Protein AF-A0AAW9HXF4-F1 (afdb_monomer)

Secondary structure (DSSP, 8-state):
-------------------------------------------------HHHHHHHHHHHHHHHHHHHHHHHHHHHHHHHHHHHHHHHHHHHHHHHHHHHHHHHHHHHHHHHHHHHHHHHHHHHHHHHHHHHTT--HHHHHHHHHHHHHHHHHHHHHHHHHHHHHHHHHHHHHHHHHHHHHHHHHHHHHHHHHHHHHHHHHHHHHHHHHHHHHHHHHHHHHHH-TTHHHHHHHHHHHHHHHHHHHHHHHHHHHHHHHHHHHHHHHHHHHHHHHHHHHHHHHHHHHHHHHHHHHHHHHHHHHHHHHHHHHHHHHHHHHHHHHHHHHHHHHHHHHHHHHHHHHHHHHS--HHHHHHHHHHHHHHHHHHHHHHHHHHHHHHHHHHHHHHHHHHHHHHHHHHHHHHHHHHHHHHHHHHHHHHHHHHHHHHHHHHHHHHHHHHHHHHHHHHHHHHHHHHHHHHHHHHHHHHHHHHHHHHHHHHHHHHHHHHHHHHHHHHHHHHHHHHHHHHHHHHHHHHHHS--

Structure (mmCIF, N/CA/C/O backbone):
data_AF-A0AAW9HXF4-F1
#
_entry.id   AF-A0AAW9HXF4-F1
#
loop_
_atom_site.group_PDB
_atom_site.id
_atom_site.type_symbol
_atom_site.label_atom_id
_atom_site.label_alt_id
_atom_site.label_comp_id
_atom_site.label_asym_id
_atom_site.label_entity_id
_atom_site.label_seq_id
_atom_site.pdbx_PDB_ins_code
_atom_site.Cartn_x
_atom_site.Cartn_y
_atom_site.Cartn_z
_atom_site.occupancy
_atom_site.B_iso_or_equiv
_atom_site.auth_seq_id
_atom_site.auth_comp_id
_atom_site.auth_asym_id
_atom_site.auth_atom_id
_atom_site.pdbx_PDB_model_num
ATOM 1 N N . MET A 1 1 ? 66.256 -28.510 -60.321 1.00 30.73 1 MET A N 1
ATOM 2 C CA . MET A 1 1 ? 66.086 -29.033 -61.693 1.00 30.73 1 MET A CA 1
ATOM 3 C C . MET A 1 1 ? 64.754 -29.774 -61.790 1.00 30.73 1 MET A C 1
ATOM 5 O O . MET A 1 1 ? 64.559 -30.729 -61.064 1.00 30.73 1 MET A O 1
ATOM 9 N N . ASN A 1 2 ? 63.878 -29.258 -62.656 1.00 25.69 2 ASN A N 1
ATOM 10 C CA . ASN A 1 2 ? 62.789 -29.884 -63.423 1.00 25.69 2 ASN A CA 1
ATOM 11 C C . ASN A 1 2 ? 61.621 -30.715 -62.814 1.00 25.69 2 ASN A C 1
ATOM 13 O O . ASN A 1 2 ? 61.789 -31.805 -62.287 1.00 25.69 2 ASN A O 1
ATOM 17 N N . THR A 1 3 ? 60.422 -30.192 -63.147 1.00 31.70 3 THR A N 1
ATOM 18 C CA . THR A 1 3 ? 59.176 -30.811 -63.678 1.00 31.70 3 THR A CA 1
ATOM 19 C C . THR A 1 3 ? 57.987 -31.250 -62.795 1.00 31.70 3 THR A C 1
ATOM 21 O O . THR A 1 3 ? 57.876 -32.398 -62.401 1.00 31.70 3 THR A O 1
ATOM 24 N N . LYS A 1 4 ? 57.004 -30.326 -62.715 1.00 31.47 4 LYS A N 1
ATOM 25 C CA . LYS A 1 4 ? 55.629 -30.344 -63.306 1.00 31.47 4 LYS A CA 1
ATOM 26 C C . LYS A 1 4 ? 54.513 -31.294 -62.785 1.00 31.47 4 LYS A C 1
ATOM 28 O O . LYS A 1 4 ? 54.515 -32.469 -63.109 1.00 31.47 4 LYS A O 1
ATOM 33 N N . LYS A 1 5 ? 53.436 -30.616 -62.314 1.00 31.02 5 LYS A N 1
ATOM 34 C CA . LYS A 1 5 ? 51.965 -30.777 -62.567 1.00 31.02 5 LYS A CA 1
ATOM 35 C C . LYS A 1 5 ? 51.280 -32.055 -62.006 1.00 31.02 5 LYS A C 1
ATOM 37 O O . LYS A 1 5 ? 51.850 -33.126 -62.057 1.00 31.02 5 LYS A O 1
ATOM 42 N N . THR A 1 6 ? 50.021 -32.083 -61.531 1.00 28.11 6 THR A N 1
ATOM 43 C CA . THR A 1 6 ? 48.767 -31.486 -62.055 1.00 28.11 6 THR A CA 1
ATOM 44 C C . THR A 1 6 ? 47.563 -31.810 -61.124 1.00 28.11 6 THR A C 1
ATOM 46 O O . THR A 1 6 ? 47.633 -32.816 -60.429 1.00 28.11 6 THR A O 1
ATOM 49 N N . LYS A 1 7 ? 46.433 -31.087 -61.317 1.00 29.42 7 LYS A N 1
ATOM 50 C CA . LYS A 1 7 ? 44.995 -31.434 -61.071 1.00 29.42 7 LYS A CA 1
ATOM 51 C C . LYS A 1 7 ? 44.429 -31.090 -59.678 1.00 29.42 7 LYS A C 1
ATOM 53 O O . LYS A 1 7 ? 45.065 -31.382 -58.685 1.00 29.42 7 LYS A O 1
ATOM 58 N N . CYS A 1 8 ? 43.243 -30.493 -59.509 1.00 24.83 8 CYS A N 1
ATOM 59 C CA . CYS A 1 8 ? 42.100 -30.190 -60.388 1.00 24.83 8 CYS A CA 1
ATOM 60 C C . CYS A 1 8 ? 41.216 -29.124 -59.701 1.00 24.83 8 CYS A C 1
ATOM 62 O O . CYS A 1 8 ? 41.106 -29.157 -58.481 1.00 24.83 8 CYS A O 1
ATOM 64 N N . LEU A 1 9 ? 40.486 -28.295 -60.458 1.00 25.81 9 LEU A N 1
ATOM 65 C CA . LEU A 1 9 ? 39.116 -27.935 -60.071 1.00 25.81 9 LEU A CA 1
ATOM 66 C C . LEU A 1 9 ? 38.292 -27.572 -61.312 1.00 25.81 9 LEU A C 1
ATOM 68 O O . LEU A 1 9 ? 38.654 -26.682 -62.079 1.00 25.81 9 LEU A O 1
ATOM 72 N N . ALA A 1 10 ? 37.194 -28.297 -61.491 1.00 26.23 10 ALA A N 1
ATOM 73 C CA . ALA A 1 10 ? 36.132 -28.023 -62.439 1.00 26.23 10 ALA A CA 1
ATOM 74 C C . ALA A 1 10 ? 34.797 -28.102 -61.689 1.00 26.23 10 ALA A C 1
ATOM 76 O O . ALA A 1 10 ? 34.621 -28.992 -60.864 1.00 26.23 10 ALA A O 1
ATOM 77 N N . ALA A 1 11 ? 33.901 -27.189 -62.073 1.00 25.17 11 ALA A N 1
ATOM 78 C CA . ALA A 1 11 ? 32.442 -27.221 -61.960 1.00 25.17 11 ALA A CA 1
ATOM 79 C C . ALA A 1 11 ? 31.806 -27.268 -60.555 1.00 25.17 11 ALA A C 1
ATOM 81 O O . ALA A 1 11 ? 31.896 -28.257 -59.843 1.00 25.17 11 ALA A O 1
ATOM 82 N N . ALA A 1 12 ? 30.983 -26.266 -60.233 1.00 28.12 12 ALA A N 1
ATOM 83 C CA . ALA A 1 12 ? 29.560 -26.307 -60.583 1.00 28.12 12 ALA A CA 1
ATOM 84 C C . ALA A 1 12 ? 28.864 -24.963 -60.292 1.00 28.12 12 ALA A C 1
ATOM 86 O O . ALA A 1 12 ? 29.281 -24.180 -59.445 1.00 28.12 12 ALA A O 1
ATOM 87 N N . LEU A 1 13 ? 27.817 -24.718 -61.072 1.00 23.73 13 LEU A N 1
ATOM 88 C CA . LEU A 1 13 ? 26.988 -23.525 -61.167 1.00 23.73 13 LEU A CA 1
ATOM 89 C C . LEU A 1 13 ? 25.805 -23.534 -60.178 1.00 23.73 13 LEU A C 1
ATOM 91 O O . LEU A 1 13 ? 25.150 -24.554 -60.001 1.00 23.73 13 LEU A O 1
ATOM 95 N N . SER A 1 14 ? 25.422 -22.318 -59.782 1.00 25.12 14 SER A N 1
ATOM 96 C CA . SER A 1 14 ? 24.043 -21.801 -59.695 1.00 25.12 14 SER A CA 1
ATOM 97 C C . SER A 1 14 ? 23.172 -21.995 -58.445 1.00 25.12 14 SER A C 1
ATOM 99 O O . SER A 1 14 ? 23.159 -23.032 -57.795 1.00 25.12 14 SER A O 1
ATOM 101 N N . LEU A 1 15 ? 22.338 -20.954 -58.304 1.00 26.64 15 LEU A N 1
ATOM 102 C CA . LEU A 1 15 ? 21.067 -20.794 -57.590 1.00 26.64 15 LEU A CA 1
ATOM 103 C C . LEU A 1 15 ? 21.152 -20.246 -56.162 1.00 26.64 15 LEU A C 1
ATOM 105 O O . LEU A 1 15 ? 21.585 -20.898 -55.220 1.00 26.64 15 LEU A O 1
ATOM 109 N N . GLY A 1 16 ? 20.714 -18.990 -56.048 1.00 25.58 16 GLY A N 1
ATOM 110 C CA . GLY A 1 16 ? 20.554 -18.272 -54.794 1.00 25.58 16 GLY A CA 1
ATOM 111 C C . GLY A 1 16 ? 19.212 -18.521 -54.123 1.00 25.58 16 GLY A C 1
ATOM 112 O O . GLY A 1 16 ? 18.344 -19.175 -54.687 1.00 25.58 16 GLY A O 1
ATOM 113 N N . VAL A 1 17 ? 19.039 -17.926 -52.945 1.00 30.14 17 VAL A N 1
ATOM 114 C CA . VAL A 1 17 ? 17.747 -17.674 -52.295 1.00 30.14 17 VAL A CA 1
ATOM 115 C C . VAL A 1 17 ? 17.917 -16.433 -51.413 1.00 30.14 17 VAL A C 1
ATOM 117 O O . VAL A 1 17 ? 18.954 -16.263 -50.774 1.00 30.14 17 VAL A O 1
ATOM 120 N N . GLY A 1 18 ? 16.923 -15.544 -51.422 1.00 23.75 18 GLY A N 1
ATOM 121 C CA . GLY A 1 18 ? 16.871 -14.357 -50.573 1.00 23.75 18 GLY A CA 1
ATOM 122 C C . GLY A 1 18 ? 16.165 -14.559 -49.223 1.00 23.75 18 GLY A C 1
ATOM 123 O O . GLY A 1 18 ? 15.530 -15.576 -48.980 1.00 23.75 18 GLY A O 1
ATOM 124 N N . PHE A 1 19 ? 16.227 -13.479 -48.437 1.00 22.08 19 PHE A N 1
ATOM 125 C CA . PHE A 1 19 ? 15.309 -13.015 -47.382 1.00 22.08 19 PHE A CA 1
ATOM 126 C C . PHE A 1 19 ? 15.205 -13.695 -45.990 1.00 22.08 19 PHE A C 1
ATOM 128 O O . PHE A 1 19 ? 15.092 -14.903 -45.832 1.00 22.08 19 PHE A O 1
ATOM 135 N N . THR A 1 20 ? 15.068 -12.782 -45.008 1.00 25.09 20 THR A N 1
ATOM 136 C CA . THR A 1 20 ? 14.406 -12.814 -43.674 1.00 25.09 20 THR A CA 1
ATOM 137 C C . THR A 1 20 ? 15.132 -13.263 -42.384 1.00 25.09 20 THR A C 1
ATOM 139 O O . THR A 1 20 ? 15.339 -14.438 -42.126 1.00 25.09 20 THR A O 1
ATOM 142 N N . ILE A 1 21 ? 15.454 -12.248 -41.556 1.00 26.30 21 ILE A N 1
ATOM 143 C CA . ILE A 1 21 ? 15.085 -11.965 -40.138 1.00 26.30 21 ILE A CA 1
ATOM 144 C C . ILE A 1 21 ? 14.672 -13.146 -39.224 1.00 26.30 21 ILE A C 1
ATOM 146 O O . ILE A 1 21 ? 13.633 -13.745 -39.467 1.00 26.30 21 ILE A O 1
ATOM 150 N N . ALA A 1 22 ? 15.367 -13.330 -38.082 1.00 23.80 22 ALA A N 1
ATOM 151 C CA . ALA A 1 22 ? 14.817 -13.288 -36.704 1.00 23.80 22 ALA A CA 1
ATOM 152 C C . ALA A 1 22 ? 15.838 -13.720 -35.619 1.00 23.80 22 ALA A C 1
ATOM 154 O O . ALA A 1 22 ? 16.694 -14.573 -35.819 1.00 23.80 22 ALA A O 1
ATOM 155 N N . THR A 1 23 ? 15.702 -13.081 -34.458 1.00 26.44 23 THR A N 1
ATOM 156 C CA . THR A 1 23 ? 16.407 -13.181 -33.163 1.00 26.44 23 THR A CA 1
ATOM 157 C C . THR A 1 23 ? 16.198 -14.496 -32.390 1.00 26.44 23 THR A C 1
ATOM 159 O O . THR A 1 23 ? 15.111 -15.046 -32.483 1.00 26.44 23 THR A O 1
ATOM 162 N N . THR A 1 24 ? 17.136 -14.904 -31.509 1.00 25.92 24 THR A N 1
ATOM 163 C CA . THR A 1 24 ? 16.996 -14.867 -30.020 1.00 25.92 24 THR A CA 1
ATOM 164 C C . THR A 1 24 ? 18.244 -15.374 -29.264 1.00 25.92 24 THR A C 1
ATOM 166 O O . THR A 1 24 ? 18.985 -16.224 -29.742 1.00 25.92 24 THR A O 1
ATOM 169 N N . ASN A 1 25 ? 18.421 -14.797 -28.071 1.00 27.22 25 ASN A N 1
ATOM 170 C CA . ASN A 1 25 ? 19.467 -14.896 -27.040 1.00 27.22 25 ASN A CA 1
ATOM 171 C C . ASN A 1 25 ? 19.910 -16.293 -26.552 1.00 27.22 25 ASN A C 1
ATOM 173 O O . ASN A 1 25 ? 19.085 -17.191 -26.421 1.00 27.22 25 ASN A O 1
ATOM 177 N N . ALA A 1 26 ? 21.153 -16.372 -26.045 1.00 26.31 26 ALA A N 1
ATOM 178 C CA . ALA A 1 26 ? 21.490 -17.074 -24.794 1.00 26.31 26 ALA A CA 1
ATOM 179 C C . ALA A 1 26 ? 22.797 -16.531 -24.165 1.00 26.31 26 ALA A C 1
ATOM 181 O O . ALA A 1 26 ? 23.787 -16.289 -24.849 1.00 26.31 26 ALA A O 1
ATOM 182 N N . PHE A 1 27 ? 22.753 -16.331 -22.847 1.00 24.70 27 PHE A N 1
ATOM 183 C CA . PHE A 1 27 ? 23.738 -15.710 -21.950 1.00 24.70 27 PHE A CA 1
ATOM 184 C C . PHE A 1 27 ? 24.362 -16.791 -21.036 1.00 24.70 27 PHE A C 1
ATOM 186 O O . PHE A 1 27 ? 23.671 -17.748 -20.696 1.00 24.70 27 PHE A O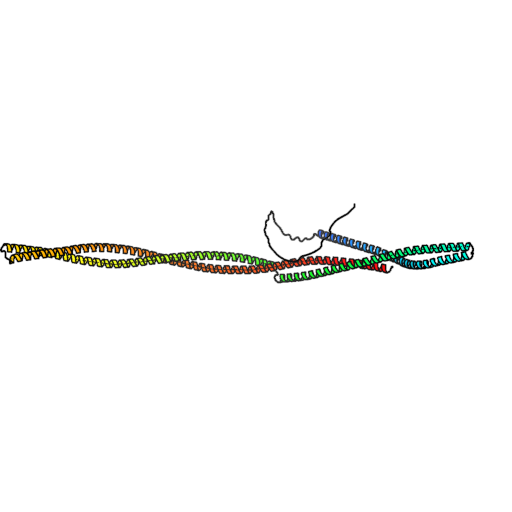 1
ATOM 193 N N . GLY A 1 28 ? 25.600 -16.589 -20.554 1.00 25.11 28 GLY A N 1
ATOM 194 C CA . GLY A 1 28 ? 26.193 -17.288 -19.388 1.00 25.11 28 GLY A CA 1
ATOM 195 C C . GLY A 1 28 ? 27.559 -17.945 -19.673 1.00 25.11 28 GLY A C 1
ATOM 196 O O . GLY A 1 28 ? 27.606 -18.970 -20.336 1.00 25.11 28 GLY A O 1
ATOM 197 N N . ALA A 1 29 ? 28.718 -17.332 -19.390 1.00 26.38 29 ALA A N 1
ATOM 198 C CA . ALA A 1 29 ? 29.368 -17.038 -18.093 1.00 26.38 29 ALA A CA 1
ATOM 199 C C . ALA A 1 29 ? 30.203 -18.207 -17.510 1.00 26.38 29 ALA A C 1
ATOM 201 O O . ALA A 1 29 ? 29.633 -19.164 -17.004 1.00 26.38 29 ALA A O 1
ATOM 202 N N . ASN A 1 30 ? 31.546 -18.097 -17.513 1.00 25.23 30 ASN A N 1
ATOM 203 C CA . ASN A 1 30 ? 32.377 -18.032 -16.290 1.00 25.23 30 ASN A CA 1
ATOM 204 C C . ASN A 1 30 ? 33.904 -17.948 -16.560 1.00 25.23 30 ASN A C 1
ATOM 206 O O . ASN A 1 30 ? 34.478 -18.732 -17.309 1.00 25.23 30 ASN A O 1
ATOM 210 N N . LYS A 1 31 ? 34.529 -16.967 -15.890 1.00 27.75 31 LYS A N 1
ATOM 211 C CA . LYS A 1 31 ? 35.974 -16.714 -15.610 1.00 27.75 31 LYS A CA 1
ATOM 212 C C . LYS A 1 31 ? 36.372 -17.483 -14.304 1.00 27.75 31 LYS A C 1
ATOM 214 O O . LYS A 1 31 ? 35.488 -18.207 -13.846 1.00 27.75 31 LYS A O 1
ATOM 219 N N . PRO A 1 32 ? 37.524 -17.295 -13.579 1.00 44.16 32 PRO A N 1
ATOM 220 C CA . PRO A 1 32 ? 38.740 -16.437 -13.745 1.00 44.16 32 PRO A CA 1
ATOM 221 C C . PRO A 1 32 ? 40.127 -17.123 -13.408 1.00 44.16 32 PRO A C 1
ATOM 223 O O . PRO A 1 32 ? 40.137 -18.206 -12.842 1.00 44.16 32 PRO A O 1
ATOM 226 N N . ALA A 1 33 ? 41.295 -16.630 -13.895 1.00 30.94 33 ALA A N 1
ATOM 227 C CA . ALA A 1 33 ? 42.364 -15.754 -13.282 1.00 30.94 33 ALA A CA 1
ATOM 228 C C . ALA A 1 33 ? 43.392 -16.488 -12.350 1.00 30.94 33 ALA A C 1
ATOM 230 O O . ALA A 1 33 ? 43.063 -17.608 -11.974 1.00 30.94 33 ALA A O 1
ATOM 231 N N . PRO A 1 34 ? 44.599 -15.965 -11.955 1.00 42.25 34 PRO A N 1
ATOM 232 C CA . PRO A 1 34 ? 45.065 -14.557 -11.808 1.00 42.25 34 PRO A CA 1
ATOM 233 C C . PRO A 1 34 ? 46.514 -14.284 -12.358 1.00 42.25 34 PRO A C 1
ATOM 235 O O . PRO A 1 34 ? 47.110 -15.185 -12.928 1.00 42.25 34 PRO A O 1
ATOM 238 N N . ASN A 1 35 ? 47.181 -13.114 -12.324 1.00 25.59 35 ASN A N 1
ATOM 239 C CA . ASN A 1 35 ? 47.174 -11.975 -11.399 1.00 25.59 35 ASN A CA 1
ATOM 240 C C . ASN A 1 35 ? 47.896 -10.719 -11.982 1.00 25.59 35 ASN A C 1
ATOM 242 O O . ASN A 1 35 ? 48.842 -10.857 -12.754 1.00 25.59 35 ASN A O 1
ATOM 246 N N . SER A 1 36 ? 47.496 -9.543 -11.467 1.00 24.89 36 SER A N 1
ATOM 247 C CA . SER A 1 36 ? 48.279 -8.300 -11.221 1.00 24.89 36 SER A CA 1
ATOM 248 C C . SER A 1 36 ? 48.453 -7.183 -12.290 1.00 24.89 36 SER A C 1
ATOM 250 O O . SER A 1 36 ? 49.365 -7.190 -13.106 1.00 24.89 36 SER A O 1
ATOM 252 N N . THR A 1 37 ? 47.570 -6.175 -12.152 1.00 27.67 37 THR A N 1
ATOM 253 C CA . THR A 1 37 ? 47.684 -4.677 -12.194 1.00 27.67 37 THR A CA 1
ATOM 254 C C . THR A 1 37 ? 49.071 -3.984 -12.185 1.00 27.67 37 THR A C 1
ATOM 256 O O . THR A 1 37 ? 50.012 -4.618 -11.717 1.00 27.67 37 THR A O 1
ATOM 259 N N . PRO A 1 38 ? 49.199 -2.635 -12.393 1.00 35.19 38 PRO A N 1
ATOM 260 C CA . PRO A 1 38 ? 48.348 -1.617 -13.057 1.00 35.19 38 PRO A CA 1
ATOM 261 C C . PRO A 1 38 ? 49.118 -0.693 -14.063 1.00 35.19 38 PRO A C 1
ATOM 263 O O . PRO A 1 38 ? 50.332 -0.767 -14.216 1.00 35.19 38 PRO A O 1
ATOM 266 N N . VAL A 1 39 ? 48.391 0.211 -14.734 1.00 43.38 39 VAL A N 1
ATOM 267 C CA . VAL A 1 39 ? 48.864 1.257 -15.682 1.00 43.38 39 VAL A CA 1
ATOM 268 C C . VAL A 1 39 ? 49.683 2.359 -14.965 1.00 43.38 39 VAL A C 1
ATOM 270 O O . VAL A 1 39 ? 49.390 2.649 -13.805 1.00 43.38 39 VAL A O 1
ATOM 273 N N . PRO A 1 40 ? 50.610 3.069 -15.650 1.00 31.30 40 PRO A N 1
ATOM 274 C CA . PRO A 1 40 ? 50.363 4.510 -15.768 1.00 31.30 40 PRO A CA 1
ATOM 275 C C . PRO A 1 40 ? 50.690 5.111 -17.145 1.00 31.30 40 PRO A C 1
ATOM 277 O O . PRO A 1 40 ? 51.636 4.747 -17.838 1.00 31.30 40 PRO A O 1
ATOM 280 N N . SER A 1 41 ? 49.861 6.093 -17.489 1.00 39.69 41 SER A N 1
ATOM 281 C CA . SER A 1 41 ? 50.067 7.146 -18.478 1.00 39.69 41 SER A CA 1
ATOM 282 C C . SER A 1 41 ? 51.532 7.553 -18.658 1.00 39.69 41 SER A C 1
ATOM 284 O O . SER A 1 41 ? 52.155 8.032 -17.713 1.00 39.69 41 SER A O 1
ATOM 286 N N . THR A 1 42 ? 52.001 7.566 -19.906 1.00 30.47 42 THR A N 1
ATOM 287 C CA . THR A 1 42 ? 52.819 8.685 -20.378 1.00 30.47 42 THR A CA 1
ATOM 288 C C . THR A 1 42 ? 52.389 9.084 -21.783 1.00 30.47 42 THR A C 1
ATOM 290 O O . THR A 1 42 ? 52.443 8.305 -22.730 1.00 30.47 42 THR A O 1
ATOM 293 N N . ASN A 1 43 ? 51.989 10.347 -21.911 1.00 43.03 43 ASN A N 1
ATOM 294 C CA . ASN A 1 43 ? 52.247 11.141 -23.101 1.00 43.03 43 ASN A CA 1
ATOM 295 C C . ASN A 1 43 ? 53.677 10.863 -23.580 1.00 43.03 43 ASN A C 1
ATOM 297 O O . ASN A 1 43 ? 54.628 11.424 -23.038 1.00 43.03 43 ASN A O 1
ATOM 301 N N . THR A 1 44 ? 53.848 10.031 -24.601 1.00 31.66 44 THR A N 1
ATOM 302 C CA . THR A 1 44 ? 55.077 10.047 -25.385 1.00 31.66 44 THR A CA 1
ATOM 303 C C . THR A 1 44 ? 54.777 10.857 -26.631 1.00 31.66 44 THR A C 1
ATOM 305 O O . THR A 1 44 ? 54.321 10.344 -27.649 1.00 31.66 44 THR A O 1
ATOM 308 N N . LYS A 1 45 ? 55.056 12.166 -26.559 1.00 42.81 45 LYS A N 1
ATOM 309 C CA . LYS A 1 45 ? 55.555 12.857 -27.747 1.00 42.81 45 LYS A CA 1
ATOM 310 C C . LYS A 1 45 ? 56.735 12.015 -28.219 1.00 42.81 45 LYS A C 1
ATOM 312 O O . LYS A 1 45 ? 57.798 12.070 -27.599 1.00 42.81 45 LYS A O 1
ATOM 317 N N . ILE A 1 46 ? 56.545 11.213 -29.263 1.00 42.69 46 ILE A N 1
ATOM 318 C CA . ILE A 1 46 ? 57.663 10.596 -29.972 1.00 42.69 46 ILE A CA 1
ATOM 319 C C . ILE A 1 46 ? 58.323 11.742 -30.733 1.00 42.69 46 ILE A C 1
ATOM 321 O O . ILE A 1 46 ? 58.090 11.982 -31.913 1.00 42.69 46 ILE A O 1
ATOM 325 N N . SER A 1 47 ? 59.083 12.534 -29.985 1.00 50.00 47 SER A N 1
ATOM 326 C CA . SER A 1 47 ? 60.061 13.451 -30.531 1.00 50.00 47 SER A CA 1
ATOM 327 C C . SER A 1 47 ? 61.138 12.525 -31.065 1.00 50.00 47 SER A C 1
ATOM 329 O O . SER A 1 47 ? 61.965 12.039 -30.295 1.00 50.00 47 SER A O 1
ATOM 331 N N . LEU A 1 48 ? 61.051 12.183 -32.352 1.00 48.62 48 LEU A N 1
ATOM 332 C CA . LEU A 1 48 ? 62.135 11.486 -33.030 1.00 48.62 48 LEU A CA 1
ATOM 333 C C . LEU A 1 48 ? 63.410 12.271 -32.713 1.00 48.62 48 LEU A C 1
ATOM 335 O O . LEU A 1 48 ? 63.453 13.491 -32.909 1.00 48.62 48 LEU A O 1
ATOM 339 N N . THR A 1 49 ? 64.416 11.609 -32.143 1.00 60.38 49 THR A N 1
ATOM 340 C CA . THR A 1 49 ? 65.693 12.280 -31.886 1.00 60.38 49 THR A CA 1
ATOM 341 C C . THR A 1 49 ? 66.238 12.800 -33.213 1.00 60.38 49 THR A C 1
ATOM 343 O O . THR A 1 49 ? 65.900 12.285 -34.283 1.00 60.38 49 THR A O 1
ATOM 346 N N . ARG A 1 50 ? 67.084 13.836 -33.177 1.00 60.81 50 ARG A N 1
ATOM 347 C CA . ARG A 1 50 ? 67.685 14.398 -34.398 1.00 60.81 50 ARG A CA 1
ATOM 348 C C . ARG A 1 50 ? 68.288 13.300 -35.284 1.00 60.81 50 ARG A C 1
ATOM 350 O O . ARG A 1 50 ? 68.133 13.360 -36.494 1.00 60.81 50 ARG A O 1
ATOM 357 N N . GLU A 1 51 ? 68.872 12.271 -34.675 1.00 66.19 51 GLU A N 1
ATOM 358 C CA . GLU A 1 51 ? 69.418 11.090 -35.353 1.00 66.19 51 GLU A CA 1
ATOM 359 C C . GLU A 1 51 ? 68.348 10.181 -35.981 1.00 66.19 51 GLU A C 1
ATOM 361 O O . GLU A 1 51 ? 68.555 9.707 -37.092 1.00 66.19 51 GLU A O 1
ATOM 366 N N . GLN A 1 52 ? 67.186 9.981 -35.350 1.00 66.94 52 GLN A N 1
ATOM 367 C CA . GLN A 1 52 ? 66.074 9.203 -35.921 1.00 66.94 52 GLN A CA 1
ATOM 368 C C . GLN A 1 52 ? 65.376 9.932 -37.075 1.00 66.94 52 GLN A C 1
ATOM 370 O O . GLN A 1 52 ? 65.035 9.313 -38.078 1.00 66.94 52 GLN A O 1
ATOM 375 N N . LEU A 1 53 ? 65.209 11.253 -36.969 1.00 64.19 53 LEU A N 1
ATOM 376 C CA . LEU A 1 53 ? 64.736 12.089 -38.077 1.00 64.19 53 LEU A CA 1
ATOM 377 C C . LEU A 1 53 ? 65.738 12.083 -39.234 1.00 64.19 53 LEU A C 1
ATOM 379 O O . LEU A 1 53 ? 65.345 11.976 -40.389 1.00 64.19 53 LEU A O 1
ATOM 383 N N . GLN A 1 54 ? 67.035 12.145 -38.936 1.00 64.38 54 GLN A N 1
ATOM 384 C CA . GLN A 1 54 ? 68.085 12.112 -39.950 1.00 64.38 54 GLN A CA 1
ATOM 385 C C . GLN A 1 54 ? 68.212 10.728 -40.607 1.00 64.38 54 GLN A C 1
ATOM 387 O O . GLN A 1 54 ? 68.456 10.661 -41.809 1.00 64.38 54 GLN A O 1
ATOM 392 N N . ALA A 1 55 ? 67.972 9.641 -39.867 1.00 68.75 55 ALA A N 1
ATOM 393 C CA . ALA A 1 55 ? 67.871 8.286 -40.406 1.00 68.75 55 ALA A CA 1
ATOM 394 C C . ALA A 1 55 ? 66.625 8.111 -41.287 1.00 68.75 55 ALA A C 1
ATOM 396 O O . ALA A 1 55 ? 66.759 7.668 -42.419 1.00 68.75 55 ALA A O 1
ATOM 397 N N . ALA A 1 56 ? 65.446 8.557 -40.839 1.00 65.06 56 ALA A N 1
ATOM 398 C CA . ALA A 1 56 ? 64.216 8.501 -41.634 1.00 65.06 56 ALA A CA 1
ATOM 399 C C . ALA A 1 56 ? 64.300 9.364 -42.906 1.00 65.06 56 ALA A C 1
ATOM 401 O O . ALA A 1 56 ? 63.839 8.953 -43.966 1.00 65.06 56 ALA A O 1
ATOM 402 N N . ILE A 1 57 ? 64.943 10.536 -42.834 1.00 64.25 57 ILE A N 1
ATOM 403 C CA . ILE A 1 57 ? 65.231 11.365 -44.012 1.00 64.25 57 ILE A CA 1
ATOM 404 C C . ILE A 1 57 ? 66.224 10.654 -44.932 1.00 64.25 57 ILE A C 1
ATOM 406 O O . ILE A 1 57 ? 66.046 10.697 -46.146 1.00 64.25 57 ILE A O 1
ATOM 410 N N . LYS A 1 58 ? 67.254 9.989 -44.396 1.00 76.00 58 LYS A N 1
ATOM 411 C CA . LYS A 1 58 ? 68.225 9.230 -45.195 1.00 76.00 58 LYS A CA 1
ATOM 412 C C . LYS A 1 58 ? 67.583 8.014 -45.868 1.00 76.00 58 LYS A C 1
ATOM 414 O O . LYS A 1 58 ? 67.875 7.778 -47.035 1.00 76.00 58 LYS A O 1
ATOM 419 N N . ASP A 1 59 ? 66.677 7.316 -45.191 1.00 74.12 59 ASP A N 1
ATOM 420 C CA . ASP A 1 59 ? 65.922 6.190 -45.747 1.00 74.12 59 ASP A CA 1
ATOM 421 C C . ASP A 1 59 ? 64.925 6.659 -46.804 1.00 74.12 59 ASP A C 1
ATOM 423 O O . ASP A 1 59 ? 64.964 6.154 -47.919 1.00 74.12 59 ASP A O 1
ATOM 427 N N . ALA A 1 60 ? 64.143 7.709 -46.540 1.00 63.62 60 ALA A N 1
ATOM 428 C CA . ALA A 1 60 ? 63.272 8.313 -47.549 1.00 63.62 60 ALA A CA 1
ATOM 429 C C . ALA A 1 60 ? 64.072 8.861 -48.747 1.00 63.62 60 ALA A C 1
ATOM 431 O O . ALA A 1 60 ? 63.646 8.744 -49.891 1.00 63.62 60 ALA A O 1
ATOM 432 N N . THR A 1 61 ? 65.266 9.420 -48.518 1.00 66.81 61 THR A N 1
ATOM 433 C CA . 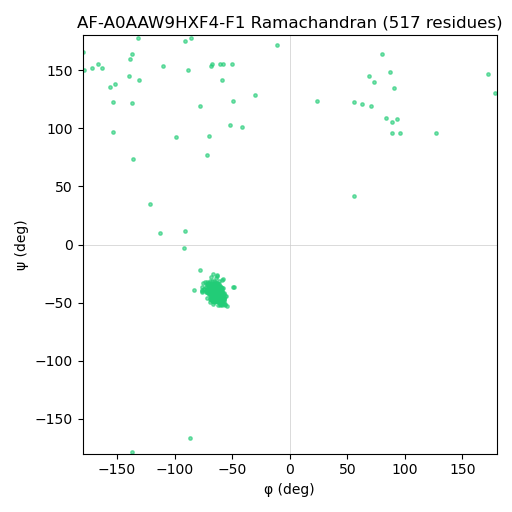THR A 1 61 ? 66.157 9.889 -49.594 1.00 66.81 61 THR A CA 1
ATOM 434 C C . THR A 1 61 ? 66.731 8.720 -50.390 1.00 66.81 61 THR A C 1
ATOM 436 O O . THR A 1 61 ? 66.825 8.815 -51.610 1.00 66.81 61 THR A O 1
ATOM 439 N N . ASN A 1 62 ? 67.076 7.606 -49.739 1.00 71.44 62 ASN A N 1
ATOM 440 C CA . ASN A 1 62 ? 67.517 6.383 -50.406 1.00 71.44 62 ASN A CA 1
ATOM 441 C C . ASN A 1 62 ? 66.369 5.716 -51.175 1.00 71.44 62 ASN A C 1
ATOM 443 O O . ASN A 1 62 ? 66.594 5.262 -52.290 1.00 71.44 62 ASN A O 1
ATOM 447 N N . GLU A 1 63 ? 65.145 5.706 -50.646 1.00 65.69 63 GLU A N 1
ATOM 448 C CA . GLU A 1 63 ? 63.948 5.223 -51.343 1.00 65.69 63 GLU A CA 1
ATOM 449 C C . GLU A 1 63 ? 63.604 6.106 -52.543 1.00 65.69 63 GLU A C 1
ATOM 451 O O . GLU A 1 63 ? 63.323 5.586 -53.619 1.00 65.69 63 GLU A O 1
ATOM 456 N N . VAL A 1 64 ? 63.712 7.433 -52.416 1.00 65.12 64 VAL A N 1
ATOM 457 C CA . VAL A 1 64 ? 63.567 8.371 -53.540 1.00 65.12 64 VAL A CA 1
ATOM 458 C C . VAL A 1 64 ? 64.695 8.186 -54.554 1.00 65.12 64 VAL A C 1
ATOM 460 O O . VAL A 1 64 ? 64.434 8.202 -55.755 1.00 65.12 64 VAL A O 1
ATOM 463 N N . ALA A 1 65 ? 65.935 7.957 -54.117 1.00 66.25 65 ALA A N 1
ATOM 464 C CA . ALA A 1 65 ? 67.059 7.666 -55.004 1.00 66.25 65 ALA A CA 1
ATOM 465 C C . ALA A 1 65 ? 66.885 6.316 -55.717 1.00 66.25 65 ALA A C 1
ATOM 467 O O . ALA A 1 65 ? 67.185 6.219 -56.903 1.00 66.25 65 ALA A O 1
ATOM 468 N N . GLN A 1 66 ? 66.338 5.304 -55.042 1.00 65.69 66 GLN A N 1
ATOM 469 C CA . GLN A 1 66 ? 66.030 3.994 -55.613 1.00 65.69 66 GLN A CA 1
ATOM 470 C C . GLN A 1 66 ? 64.840 4.076 -56.577 1.00 65.69 66 GLN A C 1
ATOM 472 O O . GLN A 1 66 ? 64.889 3.505 -57.661 1.00 65.69 66 GLN A O 1
ATOM 477 N N . ALA A 1 67 ? 63.791 4.826 -56.234 1.00 60.62 67 ALA A N 1
ATOM 478 C CA . ALA A 1 67 ? 62.650 5.087 -57.105 1.00 60.62 67 ALA A CA 1
ATOM 479 C C . ALA A 1 67 ? 63.067 5.896 -58.338 1.00 60.62 67 ALA A C 1
ATOM 481 O O . ALA A 1 67 ? 62.617 5.594 -59.440 1.00 60.62 67 ALA A O 1
ATOM 482 N N . LYS A 1 68 ? 63.976 6.866 -58.178 1.00 64.62 68 LYS A N 1
ATOM 483 C CA . LYS A 1 68 ? 64.552 7.635 -59.282 1.00 64.62 68 LYS A CA 1
ATOM 484 C C . LYS A 1 68 ? 65.489 6.790 -60.137 1.00 64.62 68 LYS A C 1
ATOM 486 O O . LYS A 1 68 ? 65.358 6.830 -61.348 1.00 64.62 68 LYS A O 1
ATOM 491 N N . LYS A 1 69 ? 66.325 5.935 -59.543 1.00 73.31 69 LYS A N 1
ATOM 492 C CA . LYS A 1 69 ? 67.135 4.953 -60.277 1.00 73.31 69 LYS A CA 1
ATOM 493 C C . LYS A 1 69 ? 66.258 3.961 -61.046 1.00 73.31 69 LYS A C 1
ATOM 495 O O . LYS A 1 69 ? 66.532 3.700 -62.206 1.00 73.31 69 LYS A O 1
ATOM 500 N N . ASN A 1 70 ? 65.160 3.487 -60.457 1.00 69.12 70 ASN A N 1
ATOM 501 C CA . ASN A 1 70 ? 64.178 2.634 -61.133 1.00 69.12 70 ASN A CA 1
ATOM 502 C C . ASN A 1 70 ? 63.430 3.383 -62.248 1.00 69.12 70 ASN A C 1
ATOM 504 O O . ASN A 1 70 ? 63.103 2.788 -63.273 1.00 69.12 70 ASN A O 1
ATOM 508 N N . LEU A 1 71 ? 63.136 4.674 -62.062 1.00 65.56 71 LEU A N 1
ATOM 509 C CA . LEU A 1 71 ? 62.551 5.536 -63.090 1.00 65.56 71 LEU A CA 1
ATOM 510 C C . LEU A 1 71 ? 63.548 5.768 -64.233 1.00 65.56 71 LEU A C 1
ATOM 512 O O . LEU A 1 71 ? 63.156 5.665 -65.391 1.00 65.56 71 LEU A O 1
ATOM 516 N N . ASP A 1 72 ? 64.818 6.020 -63.926 1.00 69.44 72 ASP A N 1
ATOM 517 C CA . ASP A 1 72 ? 65.898 6.236 -64.890 1.00 69.44 72 ASP A CA 1
ATOM 518 C C . ASP A 1 72 ? 66.231 4.937 -65.639 1.00 69.44 72 ASP A C 1
ATOM 520 O O . ASP A 1 72 ? 66.372 4.968 -66.856 1.00 69.44 72 ASP A O 1
ATOM 524 N N . GLU A 1 73 ? 66.244 3.778 -64.969 1.00 69.38 73 GLU A N 1
ATOM 525 C CA . GLU A 1 73 ? 66.370 2.451 -65.590 1.00 69.38 73 GLU A CA 1
ATOM 526 C C . GLU A 1 73 ? 65.159 2.129 -66.472 1.00 69.38 73 GLU A C 1
ATOM 528 O O . GLU A 1 73 ? 65.330 1.668 -67.597 1.00 69.38 73 GLU A O 1
ATOM 533 N N . LYS A 1 74 ? 63.928 2.429 -66.033 1.00 65.88 74 LYS A N 1
ATOM 534 C CA . LYS A 1 74 ? 62.729 2.283 -66.878 1.00 65.88 74 LYS A CA 1
ATOM 535 C C . LYS A 1 74 ? 62.724 3.260 -68.050 1.00 65.88 74 LYS A C 1
ATOM 537 O O . LYS A 1 74 ? 62.264 2.896 -69.127 1.00 65.88 74 LYS A O 1
ATOM 542 N N . THR A 1 75 ? 63.255 4.467 -67.875 1.00 65.94 75 THR A N 1
ATOM 543 C CA . THR A 1 75 ? 63.397 5.470 -68.942 1.00 65.94 75 THR A CA 1
ATOM 544 C C . THR A 1 75 ? 64.503 5.071 -69.917 1.00 65.94 75 THR A C 1
ATOM 546 O O . THR A 1 75 ? 64.341 5.241 -71.122 1.00 65.94 75 THR A O 1
ATOM 549 N N . ALA A 1 76 ? 65.591 4.468 -69.435 1.00 65.25 76 ALA A N 1
ATOM 550 C CA . ALA A 1 76 ? 66.643 3.880 -70.256 1.00 65.25 76 ALA A CA 1
ATOM 551 C C . ALA A 1 76 ? 66.120 2.667 -71.031 1.00 65.25 76 ALA A C 1
ATOM 553 O O . ALA A 1 76 ? 66.297 2.622 -72.241 1.00 65.25 76 ALA A O 1
ATOM 554 N N . LEU A 1 77 ? 65.374 1.761 -70.388 1.00 64.88 77 LEU A N 1
ATOM 555 C CA . LEU A 1 77 ? 64.696 0.638 -71.043 1.00 64.88 77 LEU A CA 1
ATOM 556 C C . LEU A 1 77 ? 63.650 1.116 -72.055 1.00 64.88 77 LEU A C 1
ATOM 558 O O . LEU A 1 77 ? 63.525 0.518 -73.115 1.00 64.88 77 LEU A O 1
ATOM 562 N N . LEU A 1 78 ? 62.934 2.210 -71.779 1.00 55.66 78 LEU A N 1
ATOM 563 C CA . LEU A 1 78 ? 62.010 2.829 -72.729 1.00 55.66 78 LEU A CA 1
ATOM 564 C C . LEU A 1 78 ? 62.759 3.461 -73.909 1.00 55.66 78 LEU A C 1
ATOM 566 O O . LEU A 1 78 ? 62.321 3.308 -75.042 1.00 55.66 78 LEU A O 1
ATOM 570 N N . ASN A 1 79 ? 63.891 4.131 -73.678 1.00 64.12 79 ASN A N 1
ATOM 571 C CA . ASN A 1 79 ? 64.725 4.721 -74.729 1.00 64.12 79 ASN A CA 1
ATOM 572 C C . ASN A 1 79 ? 65.459 3.660 -75.556 1.00 64.12 79 ASN A C 1
ATOM 574 O O . ASN A 1 79 ? 65.654 3.842 -76.755 1.00 64.12 79 ASN A O 1
ATOM 578 N N . GLU A 1 80 ? 65.837 2.542 -74.946 1.00 60.25 80 GLU A N 1
ATOM 579 C CA . GLU A 1 80 ? 66.454 1.396 -75.604 1.00 60.25 80 GLU A CA 1
ATOM 580 C C . GLU A 1 80 ? 65.408 0.586 -76.368 1.00 60.25 80 GLU A C 1
ATOM 582 O O . GLU A 1 80 ? 65.630 0.248 -77.528 1.00 60.25 80 GLU A O 1
ATOM 587 N N . ALA A 1 81 ? 64.210 0.400 -75.808 1.00 53.06 81 ALA A N 1
ATOM 588 C CA . ALA A 1 81 ? 63.053 -0.113 -76.534 1.00 53.06 81 ALA A CA 1
ATOM 589 C C . ALA A 1 81 ? 62.656 0.823 -77.680 1.00 53.06 81 ALA A C 1
ATOM 591 O O . ALA A 1 81 ? 62.332 0.334 -78.753 1.00 53.06 81 ALA A O 1
ATOM 592 N N . LYS A 1 82 ? 62.752 2.148 -77.504 1.00 55.44 82 LYS A N 1
ATOM 593 C CA . LYS A 1 82 ? 62.510 3.146 -78.554 1.00 55.44 82 LYS A CA 1
ATOM 594 C C . LYS A 1 82 ? 63.591 3.110 -79.632 1.00 55.44 82 LYS A C 1
ATOM 596 O O . LYS A 1 82 ? 63.242 3.110 -80.796 1.00 55.44 82 LYS A O 1
ATOM 601 N N . LYS A 1 83 ? 64.874 2.958 -79.287 1.00 60.28 83 LYS A N 1
ATOM 602 C CA . LYS A 1 83 ? 65.958 2.721 -80.261 1.00 60.28 83 LYS A CA 1
ATOM 603 C C . LYS A 1 83 ? 65.784 1.402 -81.005 1.00 60.28 83 LYS A C 1
ATOM 605 O O . LYS A 1 83 ? 66.009 1.346 -82.208 1.00 60.28 83 LYS A O 1
ATOM 610 N N . THR A 1 84 ? 65.390 0.342 -80.305 1.00 53.19 84 THR A N 1
ATOM 611 C CA . THR A 1 84 ? 65.125 -0.975 -80.901 1.00 53.19 84 THR A CA 1
ATOM 612 C C . THR A 1 84 ? 63.887 -0.912 -81.795 1.00 53.19 84 THR A C 1
ATOM 614 O O . THR A 1 84 ? 63.878 -1.504 -82.869 1.00 53.19 84 THR A O 1
ATOM 617 N N . TYR A 1 85 ? 62.882 -0.131 -81.397 1.00 47.22 85 TYR A N 1
ATOM 618 C CA . TYR A 1 85 ? 61.683 0.179 -82.166 1.00 47.22 85 TYR A CA 1
ATOM 619 C C . TYR A 1 85 ? 62.009 1.026 -83.398 1.00 47.22 85 TYR A C 1
ATOM 621 O O . TYR A 1 85 ? 61.607 0.642 -84.482 1.00 47.22 85 TYR A O 1
ATOM 629 N N . ASP A 1 86 ? 62.785 2.102 -83.284 1.00 51.59 86 ASP A N 1
ATOM 630 C CA . ASP A 1 86 ? 63.194 2.950 -84.410 1.00 51.59 86 ASP A CA 1
ATOM 631 C C . ASP A 1 86 ? 64.076 2.153 -85.384 1.00 51.59 86 ASP A C 1
ATOM 633 O O . ASP A 1 86 ? 63.907 2.241 -86.595 1.00 51.59 86 ASP A O 1
ATOM 637 N N . LYS A 1 87 ? 64.936 1.261 -84.873 1.00 55.31 87 LYS A N 1
ATOM 638 C CA . LYS A 1 87 ? 65.710 0.322 -85.694 1.00 55.31 87 LYS A CA 1
ATOM 639 C C . LYS A 1 87 ? 64.818 -0.722 -86.370 1.00 55.31 87 LYS A C 1
ATOM 641 O O . LYS A 1 87 ? 65.055 -1.056 -87.528 1.00 55.31 87 LYS A O 1
ATOM 646 N N . ALA A 1 88 ? 63.782 -1.220 -85.695 1.00 49.72 88 ALA A N 1
ATOM 647 C CA . ALA A 1 88 ? 62.791 -2.117 -86.286 1.00 49.72 88 ALA A CA 1
ATOM 648 C C . ALA A 1 88 ? 61.918 -1.396 -87.324 1.00 49.72 88 ALA A C 1
ATOM 650 O O . ALA A 1 88 ? 61.650 -1.977 -88.366 1.00 49.72 88 ALA A O 1
ATOM 651 N N . VAL A 1 89 ? 61.549 -0.133 -87.094 1.00 48.03 89 VAL A N 1
ATOM 652 C CA . VAL A 1 89 ? 60.860 0.736 -88.058 1.00 48.03 89 VAL A CA 1
ATOM 653 C C . VAL A 1 89 ? 61.736 0.933 -89.286 1.00 48.03 89 VAL A C 1
ATOM 655 O O . VAL A 1 89 ? 61.273 0.628 -90.373 1.00 48.03 89 VAL A O 1
ATOM 658 N N . SER A 1 90 ? 63.017 1.283 -89.138 1.00 54.31 90 SER A N 1
ATOM 659 C CA . SER A 1 90 ? 63.931 1.395 -90.283 1.00 54.31 90 SER A CA 1
ATOM 660 C C . SER A 1 90 ? 64.186 0.055 -90.987 1.00 54.31 90 SER A C 1
ATOM 662 O O . SER A 1 90 ? 64.349 0.019 -92.201 1.00 54.31 90 SER A O 1
ATOM 664 N N . THR A 1 91 ? 64.181 -1.071 -90.262 1.00 48.66 91 THR A N 1
ATOM 665 C CA . THR A 1 91 ? 64.299 -2.411 -90.873 1.00 48.66 91 THR A CA 1
ATOM 666 C C . THR A 1 91 ? 63.022 -2.790 -91.627 1.00 48.66 91 THR A C 1
ATOM 668 O O . THR A 1 91 ? 63.087 -3.441 -92.666 1.00 48.66 91 THR A O 1
ATOM 671 N N . VAL A 1 92 ? 61.858 -2.363 -91.137 1.00 51.34 92 VAL A N 1
ATOM 672 C CA . VAL A 1 92 ? 60.560 -2.558 -91.790 1.00 51.34 92 VAL A CA 1
ATOM 673 C C . VAL A 1 92 ? 60.398 -1.616 -92.982 1.00 51.34 92 VAL A C 1
ATOM 675 O O . VAL A 1 92 ? 59.912 -2.064 -94.007 1.00 51.34 92 VAL A O 1
ATOM 678 N N . GLU A 1 93 ? 60.870 -0.371 -92.909 1.00 52.84 93 GLU A N 1
ATOM 679 C CA . GLU A 1 93 ? 60.952 0.569 -94.037 1.00 52.84 93 GLU A CA 1
ATOM 680 C C . GLU A 1 93 ? 61.914 0.055 -95.122 1.00 52.84 93 GLU A C 1
ATOM 682 O O . GLU A 1 93 ? 61.605 0.126 -96.310 1.00 52.84 93 GLU A O 1
ATOM 687 N N . ALA A 1 94 ? 63.042 -0.558 -94.737 1.00 54.34 94 ALA A N 1
ATOM 688 C CA . ALA A 1 94 ? 63.943 -1.236 -95.672 1.00 54.34 94 ALA A CA 1
ATOM 689 C C . ALA A 1 94 ? 63.287 -2.477 -96.301 1.00 54.34 94 ALA A C 1
ATOM 691 O O . ALA A 1 94 ? 63.368 -2.673 -97.511 1.00 54.34 94 ALA A O 1
ATOM 692 N N . LYS A 1 95 ? 62.564 -3.279 -95.507 1.00 50.41 95 LYS A N 1
ATOM 693 C CA . LYS A 1 95 ? 61.749 -4.399 -96.006 1.00 50.41 95 LYS A CA 1
ATOM 694 C C . LYS A 1 95 ? 60.559 -3.925 -96.846 1.00 50.41 95 LYS A C 1
ATOM 696 O O . LYS A 1 95 ? 60.099 -4.671 -97.693 1.00 50.41 95 LYS A O 1
ATOM 701 N N . GLN A 1 96 ? 60.070 -2.704 -96.648 1.00 51.75 96 GLN A N 1
ATOM 702 C CA . GLN A 1 96 ? 59.008 -2.077 -97.433 1.00 51.75 96 GLN A CA 1
ATOM 703 C C . GLN A 1 96 ? 59.525 -1.603 -98.790 1.00 51.75 96 GLN A C 1
ATOM 705 O O . GLN A 1 96 ? 58.841 -1.803 -99.791 1.00 51.75 96 GLN A O 1
ATOM 710 N N . ALA A 1 97 ? 60.732 -1.031 -98.836 1.00 55.78 97 ALA A N 1
ATOM 711 C CA . ALA A 1 97 ? 61.435 -0.813 -100.093 1.00 55.78 97 ALA A CA 1
ATOM 712 C C . ALA A 1 97 ? 61.637 -2.155 -100.804 1.00 55.78 97 ALA A C 1
ATOM 714 O O . ALA A 1 97 ? 61.226 -2.280 -101.945 1.00 55.78 97 ALA A O 1
ATOM 715 N N . GLU A 1 98 ? 62.117 -3.184 -100.099 1.00 50.28 98 GLU A N 1
ATOM 716 C CA . GLU A 1 98 ? 62.311 -4.531 -100.648 1.00 50.28 98 GLU A CA 1
ATOM 717 C C . GLU A 1 98 ? 60.997 -5.183 -101.110 1.00 50.28 98 GLU A C 1
ATOM 719 O O . GLU A 1 98 ? 61.000 -5.836 -102.134 1.00 50.28 98 GLU A O 1
ATOM 724 N N . VAL A 1 99 ? 59.857 -5.006 -100.429 1.00 54.84 99 VAL A N 1
ATOM 725 C CA . VAL A 1 99 ? 58.562 -5.581 -100.850 1.00 54.84 99 VAL A CA 1
ATOM 726 C C . VAL A 1 99 ? 57.949 -4.818 -102.015 1.00 54.84 99 VAL A C 1
ATOM 728 O O . VAL A 1 99 ? 57.394 -5.447 -102.906 1.00 54.84 99 VAL A O 1
ATOM 731 N N . LYS A 1 100 ? 58.050 -3.487 -102.048 1.00 57.44 100 LYS A N 1
ATOM 732 C CA . LYS A 1 100 ? 57.592 -2.694 -103.196 1.00 57.44 100 LYS A CA 1
ATOM 733 C C . LYS A 1 100 ? 58.467 -2.962 -104.420 1.00 57.44 100 LYS A C 1
ATOM 735 O O . LYS A 1 100 ? 57.945 -3.091 -105.525 1.00 57.44 100 LYS A O 1
ATOM 740 N N . ASP A 1 101 ? 59.772 -3.102 -104.205 1.00 57.25 101 ASP A N 1
ATOM 741 C CA . ASP A 1 101 ? 60.731 -3.521 -105.221 1.00 57.25 101 ASP A CA 1
ATOM 742 C C . ASP A 1 101 ? 60.426 -4.956 -105.655 1.00 57.25 101 ASP A C 1
ATOM 744 O O . ASP A 1 101 ? 60.265 -5.185 -106.837 1.00 57.25 101 ASP A O 1
ATOM 748 N N . LEU A 1 102 ? 60.151 -5.886 -104.732 1.00 54.41 102 LEU A N 1
ATOM 749 C CA . LEU A 1 102 ? 59.723 -7.254 -105.044 1.00 54.41 102 LEU A CA 1
ATOM 750 C C . LEU A 1 102 ? 58.354 -7.316 -105.728 1.00 54.41 102 LEU A C 1
ATOM 752 O O . LEU A 1 102 ? 58.182 -8.169 -106.578 1.00 54.41 102 LEU A O 1
ATOM 756 N N . GLN A 1 103 ? 57.376 -6.462 -105.420 1.00 54.88 103 GLN A N 1
ATOM 757 C CA . GLN A 1 103 ? 56.089 -6.401 -106.132 1.00 54.88 103 GLN A CA 1
ATOM 758 C C . GLN A 1 103 ? 56.286 -5.893 -107.558 1.00 54.88 103 GLN A C 1
ATOM 760 O O . GLN A 1 103 ? 55.741 -6.466 -108.499 1.00 54.88 103 GLN A O 1
ATOM 765 N N . THR A 1 104 ? 57.111 -4.858 -107.717 1.00 61.97 104 THR A N 1
ATOM 766 C CA . THR A 1 104 ? 57.498 -4.322 -109.028 1.00 61.97 104 THR A CA 1
ATOM 767 C C . THR A 1 104 ? 58.303 -5.358 -109.812 1.00 61.97 104 THR A C 1
ATOM 769 O O . THR A 1 104 ? 58.051 -5.566 -110.990 1.00 61.97 104 THR A O 1
ATOM 772 N N . GLN A 1 105 ? 59.206 -6.071 -109.144 1.00 54.38 105 GLN A N 1
ATOM 773 C CA . GLN A 1 105 ? 60.061 -7.114 -109.694 1.00 54.38 105 GLN A CA 1
ATOM 774 C C . GLN A 1 105 ? 59.270 -8.389 -109.975 1.00 54.38 105 GLN A C 1
ATOM 776 O O . GLN A 1 105 ? 59.555 -9.037 -110.958 1.00 54.38 105 GLN A O 1
ATOM 781 N N . THR A 1 106 ? 58.234 -8.727 -109.204 1.00 55.97 106 THR A N 1
ATOM 782 C CA . THR A 1 106 ? 57.336 -9.860 -109.492 1.00 55.97 106 THR A CA 1
ATOM 783 C C . THR A 1 106 ? 56.439 -9.533 -110.676 1.00 55.97 106 THR A C 1
ATOM 785 O O . THR A 1 106 ? 56.254 -10.384 -111.532 1.00 55.97 106 THR A O 1
ATOM 788 N N . ALA A 1 107 ? 55.921 -8.302 -110.773 1.00 60.69 107 ALA A N 1
ATOM 789 C CA . ALA A 1 107 ? 55.189 -7.846 -111.954 1.00 60.69 107 ALA A CA 1
ATOM 790 C C . ALA A 1 107 ? 56.093 -7.823 -113.200 1.00 60.69 107 ALA A C 1
ATOM 792 O O . ALA A 1 107 ? 55.686 -8.303 -114.253 1.00 60.69 107 ALA A O 1
ATOM 793 N N . ALA A 1 108 ? 57.333 -7.345 -113.057 1.00 59.78 108 ALA A N 1
ATOM 794 C CA . ALA A 1 108 ? 58.337 -7.347 -114.116 1.00 59.78 108 ALA A CA 1
ATOM 795 C C . ALA A 1 108 ? 58.811 -8.761 -114.477 1.00 59.78 108 ALA A C 1
ATOM 797 O O . ALA A 1 108 ? 59.015 -9.022 -115.649 1.00 59.78 108 ALA A O 1
ATOM 798 N N . LEU A 1 109 ? 58.940 -9.676 -113.511 1.00 58.97 109 LEU A N 1
ATOM 799 C CA . LEU A 1 109 ? 59.281 -11.088 -113.721 1.00 58.97 109 LEU A CA 1
ATOM 800 C C . LEU A 1 109 ? 58.124 -11.858 -114.352 1.00 58.97 109 LEU A C 1
ATOM 802 O O . LEU A 1 109 ? 58.374 -12.739 -115.155 1.00 58.97 109 LEU A O 1
ATOM 806 N N . LEU A 1 110 ? 56.869 -11.519 -114.044 1.00 62.09 110 LEU A N 1
ATOM 807 C CA . LEU A 1 110 ? 55.697 -12.034 -114.759 1.00 62.09 110 LEU A CA 1
ATOM 808 C C . LEU A 1 110 ? 55.729 -11.594 -116.223 1.00 62.09 110 LEU A C 1
ATOM 810 O O . LEU A 1 110 ? 55.503 -12.409 -117.109 1.00 62.09 110 LEU A O 1
ATOM 814 N N . GLN A 1 111 ? 56.074 -10.330 -116.470 1.00 62.00 111 GLN A N 1
ATOM 815 C CA . GLN A 1 111 ? 56.225 -9.781 -117.816 1.00 62.00 111 GLN A CA 1
ATOM 816 C C . GLN A 1 111 ? 57.433 -10.388 -118.550 1.00 62.00 111 GLN A C 1
ATOM 818 O O . GLN A 1 111 ? 57.307 -10.782 -119.702 1.00 62.00 111 GLN A O 1
ATOM 823 N N . GLN A 1 112 ? 58.570 -10.550 -117.866 1.00 59.28 112 GLN A N 1
ATOM 824 C CA . GLN A 1 112 ? 59.775 -11.211 -118.374 1.00 59.28 112 GLN A CA 1
ATOM 825 C C . GLN A 1 112 ? 59.563 -12.697 -118.605 1.00 59.28 112 GLN A C 1
ATOM 827 O O . GLN A 1 112 ? 60.114 -13.218 -119.554 1.00 59.28 112 GLN A O 1
ATOM 832 N N . LYS A 1 113 ? 58.782 -13.390 -117.775 1.00 59.75 113 LYS A N 1
ATOM 833 C CA . LYS A 1 113 ? 58.387 -14.779 -118.013 1.00 59.75 113 LYS A CA 1
ATOM 834 C C . LYS A 1 113 ? 57.522 -14.857 -119.259 1.00 59.75 113 LYS A C 1
ATOM 836 O O . LYS A 1 113 ? 57.772 -15.699 -120.104 1.00 59.75 113 LYS A O 1
ATOM 841 N N . GLU A 1 114 ? 56.557 -13.954 -119.407 1.00 62.38 114 GLU A N 1
ATOM 842 C CA . GLU A 1 114 ? 55.715 -13.895 -120.601 1.00 62.38 114 GLU A CA 1
ATOM 843 C C . GLU A 1 114 ? 56.538 -13.567 -121.865 1.00 62.38 114 GLU A C 1
ATOM 845 O O . GLU A 1 114 ? 56.268 -14.092 -122.943 1.00 62.38 114 GLU A O 1
ATOM 850 N N . GLU A 1 115 ? 57.568 -12.725 -121.747 1.00 60.88 115 GLU A N 1
ATOM 851 C CA . GLU A 1 115 ? 58.521 -12.404 -122.817 1.00 60.88 115 GLU A CA 1
ATOM 852 C C . GLU A 1 115 ? 59.544 -13.520 -123.069 1.00 60.88 115 GLU A C 1
ATOM 854 O O . GLU A 1 115 ? 59.870 -13.772 -124.223 1.00 60.88 115 GLU A O 1
ATOM 859 N N . ALA A 1 116 ? 60.011 -14.220 -122.035 1.00 59.56 116 ALA A N 1
ATOM 860 C CA . ALA A 1 116 ? 60.944 -15.340 -122.116 1.00 59.56 116 ALA A CA 1
ATOM 861 C C . ALA A 1 116 ? 60.252 -16.585 -122.670 1.00 59.56 116 ALA A C 1
ATOM 863 O O . ALA A 1 116 ? 60.819 -17.250 -123.521 1.00 59.56 116 ALA A O 1
ATOM 864 N N . GLU A 1 117 ? 59.004 -16.865 -122.290 1.00 63.94 117 GLU A N 1
ATOM 865 C CA . GLU A 1 117 ? 58.174 -17.890 -122.930 1.00 63.94 117 GLU A CA 1
ATOM 866 C C . GLU A 1 117 ? 57.943 -17.545 -124.408 1.00 63.94 117 GLU A C 1
ATOM 868 O O . GLU A 1 117 ? 58.096 -18.411 -125.266 1.00 63.94 117 GLU A O 1
ATOM 873 N N . LYS A 1 118 ? 57.677 -16.270 -124.741 1.00 67.06 118 LYS A N 1
ATOM 874 C CA . LYS A 1 118 ? 57.617 -15.815 -126.143 1.00 67.06 118 LYS A CA 1
ATOM 875 C C . LYS A 1 118 ? 58.965 -15.956 -126.855 1.00 67.06 118 LYS A C 1
ATOM 877 O O . LYS A 1 118 ? 58.977 -16.347 -128.014 1.00 67.06 118 LYS A O 1
ATOM 882 N N . ALA A 1 119 ? 60.085 -15.666 -126.198 1.00 59.84 119 ALA A N 1
ATOM 883 C CA . ALA A 1 119 ? 61.426 -15.778 -126.768 1.00 59.84 119 ALA A CA 1
ATOM 884 C C . ALA A 1 119 ? 61.857 -17.239 -126.956 1.00 59.84 119 ALA A C 1
ATOM 886 O O . ALA A 1 119 ? 62.438 -17.557 -127.986 1.00 59.84 119 ALA A O 1
ATOM 887 N N . VAL A 1 120 ? 61.510 -18.136 -126.025 1.00 64.88 120 VAL A N 1
ATOM 888 C CA . VAL A 1 120 ? 61.626 -19.594 -126.185 1.00 64.88 120 VAL A CA 1
ATOM 889 C C . VAL A 1 120 ? 60.803 -20.037 -127.385 1.00 64.88 120 VAL A C 1
ATOM 891 O O . VAL A 1 120 ? 61.322 -20.753 -128.233 1.00 64.88 120 VAL A O 1
ATOM 894 N N . GLN A 1 121 ? 59.559 -19.565 -127.506 1.00 64.69 121 GLN A N 1
ATOM 895 C CA . GLN A 1 121 ? 58.684 -19.908 -128.626 1.00 64.69 121 GLN A CA 1
ATOM 896 C C . GLN A 1 121 ? 59.243 -19.413 -129.971 1.00 64.69 121 GLN A C 1
ATOM 898 O O . GLN A 1 121 ? 59.219 -20.144 -130.956 1.00 64.69 121 GLN A O 1
ATOM 903 N N . VAL A 1 122 ? 59.790 -18.193 -130.011 1.00 66.75 122 VAL A N 1
ATOM 904 C CA . VAL A 1 122 ? 60.438 -17.614 -131.199 1.00 66.75 122 VAL A CA 1
ATOM 905 C C . VAL A 1 122 ? 61.730 -18.355 -131.543 1.00 66.75 122 VAL A C 1
ATOM 907 O O . VAL A 1 122 ? 61.938 -18.686 -132.705 1.00 66.75 122 VAL A O 1
ATOM 910 N N . ALA A 1 123 ? 62.573 -18.670 -130.557 1.00 60.69 123 ALA A N 1
ATOM 911 C CA . ALA A 1 123 ? 63.801 -19.437 -130.759 1.00 60.69 123 ALA A CA 1
ATOM 912 C C . ALA A 1 123 ? 63.504 -20.871 -131.224 1.00 60.69 123 ALA A C 1
ATOM 914 O O . ALA A 1 123 ? 64.206 -21.393 -132.087 1.00 60.69 123 ALA A O 1
ATOM 915 N N . GLU A 1 124 ? 62.441 -21.493 -130.709 1.00 65.81 124 GLU A N 1
ATOM 916 C CA . GLU A 1 124 ? 61.930 -22.773 -131.203 1.00 65.81 124 GLU A CA 1
ATOM 917 C C . GLU A 1 124 ? 61.470 -22.682 -132.657 1.00 65.81 124 GLU A C 1
ATOM 919 O O . GLU A 1 124 ? 61.841 -23.532 -133.469 1.00 65.81 124 GLU A O 1
ATOM 924 N N . ASP A 1 125 ? 60.699 -21.652 -133.004 1.00 67.38 125 ASP A N 1
ATOM 925 C CA . ASP A 1 125 ? 60.194 -21.448 -134.361 1.00 67.38 125 ASP A CA 1
ATOM 926 C C . ASP A 1 125 ? 61.317 -21.122 -135.362 1.00 67.38 125 ASP A C 1
ATOM 928 O O . ASP A 1 125 ? 61.294 -21.612 -136.496 1.00 67.38 125 ASP A O 1
ATOM 932 N N . ASP A 1 126 ? 62.326 -20.349 -134.957 1.00 68.06 126 ASP A N 1
ATOM 933 C CA . ASP A 1 126 ? 63.490 -20.011 -135.780 1.00 68.06 126 ASP A CA 1
ATOM 934 C C . ASP A 1 126 ? 64.439 -21.204 -135.945 1.00 68.06 126 ASP A C 1
ATOM 936 O O . ASP A 1 126 ? 64.888 -21.478 -137.063 1.00 68.06 126 ASP A O 1
ATOM 940 N N . LEU A 1 127 ? 64.678 -21.983 -134.881 1.00 66.44 127 LEU A N 1
ATOM 941 C CA . LEU A 1 127 ? 65.399 -23.256 -134.969 1.00 66.44 127 LEU A CA 1
ATOM 942 C C . LEU A 1 127 ? 64.671 -24.209 -135.924 1.00 66.44 127 LEU A C 1
ATOM 944 O O . LEU A 1 127 ? 65.290 -24.793 -136.814 1.00 66.44 127 LEU A O 1
ATOM 948 N N . LYS A 1 128 ? 63.347 -24.331 -135.795 1.00 70.31 128 LYS A N 1
ATOM 949 C CA . LYS A 1 128 ? 62.524 -25.195 -136.647 1.00 70.31 128 LYS A CA 1
ATOM 950 C C . LYS A 1 128 ? 62.580 -24.769 -138.117 1.00 70.31 128 LYS A C 1
ATOM 952 O O . LYS A 1 128 ? 62.806 -25.616 -138.981 1.00 70.31 128 LYS A O 1
ATOM 957 N N . LYS A 1 129 ? 62.484 -23.467 -138.409 1.00 68.19 129 LYS A N 1
ATOM 958 C CA . LYS A 1 129 ? 62.650 -22.924 -139.772 1.00 68.19 129 LYS A CA 1
ATOM 959 C C . LYS A 1 129 ? 64.058 -23.125 -140.334 1.00 68.19 129 LYS A C 1
ATOM 961 O O . LYS A 1 129 ? 64.203 -23.375 -141.530 1.00 68.19 129 LYS A O 1
ATOM 966 N N . ALA A 1 130 ? 65.101 -23.009 -139.513 1.00 60.94 130 ALA A N 1
ATOM 967 C CA . ALA A 1 130 ? 66.482 -23.232 -139.944 1.00 60.94 130 ALA A CA 1
ATOM 968 C C . ALA A 1 130 ? 66.761 -24.714 -140.258 1.00 60.94 130 ALA A C 1
ATOM 970 O O . ALA A 1 130 ? 67.456 -25.009 -141.236 1.00 60.94 130 ALA A O 1
ATOM 971 N N . ILE A 1 131 ? 66.172 -25.639 -139.484 1.00 64.31 131 ILE A N 1
ATOM 972 C CA . ILE A 1 131 ? 66.197 -27.084 -139.767 1.00 64.31 131 ILE A CA 1
ATOM 973 C C . ILE A 1 131 ? 65.509 -27.374 -141.112 1.00 64.31 131 ILE A C 1
ATOM 975 O O . ILE A 1 131 ? 66.049 -28.123 -141.924 1.00 64.31 131 ILE A O 1
ATOM 979 N N . GLU A 1 132 ? 64.350 -26.763 -141.381 1.00 69.19 132 GLU A N 1
ATOM 980 C CA . GLU A 1 132 ? 63.583 -26.983 -142.619 1.00 69.19 132 GLU A CA 1
ATOM 981 C C . GLU A 1 132 ? 64.268 -26.413 -143.879 1.00 69.19 132 GLU A C 1
ATOM 983 O O . GLU A 1 132 ? 64.169 -27.003 -144.954 1.00 69.19 132 GLU A O 1
ATOM 988 N N . ASN A 1 133 ? 65.022 -25.315 -143.759 1.00 62.22 133 ASN A N 1
ATOM 989 C CA . ASN A 1 133 ? 65.668 -24.636 -144.892 1.00 62.22 133 ASN A CA 1
ATOM 990 C C . ASN A 1 133 ? 67.097 -25.114 -145.211 1.00 62.22 133 ASN A C 1
ATOM 992 O O . ASN A 1 133 ? 67.785 -24.480 -146.009 1.00 62.22 133 ASN A O 1
ATOM 996 N N . SER A 1 134 ? 67.555 -26.230 -144.631 1.00 54.16 134 SER A N 1
ATOM 997 C CA . SER A 1 134 ? 68.929 -26.742 -144.819 1.00 54.16 134 SER A CA 1
ATOM 998 C C . SER A 1 134 ? 70.014 -25.708 -144.461 1.00 54.16 134 SER A C 1
ATOM 1000 O O . SER A 1 134 ? 71.000 -25.554 -145.186 1.00 54.16 134 SER A O 1
ATOM 1002 N N . GLY A 1 135 ? 69.817 -24.971 -143.361 1.00 55.50 135 GLY A N 1
ATOM 1003 C CA . GLY A 1 135 ? 70.765 -23.963 -142.875 1.00 55.50 135 GLY A CA 1
ATOM 1004 C C . GLY A 1 135 ? 72.147 -24.541 -142.534 1.00 55.50 135 GLY A C 1
ATOM 1005 O O . GLY A 1 135 ? 72.290 -25.729 -142.239 1.00 55.50 135 GLY A O 1
ATOM 1006 N N . ALA A 1 136 ? 73.182 -23.697 -142.572 1.00 56.69 136 ALA A N 1
ATOM 1007 C CA . ALA A 1 136 ? 74.549 -24.093 -142.236 1.00 56.69 136 ALA A CA 1
ATOM 1008 C C . ALA A 1 136 ? 74.639 -24.638 -140.795 1.00 56.69 136 ALA A C 1
ATOM 1010 O O . ALA A 1 136 ? 73.999 -24.126 -139.878 1.00 56.69 136 ALA A O 1
ATOM 1011 N N . ALA A 1 137 ? 75.458 -25.675 -140.581 1.00 59.50 137 ALA A N 1
ATOM 1012 C CA . ALA A 1 137 ? 75.565 -26.375 -139.294 1.00 59.50 137 ALA A CA 1
ATOM 1013 C C . ALA A 1 137 ? 75.962 -25.460 -138.116 1.00 59.50 137 ALA A C 1
ATOM 1015 O O . ALA A 1 137 ? 75.547 -25.705 -136.982 1.00 59.50 137 ALA A O 1
ATOM 1016 N N . ASP A 1 138 ? 76.724 -24.398 -138.385 1.00 61.38 138 ASP A N 1
ATOM 1017 C CA . ASP A 1 138 ? 77.118 -23.420 -137.369 1.00 61.38 138 ASP A CA 1
ATOM 1018 C C . ASP A 1 138 ? 75.945 -22.527 -136.920 1.00 61.38 138 ASP A C 1
ATOM 1020 O O . ASP A 1 138 ? 75.861 -22.190 -135.738 1.00 61.38 138 ASP A O 1
ATOM 1024 N N . ASP A 1 139 ? 74.989 -22.222 -137.806 1.00 61.28 139 ASP A N 1
ATOM 1025 C CA . ASP A 1 139 ? 73.802 -21.419 -137.471 1.00 61.28 139 ASP A CA 1
ATOM 1026 C C . ASP A 1 139 ? 72.794 -22.222 -136.636 1.00 61.28 139 ASP A C 1
ATOM 1028 O O . ASP A 1 139 ? 72.235 -21.715 -135.663 1.00 61.28 139 ASP A O 1
ATOM 1032 N N . LEU A 1 140 ? 72.622 -23.511 -136.951 1.00 64.06 140 LEU A N 1
ATOM 1033 C CA . LEU A 1 140 ? 71.779 -24.425 -136.171 1.00 64.06 140 LEU A CA 1
ATOM 1034 C C . LEU A 1 140 ? 72.291 -24.608 -134.742 1.00 64.06 140 LEU A C 1
ATOM 1036 O O . LEU A 1 140 ? 71.505 -24.611 -133.798 1.00 64.06 140 LEU A O 1
ATOM 1040 N N . LYS A 1 141 ? 73.611 -24.721 -134.570 1.00 68.94 141 LYS A N 1
ATOM 1041 C CA . LYS A 1 141 ? 74.225 -24.868 -133.247 1.00 68.94 141 LYS A CA 1
ATOM 1042 C C . LYS A 1 141 ? 74.066 -23.605 -132.400 1.00 68.94 141 LYS A C 1
ATOM 1044 O O . LYS A 1 141 ? 73.887 -23.706 -131.190 1.00 68.94 141 LYS A O 1
ATOM 1049 N N . LYS A 1 142 ? 74.103 -22.431 -133.035 1.00 70.44 142 LYS A N 1
ATOM 1050 C CA . LYS A 1 142 ? 73.888 -21.146 -132.368 1.00 70.44 142 LYS A CA 1
ATOM 1051 C C . LYS A 1 142 ? 72.441 -20.993 -131.892 1.00 70.44 142 LYS A C 1
ATOM 1053 O O . LYS A 1 142 ? 72.228 -20.736 -130.716 1.00 70.44 142 LYS A O 1
ATOM 1058 N N . LEU A 1 143 ? 71.468 -21.280 -132.756 1.00 67.62 143 LEU A N 1
ATOM 1059 C CA . LEU A 1 143 ? 70.044 -21.231 -132.403 1.00 67.62 143 LEU A CA 1
ATOM 1060 C C . LEU A 1 143 ? 69.661 -22.254 -131.318 1.00 67.62 143 LEU A C 1
ATOM 1062 O O . LEU A 1 143 ? 68.794 -21.988 -130.489 1.00 67.62 143 LEU A O 1
ATOM 1066 N N . GLN A 1 144 ? 70.313 -23.420 -131.287 1.00 64.38 144 GLN A N 1
ATOM 1067 C CA . GLN A 1 144 ? 70.057 -24.441 -130.266 1.00 64.38 144 GLN A CA 1
ATOM 1068 C C . GLN A 1 144 ? 70.603 -24.027 -128.891 1.00 64.38 144 GLN A C 1
ATOM 1070 O O . GLN A 1 144 ? 69.997 -24.329 -127.861 1.00 64.38 144 GLN A O 1
ATOM 1075 N N . GLU A 1 145 ? 71.731 -23.313 -128.872 1.00 67.69 145 GLU A N 1
ATOM 1076 C CA . GLU A 1 145 ? 72.254 -22.703 -127.651 1.00 67.69 145 GLU A CA 1
ATOM 1077 C C . GLU A 1 145 ? 71.358 -21.534 -127.202 1.00 67.69 145 GLU A C 1
ATOM 1079 O O . GLU A 1 145 ? 71.046 -21.447 -126.017 1.00 67.69 145 GLU A O 1
ATOM 1084 N N . ASP A 1 146 ? 70.839 -20.723 -128.132 1.00 67.50 146 ASP A N 1
ATOM 1085 C CA . ASP A 1 146 ? 69.892 -19.637 -127.837 1.00 67.50 146 ASP A CA 1
ATOM 1086 C C . ASP A 1 146 ? 68.567 -20.168 -127.237 1.00 67.50 146 ASP A C 1
ATOM 1088 O O . ASP A 1 146 ? 68.097 -19.644 -126.227 1.00 67.50 146 ASP A O 1
ATOM 1092 N N . GLN A 1 147 ? 68.002 -21.268 -127.762 1.00 67.19 147 GLN A N 1
ATOM 1093 C CA . GLN A 1 147 ? 66.818 -21.930 -127.178 1.00 67.19 147 GLN A CA 1
ATOM 1094 C C . GLN A 1 147 ? 67.097 -22.443 -125.756 1.00 67.19 147 GLN A C 1
ATOM 1096 O O . GLN A 1 147 ? 66.261 -22.323 -124.859 1.00 67.19 147 GLN A O 1
ATOM 1101 N N . LYS A 1 148 ? 68.280 -23.022 -125.532 1.00 70.00 148 LYS A N 1
ATOM 1102 C CA . LYS A 1 148 ? 68.672 -23.561 -124.225 1.00 70.00 148 LYS A CA 1
ATOM 1103 C C . LYS A 1 148 ? 68.877 -22.457 -123.188 1.00 70.00 148 LYS A C 1
ATOM 1105 O O . LYS A 1 148 ? 68.541 -22.658 -122.021 1.00 70.00 148 LYS A O 1
ATOM 1110 N N . VAL A 1 149 ? 69.407 -21.306 -123.603 1.00 70.19 149 VAL A N 1
ATOM 1111 C CA . VAL A 1 149 ? 69.515 -20.109 -122.760 1.00 70.19 149 VAL A CA 1
ATOM 1112 C C . VAL A 1 149 ? 68.120 -19.584 -122.416 1.00 70.19 149 VAL A C 1
ATOM 1114 O O . VAL A 1 149 ? 67.820 -19.430 -121.235 1.00 70.19 149 VAL A O 1
ATOM 1117 N N . ALA A 1 150 ? 67.236 -19.439 -123.405 1.00 59.84 150 ALA A N 1
ATOM 1118 C CA . ALA A 1 150 ? 65.874 -18.951 -123.186 1.00 59.84 150 ALA A CA 1
ATOM 1119 C C . ALA A 1 150 ? 65.049 -19.878 -122.262 1.00 59.84 150 ALA A C 1
ATOM 1121 O O . ALA A 1 150 ? 64.343 -19.412 -121.368 1.00 59.84 150 ALA A O 1
ATOM 1122 N N . ALA A 1 151 ? 65.176 -21.204 -122.409 1.00 62.28 151 ALA A N 1
ATOM 1123 C CA . ALA A 1 151 ? 64.480 -22.169 -121.552 1.00 62.28 151 ALA A CA 1
ATOM 1124 C C . ALA A 1 151 ? 64.966 -22.113 -120.095 1.00 62.28 151 ALA A C 1
ATOM 1126 O O . ALA A 1 151 ? 64.172 -22.242 -119.161 1.00 62.28 151 ALA A O 1
ATOM 1127 N N . LYS A 1 152 ? 66.267 -21.881 -119.892 1.00 65.62 152 LYS A N 1
ATOM 1128 C CA . LYS A 1 152 ? 66.850 -21.730 -118.558 1.00 65.62 152 LYS A CA 1
ATOM 1129 C C . LYS A 1 152 ? 66.424 -20.416 -117.893 1.00 65.62 152 LYS A C 1
ATOM 1131 O O . LYS A 1 152 ? 66.134 -20.412 -116.701 1.00 65.62 152 LYS A O 1
ATOM 1136 N N . GLU A 1 153 ? 66.313 -19.332 -118.659 1.00 61.72 153 GLU A N 1
ATOM 1137 C CA . GLU A 1 153 ? 65.773 -18.054 -118.177 1.00 61.72 153 GLU A CA 1
ATOM 1138 C C . GLU A 1 153 ? 64.291 -18.169 -117.769 1.00 61.72 153 GLU A C 1
ATOM 1140 O O . GLU A 1 153 ? 63.894 -17.630 -116.734 1.00 61.72 153 GLU A O 1
ATOM 1145 N N . ALA A 1 154 ? 63.481 -18.939 -118.504 1.00 62.03 154 ALA A N 1
ATOM 1146 C CA . ALA A 1 154 ? 62.085 -19.205 -118.142 1.00 62.03 154 ALA A CA 1
ATOM 1147 C C . ALA A 1 154 ? 61.943 -20.067 -116.866 1.00 62.03 154 ALA A C 1
ATOM 1149 O O . ALA A 1 154 ? 61.061 -19.822 -116.033 1.00 62.03 154 ALA A O 1
ATOM 1150 N N . GLU A 1 155 ? 62.823 -21.056 -116.672 1.00 65.75 155 GLU A N 1
ATOM 1151 C CA . GLU A 1 155 ? 62.862 -21.875 -115.452 1.00 65.75 155 GLU A CA 1
ATOM 1152 C C . GLU A 1 155 ? 63.261 -21.035 -114.223 1.00 65.75 155 GLU A C 1
ATOM 1154 O O . GLU A 1 155 ? 62.603 -21.104 -113.178 1.00 65.75 155 GLU A O 1
ATOM 1159 N N . GLU A 1 156 ? 64.272 -20.171 -114.359 1.00 65.50 156 GLU A N 1
ATOM 1160 C CA . GLU A 1 156 ? 64.697 -19.240 -113.306 1.00 65.50 156 GLU A CA 1
ATOM 1161 C C . GLU A 1 156 ? 63.605 -18.199 -112.977 1.00 65.50 156 GLU A C 1
ATOM 1163 O O . GLU A 1 156 ? 63.355 -17.924 -111.797 1.00 65.50 156 GLU A O 1
ATOM 1168 N N . ALA A 1 157 ? 62.871 -17.695 -113.977 1.00 61.03 157 ALA A N 1
ATOM 1169 C CA . ALA A 1 157 ? 61.736 -16.789 -113.772 1.00 61.03 157 ALA A CA 1
ATOM 1170 C C . ALA A 1 157 ? 60.561 -17.464 -113.036 1.00 61.03 157 ALA A C 1
ATOM 1172 O O . ALA A 1 157 ? 59.953 -16.870 -112.141 1.00 61.03 157 ALA A O 1
ATOM 1173 N N . THR A 1 158 ? 60.276 -18.731 -113.346 1.00 64.06 158 THR A N 1
ATOM 1174 C CA . THR A 1 158 ? 59.203 -19.501 -112.691 1.00 64.06 158 THR A CA 1
ATOM 1175 C C . THR A 1 158 ? 59.548 -19.825 -111.232 1.00 64.06 158 THR A C 1
ATOM 1177 O O . THR A 1 158 ? 58.701 -19.708 -110.344 1.00 64.06 158 THR A O 1
ATOM 1180 N N . ALA A 1 159 ? 60.807 -20.168 -110.940 1.00 68.75 159 ALA A N 1
ATOM 1181 C CA . ALA A 1 159 ? 61.269 -20.365 -109.565 1.00 68.75 159 ALA A CA 1
ATOM 1182 C C . ALA A 1 159 ? 61.198 -19.066 -108.734 1.00 68.75 159 ALA A C 1
ATOM 1184 O O . ALA A 1 159 ? 60.830 -19.095 -107.553 1.00 68.75 159 ALA A O 1
ATOM 1185 N N . ALA A 1 160 ? 61.500 -17.919 -109.352 1.00 62.38 160 ALA A N 1
ATOM 1186 C CA . ALA A 1 160 ? 61.376 -16.610 -108.719 1.00 62.38 160 ALA A CA 1
ATOM 1187 C C . ALA A 1 160 ? 59.908 -16.225 -108.427 1.00 62.38 160 ALA A C 1
ATOM 1189 O O . ALA A 1 160 ? 59.625 -15.687 -107.353 1.00 62.38 160 ALA A O 1
ATOM 1190 N N . GLU A 1 161 ? 58.966 -16.565 -109.316 1.00 65.44 161 GLU A N 1
ATOM 1191 C CA . GLU A 1 161 ? 57.520 -16.358 -109.124 1.00 65.44 161 GLU A CA 1
ATOM 1192 C C . GLU A 1 161 ? 56.980 -17.131 -107.908 1.00 65.44 161 GLU A C 1
ATOM 1194 O O . GLU A 1 161 ? 56.311 -16.556 -107.045 1.00 65.44 161 GLU A O 1
ATOM 1199 N N . VAL A 1 162 ? 57.312 -18.422 -107.789 1.00 70.38 162 VAL A N 1
ATOM 1200 C CA . VAL A 1 162 ? 56.843 -19.270 -106.677 1.00 70.38 162 VAL A CA 1
ATOM 1201 C C . VAL A 1 162 ? 57.347 -18.742 -105.330 1.00 70.38 162 VAL A C 1
ATOM 1203 O O . VAL A 1 162 ? 56.592 -18.674 -104.354 1.00 70.38 162 VAL A O 1
ATOM 1206 N N . LEU A 1 163 ? 58.607 -18.301 -105.269 1.00 72.69 163 LEU A N 1
ATOM 1207 C CA . LEU A 1 163 ? 59.166 -17.658 -104.077 1.00 72.69 163 LEU A CA 1
ATOM 1208 C C . LEU A 1 163 ? 58.469 -16.328 -103.752 1.00 72.69 163 LEU A C 1
ATOM 1210 O O . LEU A 1 163 ? 58.289 -16.005 -102.574 1.00 72.69 163 LEU A O 1
ATOM 1214 N N . ALA A 1 164 ? 58.058 -15.558 -104.761 1.00 64.25 164 ALA A N 1
ATOM 1215 C CA . ALA A 1 164 ? 57.309 -14.320 -104.568 1.00 64.25 164 ALA A CA 1
ATOM 1216 C C . ALA A 1 164 ? 55.879 -14.571 -104.052 1.00 64.25 164 ALA A C 1
ATOM 1218 O O . ALA A 1 164 ? 55.445 -13.906 -103.107 1.00 64.25 164 ALA A O 1
ATOM 1219 N N . GLN A 1 165 ? 55.171 -15.575 -104.580 1.00 66.62 165 GLN A N 1
ATOM 1220 C CA . GLN A 1 165 ? 53.840 -15.972 -104.099 1.00 66.62 165 GLN A CA 1
ATOM 1221 C C . GLN A 1 165 ? 53.866 -16.484 -102.654 1.00 66.62 165 GLN A C 1
ATOM 1223 O O . GLN A 1 165 ? 53.040 -16.059 -101.843 1.00 66.62 165 GLN A O 1
ATOM 1228 N N . GLN A 1 166 ? 54.854 -17.305 -102.281 1.00 73.31 166 GLN A N 1
ATOM 1229 C CA . GLN A 1 166 ? 55.026 -17.738 -100.887 1.00 73.31 166 GLN A CA 1
ATOM 1230 C C . GLN A 1 166 ? 55.273 -16.558 -99.933 1.00 73.31 166 GLN A C 1
ATOM 1232 O O . GLN A 1 166 ? 54.759 -16.534 -98.810 1.00 73.31 166 GLN A O 1
ATOM 1237 N N . LYS A 1 167 ? 56.038 -15.547 -100.366 1.00 70.81 167 LYS A N 1
ATOM 1238 C CA . LYS A 1 167 ? 56.246 -14.316 -99.585 1.00 70.81 167 LYS A CA 1
ATOM 1239 C C . LYS A 1 167 ? 54.952 -13.504 -99.437 1.00 70.81 167 LYS A C 1
ATOM 1241 O O . LYS A 1 167 ? 54.713 -12.961 -98.357 1.00 70.81 167 LYS A O 1
ATOM 1246 N N . LEU A 1 168 ? 54.109 -13.455 -100.470 1.00 69.19 168 LEU A N 1
ATOM 1247 C CA . LEU A 1 168 ? 52.822 -12.753 -100.447 1.00 69.19 168 LEU A CA 1
ATOM 1248 C C . LEU A 1 168 ? 51.810 -13.416 -99.496 1.00 69.19 168 LEU A C 1
ATOM 1250 O O . LEU A 1 168 ? 51.184 -12.726 -98.691 1.00 69.19 168 LEU A O 1
ATOM 1254 N N . GLU A 1 169 ? 51.673 -14.743 -99.539 1.00 74.19 169 GLU A N 1
ATOM 1255 C CA . GLU A 1 169 ? 50.754 -15.483 -98.660 1.00 74.19 169 GLU A CA 1
ATOM 1256 C C . GLU A 1 169 ? 51.140 -15.319 -97.182 1.00 74.19 169 GLU A C 1
ATOM 1258 O O . GLU A 1 169 ? 50.296 -15.025 -96.327 1.00 74.19 169 GLU A O 1
ATOM 1263 N N . LYS A 1 170 ? 52.446 -15.375 -96.885 1.00 74.62 170 LYS A N 1
ATOM 1264 C CA . LYS A 1 170 ? 52.976 -15.082 -95.549 1.00 74.62 170 LYS A CA 1
ATOM 1265 C C . LYS A 1 170 ? 52.630 -13.659 -95.093 1.00 74.62 170 LYS A C 1
ATOM 1267 O O . LYS A 1 170 ? 52.193 -13.472 -93.957 1.00 74.62 170 LYS A O 1
ATOM 1272 N N . ALA A 1 171 ? 52.753 -12.661 -95.970 1.00 65.50 171 ALA A N 1
ATOM 1273 C CA . ALA A 1 171 ? 52.389 -11.278 -95.657 1.00 65.50 171 ALA A CA 1
ATOM 1274 C C . ALA A 1 171 ? 50.879 -11.110 -95.378 1.00 65.50 171 ALA A C 1
ATOM 1276 O O . ALA A 1 171 ? 50.490 -10.400 -94.445 1.00 65.50 171 ALA A O 1
ATOM 1277 N N . GLN A 1 172 ? 50.011 -11.802 -96.125 1.00 68.50 172 GLN A N 1
ATOM 1278 C CA . GLN A 1 172 ? 48.561 -11.789 -95.897 1.00 68.50 172 GLN A CA 1
ATOM 1279 C C . GLN A 1 172 ? 48.165 -12.468 -94.575 1.00 68.50 172 GLN A C 1
ATOM 1281 O O . GLN A 1 172 ? 47.317 -11.950 -93.840 1.00 68.50 172 GLN A O 1
ATOM 1286 N N . GLN A 1 173 ? 48.802 -13.587 -94.222 1.00 73.25 173 GLN A N 1
ATOM 1287 C CA . GLN A 1 173 ? 48.578 -14.258 -92.940 1.00 73.25 173 GLN A CA 1
ATOM 1288 C C . GLN A 1 173 ? 49.010 -13.373 -91.761 1.00 73.25 173 GLN A C 1
ATOM 1290 O O . GLN A 1 173 ? 48.284 -13.227 -90.775 1.00 73.25 173 GLN A O 1
ATOM 1295 N N . GLU A 1 174 ? 50.162 -12.718 -91.888 1.00 69.81 174 GLU A N 1
ATOM 1296 C CA . GLU A 1 174 ? 50.665 -11.766 -90.901 1.00 69.81 174 GLU A CA 1
ATOM 1297 C C . GLU A 1 174 ? 49.776 -10.520 -90.741 1.00 69.81 174 GLU A C 1
ATOM 1299 O O . GLU A 1 174 ? 49.736 -9.934 -89.652 1.00 69.81 174 GLU A O 1
ATOM 1304 N N . LYS A 1 175 ? 49.063 -10.110 -91.799 1.00 70.69 175 LYS A N 1
ATOM 1305 C CA . LYS A 1 175 ? 48.044 -9.050 -91.754 1.00 70.69 175 LYS A CA 1
ATOM 1306 C C . LYS A 1 175 ? 46.817 -9.497 -90.964 1.00 70.69 175 LYS A C 1
ATOM 1308 O O . LYS A 1 175 ? 46.404 -8.788 -90.050 1.00 70.69 175 LYS A O 1
ATOM 1313 N N . LYS A 1 176 ? 46.273 -10.684 -91.254 1.00 74.81 176 LYS A N 1
ATOM 1314 C CA . LYS A 1 176 ? 45.111 -11.229 -90.533 1.00 74.81 176 LYS A CA 1
ATOM 1315 C C . LYS A 1 176 ? 45.385 -11.355 -89.031 1.00 74.81 176 LYS A C 1
ATOM 1317 O O . LYS A 1 176 ? 44.578 -10.910 -88.223 1.00 74.81 176 LYS A O 1
ATOM 1322 N N . GLN A 1 177 ? 46.560 -11.864 -88.660 1.00 74.25 177 GLN A N 1
ATOM 1323 C CA . GLN A 1 177 ? 46.981 -11.947 -87.256 1.00 74.25 177 GLN A CA 1
ATOM 1324 C C . GLN A 1 177 ? 47.122 -10.567 -86.592 1.00 74.25 177 GLN A C 1
ATOM 1326 O O . GLN A 1 177 ? 46.860 -10.425 -85.398 1.00 74.25 177 GLN A O 1
ATOM 1331 N N . ALA A 1 178 ? 47.548 -9.541 -87.335 1.00 69.88 178 ALA A N 1
ATOM 1332 C CA . ALA A 1 178 ? 47.621 -8.177 -86.815 1.00 69.88 178 ALA A CA 1
ATOM 1333 C C . ALA A 1 178 ? 46.222 -7.577 -86.593 1.00 69.88 178 ALA A C 1
ATOM 1335 O O . ALA A 1 178 ? 45.984 -6.975 -85.548 1.00 69.88 178 ALA A O 1
ATOM 1336 N N . ASP A 1 179 ? 45.293 -7.788 -87.528 1.00 70.25 179 ASP A N 1
ATOM 1337 C CA . ASP A 1 179 ? 43.902 -7.337 -87.410 1.00 70.25 179 ASP A CA 1
ATOM 1338 C C . ASP A 1 179 ? 43.165 -8.045 -86.250 1.00 70.25 179 ASP A C 1
ATOM 1340 O O . ASP A 1 179 ? 42.440 -7.399 -85.491 1.00 70.25 179 ASP A O 1
ATOM 1344 N N . GLU A 1 180 ? 43.402 -9.346 -86.042 1.00 75.38 180 GLU A N 1
ATOM 1345 C CA . GLU A 1 180 ? 42.866 -10.107 -84.901 1.00 75.38 180 GLU A CA 1
ATOM 1346 C C . GLU A 1 180 ? 43.382 -9.571 -83.555 1.00 75.38 180 GLU A C 1
ATOM 1348 O O . GLU A 1 180 ? 42.590 -9.366 -82.632 1.00 75.38 180 GLU A O 1
ATOM 1353 N N . LYS A 1 181 ? 44.680 -9.246 -83.457 1.00 73.06 181 LYS A N 1
ATOM 1354 C CA . LYS A 1 181 ? 45.261 -8.622 -82.253 1.00 73.06 181 LYS A CA 1
ATOM 1355 C C . LYS A 1 181 ? 44.681 -7.236 -81.967 1.00 73.06 181 LYS A C 1
ATOM 1357 O O . LYS A 1 181 ? 44.439 -6.901 -80.811 1.00 73.06 181 LYS A O 1
ATOM 1362 N N . VAL A 1 182 ? 44.424 -6.428 -82.998 1.00 74.81 182 VAL A N 1
ATOM 1363 C CA . VAL A 1 182 ? 43.748 -5.126 -82.837 1.00 74.81 182 VAL A CA 1
ATOM 1364 C C . VAL A 1 182 ? 42.332 -5.311 -82.285 1.00 74.81 182 VAL A C 1
ATOM 1366 O O . VAL A 1 182 ? 41.918 -4.568 -81.393 1.00 74.81 182 VAL A O 1
ATOM 1369 N N . ALA A 1 183 ? 41.593 -6.307 -82.778 1.00 73.44 183 ALA A N 1
ATOM 1370 C CA . ALA A 1 183 ? 40.248 -6.605 -82.296 1.00 73.44 183 ALA A CA 1
ATOM 1371 C C . ALA A 1 183 ? 40.241 -7.112 -80.841 1.00 73.44 183 ALA A C 1
ATOM 1373 O O . ALA A 1 183 ? 39.364 -6.727 -80.066 1.00 73.44 183 ALA A O 1
ATOM 1374 N N . GLU A 1 184 ? 41.218 -7.938 -80.455 1.00 77.38 184 GLU A N 1
ATOM 1375 C CA . GLU A 1 184 ? 41.404 -8.415 -79.079 1.00 77.38 184 GLU A CA 1
ATOM 1376 C C . GLU A 1 184 ? 41.698 -7.258 -78.113 1.00 77.38 184 GLU A C 1
ATOM 1378 O O . GLU A 1 184 ? 40.945 -7.058 -77.158 1.00 77.38 184 GLU A O 1
ATOM 1383 N N . PHE A 1 185 ? 42.681 -6.404 -78.425 1.00 75.75 185 PHE A N 1
ATOM 1384 C CA . PHE A 1 185 ? 42.946 -5.195 -77.635 1.00 75.75 185 PHE A CA 1
ATOM 1385 C C . PHE A 1 185 ? 41.753 -4.228 -77.621 1.00 75.75 185 PHE A C 1
ATOM 1387 O O . PHE A 1 185 ? 41.506 -3.552 -76.624 1.00 75.75 185 PHE A O 1
ATOM 1394 N N . GLY A 1 186 ? 40.953 -4.187 -78.691 1.00 71.56 186 GLY A N 1
ATOM 1395 C CA . GLY A 1 186 ? 39.684 -3.460 -78.720 1.00 71.56 186 GLY A CA 1
ATOM 1396 C C . GLY A 1 186 ? 38.695 -3.930 -77.648 1.00 71.56 186 GLY A C 1
ATOM 1397 O O . GLY A 1 186 ? 38.084 -3.098 -76.976 1.00 71.56 186 GLY A O 1
ATOM 1398 N N . LYS A 1 187 ? 38.567 -5.247 -77.441 1.00 79.00 187 LYS A N 1
ATOM 1399 C CA . LYS A 1 187 ? 37.727 -5.821 -76.375 1.00 79.00 187 LYS A CA 1
ATOM 1400 C C . LYS A 1 187 ? 38.296 -5.532 -74.985 1.00 79.00 187 LYS A C 1
ATOM 1402 O O . LYS A 1 187 ? 37.524 -5.233 -74.074 1.00 79.00 187 LYS A O 1
ATOM 1407 N N . GLU A 1 188 ? 39.620 -5.571 -74.826 1.00 76.62 188 GLU A N 1
ATOM 1408 C CA . GLU A 1 188 ? 40.282 -5.212 -73.565 1.00 76.62 188 GLU A CA 1
ATOM 1409 C C . GLU A 1 188 ? 40.027 -3.752 -73.175 1.00 76.62 188 GLU A C 1
ATOM 1411 O O . GLU A 1 188 ? 39.686 -3.489 -72.023 1.00 76.62 188 GLU A O 1
ATOM 1416 N N . VAL A 1 189 ? 40.100 -2.813 -74.129 1.00 75.81 189 VAL A N 1
ATOM 1417 C CA . VAL A 1 189 ? 39.763 -1.400 -73.884 1.00 75.81 189 VAL A CA 1
ATOM 1418 C C . VAL A 1 189 ? 38.316 -1.264 -73.417 1.00 75.81 189 VAL A C 1
ATOM 1420 O O . VAL A 1 189 ? 38.081 -0.647 -72.385 1.00 75.81 189 VAL A O 1
ATOM 1423 N N . VAL A 1 190 ? 37.350 -1.886 -74.106 1.00 77.75 190 VAL A N 1
ATOM 1424 C CA . VAL A 1 190 ? 35.928 -1.828 -73.710 1.00 77.75 190 VAL A CA 1
ATOM 1425 C C . VAL A 1 190 ? 35.718 -2.382 -72.296 1.00 77.75 190 VAL A C 1
ATOM 1427 O O . VAL A 1 190 ? 35.017 -1.771 -71.486 1.00 77.75 190 VAL A O 1
ATOM 1430 N N . SER A 1 191 ? 36.350 -3.513 -71.965 1.00 80.50 191 SER A N 1
ATOM 1431 C CA . SER A 1 191 ? 36.270 -4.082 -70.617 1.00 80.50 191 SER A CA 1
ATOM 1432 C C . SER A 1 191 ? 36.925 -3.187 -69.562 1.00 80.50 191 SER A C 1
ATOM 1434 O O . SER A 1 191 ? 36.413 -3.115 -68.444 1.00 80.50 191 SER A O 1
ATOM 1436 N N . ALA A 1 192 ? 38.046 -2.535 -69.878 1.00 76.75 192 ALA A N 1
ATOM 1437 C CA . ALA A 1 192 ? 38.732 -1.625 -68.965 1.00 76.75 192 ALA A CA 1
ATOM 1438 C C . ALA A 1 192 ? 37.937 -0.326 -68.752 1.00 76.75 192 ALA A C 1
ATOM 1440 O O . ALA A 1 192 ? 37.819 0.128 -67.617 1.00 76.75 192 ALA A O 1
ATOM 1441 N N . THR A 1 193 ? 37.316 0.222 -69.802 1.00 78.38 193 THR A N 1
ATOM 1442 C CA . THR A 1 193 ? 36.411 1.379 -69.708 1.00 78.38 193 THR A CA 1
ATOM 1443 C C . THR A 1 193 ? 35.240 1.080 -68.778 1.00 78.38 193 THR A C 1
ATOM 1445 O O . THR A 1 193 ? 34.981 1.854 -67.862 1.00 78.38 193 THR A O 1
ATOM 1448 N N . LYS A 1 194 ? 34.599 -0.088 -68.929 1.00 84.19 194 LYS A N 1
ATOM 1449 C CA . LYS A 1 194 ? 33.490 -0.495 -68.056 1.00 84.19 194 LYS A CA 1
ATOM 1450 C C . LYS A 1 194 ? 33.896 -0.549 -66.576 1.00 84.19 194 LYS A C 1
ATOM 1452 O O . LYS A 1 194 ? 33.160 -0.053 -65.730 1.00 84.19 194 LYS A O 1
ATOM 1457 N N . LYS A 1 195 ? 35.083 -1.086 -66.265 1.00 81.38 195 LYS A N 1
ATOM 1458 C CA . LYS A 1 195 ? 35.616 -1.124 -64.889 1.00 81.38 195 LYS A CA 1
ATOM 1459 C C . LYS A 1 195 ? 35.847 0.275 -64.308 1.00 81.38 195 LYS A C 1
ATOM 1461 O O . LYS A 1 195 ? 35.574 0.493 -63.132 1.00 81.38 195 LYS A O 1
ATOM 1466 N N . VAL A 1 196 ? 36.331 1.218 -65.119 1.00 82.25 196 VAL A N 1
ATOM 1467 C CA . VAL A 1 196 ? 36.498 2.623 -64.709 1.00 82.25 196 VAL A CA 1
ATOM 1468 C C . VAL A 1 196 ? 35.144 3.267 -64.401 1.00 82.25 196 VAL A C 1
ATOM 1470 O O . VAL A 1 196 ? 35.006 3.931 -63.375 1.00 82.25 196 VAL A O 1
ATOM 1473 N N . ASP A 1 197 ? 34.135 3.060 -65.248 1.00 82.56 197 ASP A N 1
ATOM 1474 C CA . ASP A 1 197 ? 32.805 3.652 -65.056 1.00 82.56 197 ASP A CA 1
ATOM 1475 C C . ASP A 1 197 ? 32.070 3.066 -63.838 1.00 82.56 197 ASP A C 1
ATOM 1477 O O . ASP A 1 197 ? 31.450 3.804 -63.064 1.00 82.56 197 ASP A O 1
ATOM 1481 N N . GLU A 1 198 ? 32.189 1.755 -63.609 1.00 84.06 198 GLU A N 1
ATOM 1482 C CA . GLU A 1 198 ? 31.686 1.090 -62.400 1.00 84.06 198 GLU A CA 1
ATOM 1483 C C . GLU A 1 198 ? 32.361 1.646 -61.136 1.00 84.06 198 GLU A C 1
ATOM 1485 O O . GLU A 1 198 ? 31.668 2.001 -60.179 1.00 84.06 198 GLU A O 1
ATOM 1490 N N . ALA A 1 199 ? 33.691 1.800 -61.145 1.00 82.12 199 ALA A N 1
ATOM 1491 C CA . ALA A 1 199 ? 34.439 2.367 -60.022 1.00 82.12 199 ALA A CA 1
ATOM 1492 C C . ALA A 1 199 ? 34.040 3.825 -59.730 1.00 82.12 199 ALA A C 1
ATOM 1494 O O . ALA A 1 199 ? 33.820 4.176 -58.572 1.00 82.12 199 ALA A O 1
ATOM 1495 N N . LYS A 1 200 ? 33.858 4.662 -60.763 1.00 84.12 200 LYS A N 1
ATOM 1496 C CA . LYS A 1 200 ? 33.351 6.041 -60.608 1.00 84.12 200 LYS A CA 1
ATOM 1497 C C . LYS A 1 200 ? 31.950 6.080 -60.005 1.00 84.12 200 LYS A C 1
ATOM 1499 O O . LYS A 1 200 ? 31.671 6.914 -59.149 1.00 84.12 200 LYS A O 1
ATOM 1504 N N . THR A 1 201 ? 31.069 5.183 -60.446 1.00 85.50 201 THR A N 1
ATOM 1505 C CA . THR A 1 201 ? 29.692 5.113 -59.940 1.00 85.50 201 THR A CA 1
ATOM 1506 C C . THR A 1 201 ? 29.671 4.753 -58.455 1.00 85.50 201 THR A C 1
ATOM 1508 O O . THR A 1 201 ? 28.980 5.410 -57.678 1.00 85.50 201 THR A O 1
ATOM 1511 N N . GLN A 1 202 ? 30.460 3.755 -58.046 1.00 85.25 202 GLN A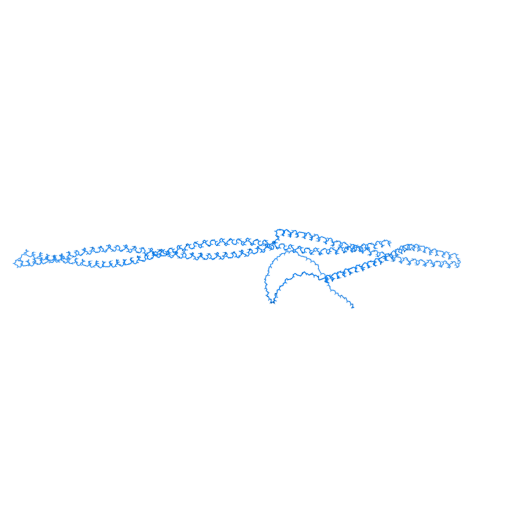 N 1
ATOM 1512 C CA . GLN A 1 202 ? 30.582 3.369 -56.637 1.00 85.25 202 GLN A CA 1
ATOM 1513 C C . GLN A 1 202 ? 31.184 4.489 -55.785 1.00 85.25 202 GLN A C 1
ATOM 1515 O O . GLN A 1 202 ? 30.675 4.782 -54.706 1.00 85.25 202 GLN A O 1
ATOM 1520 N N . LEU A 1 203 ? 32.210 5.176 -56.293 1.00 88.50 203 LEU A N 1
ATOM 1521 C CA . LEU A 1 203 ? 32.833 6.298 -55.596 1.00 88.50 203 LEU A CA 1
ATOM 1522 C C . LEU A 1 203 ? 31.837 7.447 -55.373 1.00 88.50 203 LEU A C 1
ATOM 1524 O O . LEU A 1 203 ? 31.720 7.933 -54.252 1.00 88.50 203 LEU A O 1
ATOM 1528 N N . ASN A 1 204 ? 31.040 7.806 -56.386 1.00 87.19 204 ASN A N 1
ATOM 1529 C CA . ASN A 1 204 ? 29.984 8.817 -56.248 1.00 87.19 204 ASN A CA 1
ATOM 1530 C C . ASN A 1 204 ? 28.929 8.429 -55.194 1.00 87.19 204 ASN A C 1
ATOM 1532 O O . ASN A 1 204 ? 28.473 9.281 -54.432 1.00 87.19 204 ASN A O 1
ATOM 1536 N N . LEU A 1 205 ? 28.530 7.153 -55.131 1.00 87.88 205 LEU A N 1
ATOM 1537 C CA . LEU A 1 205 ? 27.589 6.662 -54.115 1.00 87.88 205 LEU A CA 1
ATOM 1538 C C . LEU A 1 205 ? 28.179 6.758 -52.703 1.00 87.88 205 LEU A C 1
ATOM 1540 O O . LEU A 1 205 ? 27.494 7.208 -51.782 1.00 87.88 205 LEU A O 1
ATOM 1544 N N . LEU A 1 206 ? 29.447 6.372 -52.536 1.00 89.38 206 LEU A N 1
ATOM 1545 C CA . LEU A 1 206 ? 30.161 6.482 -51.263 1.00 89.38 206 LEU A CA 1
ATOM 1546 C C . LEU A 1 206 ? 30.329 7.944 -50.834 1.00 89.38 206 LEU A C 1
ATOM 1548 O O . LEU A 1 206 ? 30.149 8.248 -49.658 1.00 89.38 206 LEU A O 1
ATOM 1552 N N . GLU A 1 207 ? 30.585 8.864 -51.766 1.00 89.25 207 GLU A N 1
ATOM 1553 C CA . GLU A 1 207 ? 30.652 10.303 -51.482 1.00 89.25 207 GLU A CA 1
ATOM 1554 C C . GLU A 1 207 ? 29.326 10.872 -50.985 1.00 89.25 207 GLU A C 1
ATOM 1556 O O . GLU A 1 207 ? 29.302 11.588 -49.982 1.00 89.25 207 GLU A O 1
ATOM 1561 N N . GLN A 1 208 ? 28.215 10.528 -51.643 1.00 90.00 208 GLN A N 1
ATOM 1562 C CA . GLN A 1 208 ? 26.886 10.945 -51.192 1.00 90.00 208 GLN A CA 1
ATOM 1563 C C . GLN A 1 208 ? 26.564 10.363 -49.814 1.00 90.00 208 GLN A C 1
ATOM 1565 O O . GLN A 1 208 ? 26.135 11.093 -48.922 1.00 90.00 208 GLN A O 1
ATOM 1570 N N . LYS A 1 209 ? 26.843 9.070 -49.599 1.00 90.94 209 LYS A N 1
ATOM 1571 C CA . LYS A 1 209 ? 26.642 8.415 -48.301 1.00 90.94 209 LYS A CA 1
ATOM 1572 C C . LYS A 1 209 ? 27.483 9.070 -47.201 1.00 90.94 209 LYS A C 1
ATOM 1574 O O . LYS A 1 209 ? 26.963 9.329 -46.119 1.00 90.94 209 LYS A O 1
ATOM 1579 N N . GLN A 1 210 ? 28.751 9.381 -47.477 1.00 90.44 210 GLN A N 1
ATOM 1580 C CA . GLN A 1 210 ? 29.628 10.080 -46.536 1.00 90.44 210 GLN A CA 1
ATOM 1581 C C . GLN A 1 210 ? 29.089 11.474 -46.203 1.00 90.44 210 GLN A C 1
ATOM 1583 O O . GLN A 1 210 ? 29.084 11.865 -45.038 1.00 90.44 210 GLN A O 1
ATOM 1588 N N . LYS A 1 211 ? 28.607 12.216 -47.207 1.00 92.56 211 LYS A N 1
ATOM 1589 C CA . LYS A 1 211 ? 28.014 13.542 -47.015 1.00 92.56 211 LYS A CA 1
ATOM 1590 C C . LYS A 1 211 ? 26.793 13.485 -46.093 1.00 92.56 211 LYS A C 1
ATOM 1592 O O . LYS A 1 211 ? 26.766 14.198 -45.097 1.00 92.56 211 LYS A O 1
ATOM 1597 N N . THR A 1 212 ? 25.836 12.597 -46.368 1.00 92.25 212 THR A N 1
ATOM 1598 C CA . THR A 1 212 ? 24.638 12.430 -45.526 1.00 92.25 212 THR A CA 1
ATOM 1599 C C . THR A 1 212 ? 24.987 12.007 -44.097 1.00 92.25 212 THR A C 1
ATOM 1601 O O . THR A 1 212 ? 24.370 12.482 -43.143 1.00 92.25 212 THR A O 1
ATOM 1604 N N . LEU A 1 213 ? 25.987 11.135 -43.919 1.00 92.62 213 LEU A N 1
ATOM 1605 C CA . LEU A 1 213 ? 26.456 10.740 -42.587 1.00 92.62 213 LEU A CA 1
ATOM 1606 C C . LEU A 1 213 ? 27.079 11.918 -41.829 1.00 92.62 213 LEU A C 1
ATOM 1608 O O . LEU A 1 213 ? 26.760 12.101 -40.659 1.00 92.62 213 LEU A O 1
ATOM 1612 N N . LYS A 1 214 ? 27.897 12.750 -42.488 1.00 93.25 214 LYS A N 1
ATOM 1613 C CA . LYS A 1 214 ? 28.462 13.969 -41.884 1.00 93.25 214 LYS A CA 1
ATOM 1614 C C . LYS A 1 214 ? 27.381 14.961 -41.468 1.00 93.25 214 LYS A C 1
ATOM 1616 O O . LYS A 1 214 ? 27.392 15.396 -40.326 1.00 93.25 214 LYS A O 1
ATOM 1621 N N . GLU A 1 215 ? 26.411 15.235 -42.340 1.00 92.88 215 GLU A N 1
ATOM 1622 C CA . GLU A 1 215 ? 25.261 16.097 -42.020 1.00 92.88 215 GLU A CA 1
ATOM 1623 C C . GLU A 1 215 ? 24.457 15.548 -40.827 1.00 92.88 215 GLU A C 1
ATOM 1625 O O . GLU A 1 215 ? 24.030 16.301 -39.955 1.00 92.88 215 GLU A O 1
ATOM 1630 N N . THR A 1 216 ? 24.284 14.223 -40.745 1.00 91.88 216 THR A N 1
ATOM 1631 C CA . 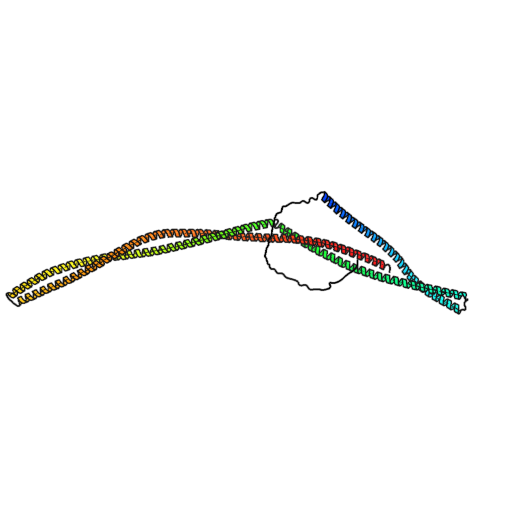THR A 1 216 ? 23.600 13.573 -39.615 1.00 91.88 216 THR A CA 1
ATOM 1632 C C . THR A 1 216 ? 24.396 13.710 -38.316 1.00 91.88 216 THR A C 1
ATOM 1634 O O . THR A 1 216 ? 23.810 13.994 -37.273 1.00 91.88 216 THR A O 1
ATOM 1637 N N . ILE A 1 217 ? 25.719 13.516 -38.361 1.00 93.31 217 ILE A N 1
ATOM 1638 C CA . ILE A 1 217 ? 26.608 13.700 -37.205 1.00 93.31 217 ILE A CA 1
ATOM 1639 C C . ILE A 1 217 ? 26.553 15.155 -36.734 1.00 93.31 217 ILE A C 1
ATOM 1641 O O . ILE A 1 217 ? 26.312 15.380 -35.554 1.00 93.31 217 ILE A O 1
ATOM 1645 N N . GLU A 1 218 ? 26.692 16.124 -37.642 1.00 92.88 218 GLU A N 1
ATOM 1646 C CA . GLU A 1 218 ? 26.623 17.556 -37.326 1.00 92.88 218 GLU A CA 1
ATOM 1647 C C . GLU A 1 218 ? 25.275 17.944 -36.709 1.00 92.88 218 GLU A C 1
ATOM 1649 O O . GLU A 1 218 ? 25.242 18.685 -35.731 1.00 92.88 218 GLU A O 1
ATOM 1654 N N . LEU A 1 219 ? 24.160 17.416 -37.225 1.00 92.12 219 LEU A N 1
ATOM 1655 C CA . LEU A 1 219 ? 22.836 17.659 -36.652 1.00 92.12 219 LEU A CA 1
ATOM 1656 C C . LEU A 1 219 ? 22.712 17.081 -35.233 1.00 92.12 219 LEU A C 1
ATOM 1658 O O . LEU A 1 219 ? 22.175 17.736 -34.340 1.00 92.12 219 LEU A O 1
ATOM 1662 N N . LEU A 1 220 ? 23.194 15.853 -35.017 1.00 91.44 220 LEU A N 1
ATOM 1663 C CA . LEU A 1 220 ? 23.146 15.192 -33.710 1.00 91.44 220 LEU A CA 1
ATOM 1664 C C . LEU A 1 220 ? 24.059 15.882 -32.686 1.00 91.44 220 LEU A C 1
ATOM 1666 O O . LEU A 1 220 ? 23.633 16.097 -31.554 1.00 91.44 220 LEU A O 1
ATOM 1670 N N . GLU A 1 221 ? 25.274 16.267 -33.078 1.00 91.69 221 GLU A N 1
ATOM 1671 C CA . GLU A 1 221 ? 26.204 17.033 -32.236 1.00 91.69 221 GLU A CA 1
ATOM 1672 C C . GLU A 1 221 ? 25.722 18.469 -32.008 1.00 91.69 221 GLU A C 1
ATOM 1674 O O . GLU A 1 221 ? 25.918 19.013 -30.929 1.00 91.69 221 GLU A O 1
ATOM 1679 N N . GLY A 1 222 ? 25.049 19.086 -32.980 1.00 89.38 222 GLY A N 1
ATOM 1680 C CA . GLY A 1 222 ? 24.457 20.413 -32.825 1.00 89.38 222 GLY A CA 1
ATOM 1681 C C . GLY A 1 222 ? 23.300 20.426 -31.826 1.00 89.38 222 GLY A C 1
ATOM 1682 O O . GLY A 1 222 ? 23.204 21.339 -31.008 1.00 89.38 222 GLY A O 1
ATOM 1683 N N . ASN A 1 223 ? 22.446 19.399 -31.859 1.00 89.19 223 ASN A N 1
ATOM 1684 C CA . ASN A 1 223 ? 21.330 19.263 -30.921 1.00 89.19 223 ASN A CA 1
ATOM 1685 C C . ASN A 1 223 ? 21.786 18.821 -29.521 1.00 89.19 223 ASN A C 1
ATOM 1687 O O . ASN A 1 223 ? 21.178 19.229 -28.536 1.00 89.19 223 ASN A O 1
ATOM 1691 N N . HIS A 1 224 ? 22.845 18.008 -29.432 1.00 89.19 224 HIS A N 1
ATOM 1692 C CA . HIS A 1 224 ? 23.387 17.483 -28.175 1.00 89.19 224 HIS A CA 1
ATOM 1693 C C . HIS A 1 224 ? 24.922 17.569 -28.142 1.00 89.19 224 HIS A C 1
ATOM 1695 O O . HIS A 1 224 ? 25.614 16.548 -28.252 1.00 89.19 224 HIS A O 1
ATOM 1701 N N . PRO A 1 225 ? 25.487 18.777 -27.970 1.00 86.25 225 PRO A N 1
ATOM 1702 C CA . PRO A 1 225 ? 26.932 18.996 -28.064 1.00 86.25 225 PRO A CA 1
ATOM 1703 C C . PRO A 1 225 ? 27.722 18.248 -26.990 1.00 86.25 225 PRO A C 1
ATOM 1705 O O . PRO A 1 225 ? 28.878 17.893 -27.210 1.00 86.25 225 PRO A O 1
ATOM 1708 N N . ASN A 1 226 ? 27.095 17.961 -25.846 1.00 92.00 226 ASN A N 1
ATOM 1709 C CA . ASN A 1 226 ? 27.713 17.271 -24.720 1.00 92.00 226 ASN A CA 1
ATOM 1710 C C . ASN A 1 226 ? 26.973 15.977 -24.356 1.00 92.00 226 ASN A C 1
ATOM 1712 O O . ASN A 1 226 ? 26.936 15.610 -23.181 1.00 92.00 226 ASN A O 1
ATOM 1716 N N . ILE A 1 227 ? 26.430 15.254 -25.347 1.00 92.56 227 ILE A N 1
ATOM 1717 C CA . ILE A 1 227 ? 25.581 14.065 -25.134 1.00 92.56 227 ILE A CA 1
ATOM 1718 C C . ILE A 1 227 ? 26.166 13.040 -24.148 1.00 92.56 227 ILE A C 1
ATOM 1720 O O . ILE A 1 227 ? 25.432 12.444 -23.368 1.00 92.56 227 ILE A O 1
ATOM 1724 N N . ALA A 1 228 ? 27.489 12.844 -24.137 1.00 89.62 228 ALA A N 1
ATOM 1725 C CA . ALA A 1 228 ? 28.145 11.921 -23.211 1.00 89.62 228 ALA A CA 1
ATOM 1726 C C . ALA A 1 228 ? 28.044 12.389 -21.748 1.00 89.62 228 ALA A C 1
ATOM 1728 O O . ALA A 1 228 ? 27.722 11.593 -20.866 1.00 89.62 228 ALA A O 1
ATOM 1729 N N . SER A 1 229 ? 28.288 13.679 -21.499 1.00 93.50 229 SER A N 1
ATOM 1730 C CA . SER A 1 229 ? 28.168 14.285 -20.171 1.00 93.50 229 SER A CA 1
ATOM 1731 C C . SER A 1 229 ? 26.707 14.363 -19.728 1.00 93.50 229 SER A C 1
ATOM 1733 O O . SER A 1 229 ? 26.405 13.998 -18.597 1.00 93.50 229 SER A O 1
ATOM 1735 N N . GLU A 1 230 ? 25.801 14.760 -20.628 1.00 93.94 230 GLU A N 1
ATOM 1736 C CA . GLU A 1 230 ? 24.350 14.803 -20.381 1.00 93.94 230 GLU A CA 1
ATOM 1737 C C . GLU A 1 230 ? 23.807 13.415 -20.016 1.00 93.94 230 GLU A C 1
ATOM 1739 O O . GLU A 1 230 ? 23.077 13.265 -19.037 1.00 93.94 230 GLU A O 1
ATOM 1744 N N . LEU A 1 231 ? 24.212 12.374 -20.751 1.00 95.06 231 LEU A N 1
ATOM 1745 C CA . LEU A 1 231 ? 23.830 10.995 -20.455 1.00 95.06 231 LEU A CA 1
ATOM 1746 C C . LEU A 1 231 ? 24.390 10.525 -19.108 1.00 95.06 231 LEU A C 1
ATOM 1748 O O . LEU A 1 231 ? 23.689 9.855 -18.349 1.00 95.06 231 LEU A O 1
ATOM 1752 N N . GLN A 1 232 ? 25.644 10.857 -18.792 1.00 95.12 232 GLN A N 1
ATOM 1753 C CA . GLN A 1 232 ? 26.247 10.506 -17.507 1.00 95.12 232 GLN A CA 1
ATOM 1754 C C . GLN A 1 232 ? 25.525 11.189 -16.338 1.00 95.12 232 GLN A C 1
ATOM 1756 O O . GLN A 1 232 ? 25.258 10.547 -15.316 1.00 95.12 232 GLN A O 1
ATOM 1761 N N . GLU A 1 233 ? 25.199 12.471 -16.481 1.00 95.81 233 GLU A N 1
ATOM 1762 C CA . GLU A 1 233 ? 24.433 13.222 -15.493 1.00 95.81 233 GLU A CA 1
ATOM 1763 C C . GLU A 1 233 ? 23.029 12.631 -15.332 1.00 95.81 233 GLU A C 1
ATOM 1765 O O . GLU A 1 233 ? 22.629 12.307 -14.215 1.00 95.81 233 GLU A O 1
ATOM 1770 N N . SER A 1 234 ? 22.326 12.375 -16.437 1.00 96.69 234 SER A N 1
ATOM 1771 C CA . SER A 1 234 ? 20.988 11.778 -16.431 1.00 96.69 234 SER A CA 1
ATOM 1772 C C . SER A 1 234 ? 20.970 10.389 -15.778 1.00 96.69 234 SER A C 1
ATOM 1774 O O . SER A 1 234 ? 20.134 10.120 -14.914 1.00 96.69 234 SER A O 1
ATOM 1776 N N . LYS A 1 235 ? 21.953 9.525 -16.077 1.00 96.56 235 LYS A N 1
ATOM 1777 C CA . LYS A 1 235 ? 22.114 8.219 -15.410 1.00 96.56 235 LYS A CA 1
ATOM 1778 C C . LYS A 1 235 ? 22.397 8.359 -13.911 1.00 96.56 235 LYS A C 1
ATOM 1780 O O . LYS A 1 235 ? 21.906 7.554 -13.120 1.00 96.56 235 LYS A O 1
ATOM 1785 N N . SER A 1 236 ? 23.153 9.381 -13.508 1.00 97.12 236 SER A N 1
ATOM 1786 C CA . SER A 1 236 ? 23.425 9.664 -12.091 1.00 97.12 236 SER A CA 1
ATOM 1787 C C . SER A 1 236 ? 22.160 10.131 -11.363 1.00 97.12 236 SER A C 1
ATOM 1789 O O . SER A 1 236 ? 21.831 9.601 -10.302 1.00 97.12 236 SER A O 1
ATOM 1791 N N . GLN A 1 237 ? 21.400 11.048 -11.969 1.00 97.31 237 GLN A N 1
ATOM 1792 C CA . GLN A 1 237 ? 20.114 11.520 -11.447 1.00 97.31 237 GLN A CA 1
ATOM 1793 C C . GLN A 1 237 ? 19.078 10.388 -11.365 1.00 97.31 237 GLN A C 1
ATOM 1795 O O . GLN A 1 237 ? 18.326 10.314 -10.392 1.00 97.31 237 GLN A O 1
ATOM 1800 N N . LEU A 1 238 ? 19.053 9.481 -12.348 1.00 97.81 238 LEU A N 1
ATOM 1801 C CA . LEU A 1 238 ? 18.208 8.286 -12.335 1.00 97.81 238 LEU A CA 1
ATOM 1802 C C . LEU A 1 238 ? 18.567 7.347 -11.175 1.00 97.81 238 LEU A C 1
ATOM 1804 O O . LEU A 1 238 ? 17.672 6.844 -10.497 1.00 97.81 238 LEU A O 1
ATOM 1808 N N . ALA A 1 239 ? 19.858 7.123 -10.916 1.00 97.44 239 ALA A N 1
ATOM 1809 C CA . ALA A 1 239 ? 20.301 6.286 -9.801 1.00 97.44 239 ALA A CA 1
ATOM 1810 C C . ALA A 1 239 ? 19.914 6.886 -8.436 1.00 97.44 239 ALA A C 1
ATOM 1812 O O . ALA A 1 239 ? 19.478 6.164 -7.537 1.00 97.44 239 ALA A O 1
ATOM 1813 N N . GLU A 1 240 ? 20.027 8.206 -8.281 1.00 97.75 240 GLU A N 1
ATOM 1814 C CA . GLU A 1 240 ? 19.577 8.909 -7.076 1.00 97.75 240 GLU A CA 1
ATOM 1815 C C . GLU A 1 240 ? 18.050 8.849 -6.906 1.00 97.75 240 GLU A C 1
ATOM 1817 O O . GLU A 1 240 ? 17.553 8.628 -5.796 1.00 97.75 240 GLU A O 1
ATOM 1822 N N . ALA A 1 241 ? 17.297 8.972 -8.003 1.00 97.69 241 ALA A N 1
ATOM 1823 C CA . ALA A 1 241 ? 15.846 8.823 -7.993 1.00 97.69 241 ALA A CA 1
ATOM 1824 C C . ALA A 1 241 ? 15.409 7.391 -7.650 1.00 97.69 241 ALA A C 1
ATOM 1826 O O . ALA A 1 241 ? 14.482 7.220 -6.865 1.00 97.69 241 ALA A O 1
ATOM 1827 N N . ASP A 1 242 ? 16.101 6.359 -8.151 1.00 98.19 242 ASP A N 1
ATOM 1828 C CA . ASP A 1 242 ? 15.840 4.956 -7.787 1.00 98.19 242 ASP A CA 1
ATOM 1829 C C . ASP A 1 242 ? 16.070 4.712 -6.291 1.00 98.19 242 ASP A C 1
ATOM 1831 O O . ASP A 1 242 ? 15.256 4.074 -5.620 1.00 98.19 242 ASP A O 1
ATOM 1835 N N . LYS A 1 243 ? 17.155 5.271 -5.741 1.00 98.00 243 LYS A N 1
ATOM 1836 C CA . LYS A 1 243 ? 17.422 5.214 -4.301 1.00 98.00 243 LYS A CA 1
ATOM 1837 C C . LYS A 1 243 ? 16.316 5.911 -3.506 1.00 98.00 243 LYS A C 1
ATOM 1839 O O . LYS A 1 243 ? 15.766 5.321 -2.582 1.00 98.00 243 LYS A O 1
ATOM 1844 N N . THR A 1 244 ? 15.950 7.128 -3.904 1.00 97.38 244 THR A N 1
ATOM 1845 C CA . THR A 1 244 ? 14.887 7.907 -3.251 1.00 97.38 244 THR A CA 1
ATOM 1846 C C . THR A 1 244 ? 13.552 7.171 -3.299 1.00 97.38 244 THR A C 1
ATOM 1848 O O . THR A 1 244 ? 12.877 7.066 -2.278 1.00 97.38 244 THR A O 1
ATOM 1851 N N . LYS A 1 245 ? 13.190 6.603 -4.454 1.00 97.88 245 LYS A N 1
ATOM 1852 C CA . LYS A 1 245 ? 11.997 5.773 -4.624 1.00 97.88 245 LYS A CA 1
ATOM 1853 C C . LYS A 1 245 ? 11.985 4.617 -3.623 1.00 97.88 245 LYS A C 1
ATOM 1855 O O . LYS A 1 245 ? 11.024 4.493 -2.868 1.00 97.88 245 LYS A O 1
ATOM 1860 N N . LYS A 1 246 ? 13.062 3.826 -3.561 1.00 97.88 246 LYS A N 1
ATOM 1861 C CA . LYS A 1 246 ? 13.177 2.689 -2.630 1.00 97.88 246 LYS A CA 1
ATOM 1862 C C . LYS A 1 246 ? 13.052 3.120 -1.171 1.00 97.88 246 LYS A C 1
ATOM 1864 O O . LYS A 1 246 ? 12.323 2.486 -0.410 1.00 97.88 246 LYS A O 1
ATOM 1869 N N . ASP A 1 247 ? 13.713 4.212 -0.790 1.00 98.00 247 ASP A N 1
ATOM 1870 C CA . ASP A 1 247 ? 13.659 4.743 0.574 1.00 98.00 247 ASP A CA 1
ATOM 1871 C C . ASP A 1 247 ? 12.230 5.193 0.942 1.00 98.00 247 ASP A C 1
ATOM 1873 O O . ASP A 1 247 ? 11.752 4.921 2.047 1.00 98.00 247 ASP A O 1
ATOM 1877 N N . LYS A 1 248 ? 11.504 5.837 0.015 1.00 97.88 248 LYS A N 1
ATOM 1878 C CA . LYS A 1 248 ? 10.114 6.271 0.239 1.00 97.88 248 LYS A CA 1
ATOM 1879 C C . LYS A 1 248 ? 9.119 5.109 0.263 1.00 97.88 248 LYS A C 1
ATOM 1881 O O . LYS A 1 248 ? 8.225 5.113 1.107 1.00 97.88 248 LYS A O 1
ATOM 1886 N N . GLU A 1 249 ? 9.283 4.100 -0.591 1.00 98.06 249 GLU A N 1
ATOM 1887 C CA . GLU A 1 249 ? 8.472 2.871 -0.567 1.00 98.06 249 GLU A CA 1
ATOM 1888 C C . GLU A 1 249 ? 8.674 2.084 0.743 1.00 98.06 249 GLU A C 1
ATOM 1890 O O . GLU A 1 249 ? 7.708 1.606 1.353 1.00 98.06 249 GLU A O 1
ATOM 1895 N N . ALA A 1 250 ? 9.918 2.000 1.228 1.00 97.69 250 ALA A N 1
ATOM 1896 C CA . ALA A 1 250 ? 10.234 1.385 2.515 1.00 97.69 250 ALA A CA 1
ATOM 1897 C C . ALA A 1 250 ? 9.602 2.160 3.683 1.00 97.69 250 ALA A C 1
ATOM 1899 O O . ALA A 1 250 ? 8.954 1.560 4.544 1.00 97.69 250 ALA A O 1
ATOM 1900 N N . PHE A 1 251 ? 9.706 3.493 3.675 1.00 97.75 251 PHE A N 1
ATOM 1901 C CA . PHE A 1 251 ? 9.086 4.345 4.690 1.00 97.75 251 PHE A CA 1
ATOM 1902 C C . PHE A 1 251 ? 7.550 4.243 4.691 1.00 97.75 251 PHE A C 1
ATOM 1904 O O . PHE A 1 251 ? 6.933 4.141 5.751 1.00 97.75 251 PHE A O 1
ATOM 1911 N N . LEU A 1 252 ? 6.912 4.191 3.515 1.00 98.38 252 LEU A N 1
ATOM 1912 C CA . LEU A 1 252 ? 5.471 3.936 3.399 1.00 98.38 252 LEU A CA 1
ATOM 1913 C C . LEU A 1 252 ? 5.084 2.582 4.008 1.00 98.38 252 LEU A C 1
ATOM 1915 O O . LEU A 1 252 ? 4.061 2.473 4.692 1.00 98.38 252 LEU A O 1
ATOM 1919 N N . THR A 1 253 ? 5.896 1.550 3.780 1.00 97.81 253 THR A N 1
ATOM 1920 C CA . THR A 1 253 ? 5.669 0.217 4.352 1.00 97.81 253 THR A CA 1
ATOM 1921 C C . THR A 1 253 ? 5.749 0.253 5.879 1.00 97.81 253 THR A C 1
ATOM 1923 O O . THR A 1 253 ? 4.868 -0.282 6.554 1.00 97.81 253 THR A O 1
ATOM 1926 N N . GLU A 1 254 ? 6.753 0.937 6.436 1.00 98.25 254 GLU A N 1
ATOM 1927 C CA . GLU A 1 254 ? 6.890 1.151 7.880 1.00 98.25 254 GLU A CA 1
ATOM 1928 C C . GLU A 1 254 ? 5.651 1.844 8.465 1.00 98.25 254 GLU A C 1
ATOM 1930 O O . GLU A 1 254 ? 5.032 1.317 9.393 1.00 98.25 254 GLU A O 1
ATOM 1935 N N . LYS A 1 255 ? 5.225 2.970 7.876 1.00 98.00 255 LYS A N 1
ATOM 1936 C CA . LYS A 1 255 ? 4.053 3.724 8.351 1.00 98.00 255 LYS A CA 1
ATOM 1937 C C . LYS A 1 255 ? 2.743 2.964 8.206 1.00 98.00 255 LYS A C 1
ATOM 1939 O O . LYS A 1 255 ? 1.886 3.048 9.081 1.00 98.00 255 LYS A O 1
ATOM 1944 N N . THR A 1 256 ? 2.605 2.154 7.162 1.00 97.94 256 THR A N 1
ATOM 1945 C CA . THR A 1 256 ? 1.450 1.261 6.999 1.00 97.94 256 THR A CA 1
ATOM 1946 C C . THR A 1 256 ? 1.393 0.209 8.109 1.00 97.94 256 THR A C 1
ATOM 1948 O O . THR A 1 256 ? 0.326 -0.053 8.664 1.00 97.94 256 THR A O 1
ATOM 1951 N N . ASN A 1 257 ? 2.534 -0.379 8.474 1.00 97.69 257 ASN A N 1
ATOM 1952 C CA . ASN A 1 257 ? 2.602 -1.355 9.561 1.00 97.69 257 ASN A CA 1
ATOM 1953 C C . ASN A 1 257 ? 2.324 -0.718 10.929 1.00 97.69 257 ASN A C 1
ATOM 1955 O O . ASN A 1 257 ? 1.604 -1.308 11.739 1.00 97.69 257 ASN A O 1
ATOM 1959 N N . GLU A 1 258 ? 2.852 0.485 11.172 1.00 97.44 258 GLU A N 1
ATOM 1960 C CA . GLU A 1 258 ? 2.589 1.269 12.383 1.00 97.44 258 GLU A CA 1
ATOM 1961 C C . GLU A 1 258 ? 1.093 1.582 12.533 1.00 97.44 258 GLU A C 1
ATOM 1963 O O . GLU A 1 258 ? 0.499 1.249 13.563 1.00 97.44 258 GLU A O 1
ATOM 1968 N N . TYR A 1 259 ? 0.460 2.114 11.482 1.00 97.94 259 TYR A N 1
ATOM 1969 C CA . TYR A 1 259 ? -0.982 2.372 11.451 1.00 97.94 259 TYR A CA 1
ATOM 1970 C C . TYR A 1 259 ? -1.797 1.105 11.744 1.00 97.94 259 TYR A C 1
ATOM 1972 O O . TYR A 1 259 ? -2.614 1.083 12.665 1.00 97.94 259 TYR A O 1
ATOM 1980 N N . ASN A 1 260 ? -1.521 0.006 11.033 1.00 97.75 260 ASN A N 1
ATOM 1981 C CA . ASN A 1 260 ? -2.240 -1.259 11.213 1.00 97.75 260 ASN A CA 1
ATOM 1982 C C . ASN A 1 260 ? -2.126 -1.812 12.641 1.00 97.75 260 ASN A C 1
ATOM 1984 O O . ASN A 1 260 ? -3.078 -2.405 13.158 1.00 97.75 260 ASN A O 1
ATOM 1988 N N . LYS A 1 261 ? -0.967 -1.644 13.288 1.00 97.88 261 LYS A N 1
ATOM 1989 C CA . LYS A 1 261 ? -0.771 -2.033 14.687 1.00 97.88 261 LYS A CA 1
ATOM 1990 C C . LYS A 1 261 ? -1.635 -1.178 15.617 1.00 97.88 261 LYS A C 1
ATOM 1992 O O . LYS A 1 261 ? -2.369 -1.735 16.433 1.00 97.88 261 LYS A O 1
ATOM 1997 N N . LEU A 1 262 ? -1.593 0.145 15.464 1.00 97.56 262 LEU A N 1
ATOM 1998 C CA . LEU A 1 262 ? -2.343 1.079 16.309 1.00 97.56 262 LEU A CA 1
ATOM 1999 C C . LEU A 1 262 ? -3.860 0.913 16.163 1.00 97.56 262 LEU A C 1
ATOM 2001 O O . LEU A 1 262 ? -4.570 0.922 17.166 1.00 97.56 262 LEU A O 1
ATOM 2005 N N . VAL A 1 263 ? -4.361 0.660 14.950 1.00 97.62 263 VAL A N 1
ATOM 2006 C CA . VAL A 1 263 ? -5.784 0.360 14.718 1.00 97.62 263 VAL A CA 1
ATOM 2007 C C . VAL A 1 263 ? -6.213 -0.904 15.466 1.00 97.62 263 VAL A C 1
ATOM 2009 O O . VAL A 1 263 ? -7.243 -0.900 16.140 1.00 97.62 263 VAL A O 1
ATOM 2012 N N . LYS A 1 264 ? -5.420 -1.984 15.411 1.00 96.75 264 LYS A N 1
ATOM 2013 C CA . LYS A 1 264 ? -5.723 -3.223 16.151 1.00 96.75 264 LYS A CA 1
ATOM 2014 C C . LYS A 1 264 ? -5.760 -2.994 17.662 1.00 96.75 264 LYS A C 1
ATOM 2016 O O . LYS A 1 264 ? -6.648 -3.519 18.339 1.00 96.75 264 LYS A O 1
ATOM 2021 N N . GLU A 1 265 ? -4.825 -2.207 18.188 1.00 96.12 265 GLU A N 1
ATOM 2022 C CA . GLU A 1 265 ? -4.795 -1.829 19.605 1.00 96.12 265 GLU A CA 1
ATOM 2023 C C . GLU A 1 265 ? -6.019 -0.984 19.995 1.00 96.12 265 GLU A C 1
ATOM 2025 O O . GLU A 1 265 ? -6.640 -1.249 21.026 1.00 96.12 265 GLU A O 1
ATOM 2030 N N . ALA A 1 266 ? -6.415 -0.016 19.163 1.00 96.31 266 ALA A N 1
ATOM 2031 C CA . ALA A 1 266 ? -7.585 0.830 19.395 1.00 96.31 266 ALA A CA 1
ATOM 2032 C C . ALA A 1 266 ? -8.902 0.030 19.373 1.00 96.31 266 ALA A C 1
ATOM 2034 O O . ALA A 1 266 ? -9.723 0.160 20.282 1.00 96.31 266 ALA A O 1
ATOM 2035 N N . VAL A 1 267 ? -9.080 -0.868 18.397 1.00 95.50 267 VAL A N 1
ATOM 2036 C CA . VAL A 1 267 ? -10.257 -1.756 18.302 1.00 95.50 267 VAL A CA 1
ATOM 2037 C C . VAL A 1 267 ? -10.344 -2.707 19.499 1.00 95.50 267 VAL A C 1
ATOM 2039 O O . VAL A 1 267 ? -11.422 -2.902 20.068 1.00 95.50 267 VAL A O 1
ATOM 2042 N N . SER A 1 268 ? -9.208 -3.261 19.929 1.00 96.06 268 SER A N 1
ATOM 2043 C CA . SER A 1 268 ? -9.150 -4.120 21.118 1.00 96.06 268 SER A CA 1
ATOM 2044 C C . SER A 1 268 ? -9.527 -3.344 22.384 1.00 96.06 268 SER A C 1
ATOM 2046 O O . SER A 1 268 ? -10.306 -3.836 23.201 1.00 96.06 268 SER A O 1
ATOM 2048 N N . ALA A 1 269 ? -9.041 -2.105 22.524 1.00 95.94 269 ALA A N 1
ATOM 2049 C CA . ALA A 1 269 ? -9.392 -1.234 23.644 1.00 95.94 269 ALA A CA 1
ATOM 2050 C C . ALA A 1 269 ? -10.888 -0.876 23.653 1.00 95.94 269 ALA A C 1
ATOM 2052 O O . ALA A 1 269 ? -11.520 -0.930 24.706 1.00 95.94 269 ALA A O 1
ATOM 2053 N N . ARG A 1 270 ? -11.487 -0.593 22.488 1.00 95.62 270 ARG A N 1
ATOM 2054 C CA . ARG A 1 270 ? -12.937 -0.364 22.370 1.00 95.62 270 ARG A CA 1
ATOM 2055 C C . ARG A 1 270 ? -13.751 -1.573 22.822 1.00 95.62 270 ARG A C 1
ATOM 2057 O O . ARG A 1 270 ? -14.691 -1.421 23.592 1.00 95.62 270 ARG A O 1
ATOM 2064 N N . SER A 1 271 ? -13.352 -2.767 22.393 1.00 95.69 271 SER A N 1
ATOM 2065 C CA . SER A 1 271 ? -14.031 -4.015 22.766 1.00 95.69 271 SER A CA 1
ATOM 2066 C C . SER A 1 271 ? -13.974 -4.261 24.282 1.00 95.69 271 SER A C 1
ATOM 2068 O O . SER A 1 271 ? -14.940 -4.732 24.889 1.00 95.69 271 SER A O 1
ATOM 2070 N N . ALA A 1 272 ? -12.855 -3.904 24.923 1.00 95.38 272 ALA A N 1
ATOM 2071 C CA . ALA A 1 272 ? -12.717 -3.967 26.376 1.00 95.38 272 ALA A CA 1
ATOM 2072 C C . ALA A 1 272 ? -13.644 -2.967 27.093 1.00 95.38 272 ALA A C 1
ATOM 2074 O O . ALA A 1 272 ? -14.282 -3.336 28.080 1.00 95.38 272 ALA A O 1
ATOM 2075 N N . VAL A 1 273 ? -13.769 -1.738 26.577 1.00 97.62 273 VAL A N 1
ATOM 2076 C CA . VAL A 1 273 ? -14.716 -0.728 27.084 1.00 97.62 273 VAL A CA 1
ATOM 2077 C C . VAL A 1 273 ? -16.158 -1.224 26.955 1.00 97.62 273 VAL A C 1
ATOM 2079 O O . VAL A 1 273 ? -16.880 -1.216 27.946 1.00 97.62 273 VAL A O 1
ATOM 2082 N N . GLU A 1 274 ? -16.559 -1.744 25.792 1.00 96.12 274 GLU A N 1
ATOM 2083 C CA . GLU A 1 274 ? -17.909 -2.292 25.569 1.00 96.12 274 GLU A CA 1
ATOM 2084 C C . GLU A 1 274 ? -18.233 -3.438 26.545 1.00 96.12 274 GLU A C 1
ATOM 2086 O O . GLU A 1 274 ? -19.321 -3.490 27.123 1.00 96.12 274 GLU A O 1
ATOM 2091 N N . THR A 1 275 ? -17.259 -4.315 26.807 1.00 97.50 275 THR A N 1
ATOM 2092 C CA . THR A 1 275 ? -17.399 -5.400 27.792 1.00 97.50 275 THR A CA 1
ATOM 2093 C C . THR A 1 275 ? -17.598 -4.863 29.214 1.00 97.50 275 THR A C 1
ATOM 2095 O O . THR A 1 275 ? -18.438 -5.373 29.960 1.00 97.50 275 THR A O 1
ATOM 2098 N N . LEU A 1 276 ? -16.840 -3.832 29.607 1.00 97.50 276 LEU A N 1
ATOM 2099 C CA . LEU A 1 276 ? -16.978 -3.195 30.919 1.00 97.50 276 LEU A CA 1
ATOM 2100 C C . LEU A 1 276 ? -18.320 -2.471 31.064 1.00 97.50 276 LEU A C 1
ATOM 2102 O O . LEU A 1 276 ? -18.959 -2.623 32.105 1.00 97.50 276 LEU A O 1
ATOM 2106 N N . THR A 1 277 ? -18.769 -1.751 30.032 1.00 98.00 277 THR A N 1
ATOM 2107 C CA . THR A 1 277 ? -20.077 -1.079 30.011 1.00 98.00 277 THR A CA 1
ATOM 2108 C C . THR A 1 277 ? -21.204 -2.078 30.235 1.00 98.00 277 THR A C 1
ATOM 2110 O O . THR A 1 277 ? -22.018 -1.883 31.134 1.00 98.00 277 THR A O 1
ATOM 2113 N N . LYS A 1 278 ? -21.203 -3.201 29.506 1.00 97.75 278 LYS A N 1
ATOM 2114 C CA . LYS A 1 278 ? -22.228 -4.238 29.670 1.00 97.75 278 LYS A CA 1
ATOM 2115 C C . LYS A 1 278 ? -22.233 -4.825 31.085 1.00 97.75 278 LYS A C 1
ATOM 2117 O O . LYS A 1 278 ? -23.284 -4.947 31.708 1.00 97.75 278 LYS A O 1
ATOM 2122 N N . LYS A 1 279 ? -21.051 -5.140 31.627 1.00 97.56 279 LYS A N 1
ATOM 2123 C CA . LYS A 1 279 ? -20.923 -5.672 32.994 1.00 97.56 279 LYS A CA 1
ATOM 2124 C C . LYS A 1 279 ? -21.435 -4.680 34.045 1.00 97.56 279 LYS A C 1
ATOM 2126 O O . LYS A 1 279 ? -22.048 -5.088 35.031 1.00 97.56 279 LYS A O 1
ATOM 2131 N N . LEU A 1 280 ? -21.178 -3.388 33.850 1.00 97.81 280 LEU A N 1
ATOM 2132 C CA . LEU A 1 280 ? -21.665 -2.321 34.720 1.00 97.81 280 LEU A CA 1
ATOM 2133 C C . LEU A 1 280 ? -23.196 -2.193 34.656 1.00 97.81 280 LEU A C 1
ATOM 2135 O O . LEU A 1 280 ? -23.837 -2.086 35.700 1.00 97.81 280 LEU A O 1
ATOM 2139 N N . GLU A 1 281 ? -23.787 -2.243 33.460 1.00 97.56 281 GLU A N 1
ATOM 2140 C CA . GLU A 1 281 ? -25.245 -2.211 33.266 1.00 97.56 281 GLU A CA 1
ATOM 2141 C C . GLU A 1 281 ? -25.941 -3.397 33.945 1.00 97.56 281 GLU A C 1
ATOM 2143 O O . GLU A 1 281 ? -26.899 -3.198 34.693 1.00 97.56 281 GLU A O 1
ATOM 2148 N N . GLU A 1 282 ? -25.417 -4.615 33.773 1.00 97.62 282 GLU A N 1
ATOM 2149 C CA . GLU A 1 282 ? -25.931 -5.826 34.429 1.00 97.62 282 GLU A CA 1
ATOM 2150 C C . GLU A 1 282 ? -25.897 -5.703 35.963 1.00 97.62 282 GLU A C 1
ATOM 2152 O O . GLU A 1 282 ? -26.858 -6.053 36.654 1.00 97.62 282 GLU A O 1
ATOM 2157 N N . LYS A 1 283 ? -24.801 -5.167 36.514 1.00 97.62 283 LYS A N 1
ATOM 2158 C CA . LYS A 1 283 ? -24.649 -4.945 37.960 1.00 97.62 283 LYS A CA 1
ATOM 2159 C C . LYS A 1 283 ? -25.614 -3.879 38.481 1.00 97.62 283 LYS A C 1
ATOM 2161 O O . LYS A 1 283 ? -26.230 -4.093 39.525 1.00 97.62 283 LYS A O 1
ATOM 2166 N N . ARG A 1 284 ? -25.790 -2.769 37.754 1.00 97.62 284 ARG A N 1
ATOM 2167 C CA . ARG A 1 284 ? -26.752 -1.705 38.094 1.00 97.62 284 ARG A CA 1
ATOM 2168 C C . ARG A 1 284 ? -28.193 -2.209 38.076 1.00 97.62 284 ARG A C 1
ATOM 2170 O O . ARG A 1 284 ? -28.945 -1.883 38.992 1.00 97.62 284 ARG A O 1
ATOM 2177 N N . ALA A 1 285 ? -28.559 -3.024 37.085 1.00 97.75 285 ALA A N 1
ATOM 2178 C CA . ALA A 1 285 ? -29.876 -3.652 37.017 1.00 97.75 285 ALA A CA 1
ATOM 2179 C C . ALA A 1 285 ? -30.124 -4.546 38.242 1.00 97.75 285 ALA A C 1
ATOM 2181 O O . ALA A 1 285 ? -31.074 -4.315 38.983 1.00 97.75 285 ALA A O 1
ATOM 2182 N N . ARG A 1 286 ? -29.194 -5.462 38.551 1.00 97.38 286 ARG A N 1
ATOM 2183 C CA . ARG A 1 286 ? -29.312 -6.342 39.727 1.00 97.38 286 ARG A CA 1
ATOM 2184 C C . ARG A 1 286 ? -29.372 -5.573 41.051 1.00 97.38 286 ARG A C 1
ATOM 2186 O O . ARG A 1 286 ? -30.111 -5.963 41.950 1.00 97.38 286 ARG A O 1
ATOM 2193 N N . HIS A 1 287 ? -28.599 -4.495 41.193 1.00 97.50 287 HIS A N 1
ATOM 2194 C CA . HIS A 1 287 ? -28.650 -3.641 42.383 1.00 97.50 287 HIS A CA 1
ATOM 2195 C C . HIS A 1 287 ? -30.030 -2.987 42.550 1.00 97.50 287 HIS A C 1
ATOM 2197 O O . HIS A 1 287 ? -30.571 -2.938 43.657 1.00 97.50 287 HIS A O 1
ATOM 2203 N N . LYS A 1 288 ? -30.614 -2.498 41.449 1.00 96.38 288 LYS A N 1
ATOM 2204 C CA . LYS A 1 288 ? -31.956 -1.913 41.442 1.00 96.38 288 LYS A CA 1
ATOM 2205 C C . LYS A 1 288 ? -33.015 -2.948 41.831 1.00 96.38 288 LYS A C 1
ATOM 2207 O O . LYS A 1 288 ? -33.789 -2.676 42.744 1.00 96.38 288 LYS A O 1
ATOM 2212 N N . ASP A 1 289 ? -32.980 -4.131 41.222 1.00 96.69 289 ASP A N 1
ATOM 2213 C CA . ASP A 1 289 ? -33.916 -5.222 41.522 1.00 96.69 289 ASP A CA 1
ATOM 2214 C C . ASP A 1 289 ? -33.852 -5.612 43.008 1.00 96.69 289 ASP A C 1
ATOM 2216 O O . ASP A 1 289 ? -34.875 -5.666 43.688 1.00 96.69 289 ASP A O 1
ATOM 2220 N N . LEU A 1 290 ? -32.643 -5.778 43.562 1.00 96.50 290 LEU A N 1
ATOM 2221 C CA . LEU A 1 290 ? -32.459 -6.069 44.989 1.00 96.50 290 LEU A CA 1
ATOM 2222 C C . LEU A 1 290 ? -33.004 -4.964 45.894 1.00 96.50 290 LEU A C 1
ATOM 2224 O O . LEU A 1 290 ? -33.580 -5.265 46.939 1.00 96.50 290 LEU A O 1
ATOM 2228 N N . THR A 1 291 ? -32.829 -3.698 45.514 1.00 93.62 291 THR A N 1
ATOM 2229 C CA . THR A 1 291 ? -33.350 -2.559 46.281 1.00 93.62 291 THR A CA 1
ATOM 2230 C C . THR A 1 291 ? -34.879 -2.592 46.319 1.00 93.62 291 THR A C 1
ATOM 2232 O O . THR A 1 291 ? -35.472 -2.467 47.393 1.00 93.62 291 THR A O 1
ATOM 2235 N N . GLU A 1 292 ? -35.523 -2.822 45.172 1.00 95.50 292 GLU A N 1
ATOM 2236 C CA . GLU A 1 292 ? -36.982 -2.913 45.055 1.00 95.50 292 GLU A CA 1
ATOM 2237 C C . GLU A 1 292 ? -37.543 -4.123 45.816 1.00 95.50 292 GLU A C 1
ATOM 2239 O O . GLU A 1 292 ? -38.485 -3.983 46.603 1.00 95.50 292 GLU A O 1
ATOM 2244 N N . GLU A 1 293 ? -36.929 -5.298 45.666 1.00 95.50 293 GLU A N 1
ATOM 2245 C CA . GLU A 1 293 ? -37.299 -6.501 46.415 1.00 95.50 293 GLU A CA 1
ATOM 2246 C C . GLU A 1 293 ? -37.171 -6.295 47.930 1.00 95.50 293 GLU A C 1
ATOM 2248 O O . GLU A 1 293 ? -38.038 -6.717 48.701 1.00 95.50 293 GLU A O 1
ATOM 2253 N N . ASN A 1 294 ? -36.098 -5.642 48.385 1.00 95.50 294 ASN A N 1
ATOM 2254 C CA . ASN A 1 294 ? -35.887 -5.421 49.810 1.00 95.50 294 ASN A CA 1
ATOM 2255 C C . ASN A 1 294 ? -36.892 -4.409 50.382 1.00 95.50 294 ASN A C 1
ATOM 2257 O O . ASN A 1 294 ? -37.371 -4.568 51.507 1.00 95.50 294 ASN A O 1
ATOM 2261 N N . GLN A 1 295 ? -37.284 -3.412 49.585 1.00 94.94 295 GLN A N 1
ATOM 2262 C CA . GLN A 1 295 ? -38.350 -2.478 49.936 1.00 94.94 295 GLN A CA 1
ATOM 2263 C C . GLN A 1 295 ? -39.697 -3.197 50.107 1.00 94.94 295 GLN A C 1
ATOM 2265 O O . GLN A 1 295 ? -40.398 -2.962 51.094 1.00 94.94 295 GLN A O 1
ATOM 2270 N N . GLN A 1 296 ? -40.039 -4.123 49.205 1.00 96.12 296 GLN A N 1
ATOM 2271 C CA . GLN A 1 296 ? -41.240 -4.957 49.338 1.00 96.12 296 GLN A CA 1
ATOM 2272 C C . GLN A 1 296 ? -41.182 -5.848 50.587 1.00 96.12 296 GLN A C 1
ATOM 2274 O O . GLN A 1 296 ? -42.161 -5.948 51.333 1.00 96.12 296 GLN A O 1
ATOM 2279 N N . ASN A 1 297 ? -40.022 -6.444 50.872 1.00 96.50 297 ASN A N 1
ATOM 2280 C CA . ASN A 1 297 ? -39.827 -7.257 52.070 1.00 96.50 297 ASN A CA 1
ATOM 2281 C C . ASN A 1 297 ? -39.985 -6.435 53.363 1.00 96.50 297 ASN A C 1
ATOM 2283 O O . ASN A 1 297 ? -40.583 -6.922 54.324 1.00 96.50 297 ASN A O 1
ATOM 2287 N N . LEU A 1 298 ? -39.528 -5.178 53.394 1.00 94.81 298 LEU A N 1
ATOM 2288 C CA . LEU A 1 298 ? -39.743 -4.268 54.528 1.00 94.81 298 LEU A CA 1
ATOM 2289 C C . LEU A 1 298 ? -41.229 -3.952 54.754 1.00 94.81 298 LEU A C 1
ATOM 2291 O O . LEU A 1 298 ? -41.679 -3.930 55.901 1.00 94.81 298 LEU A O 1
ATOM 2295 N N . VAL A 1 299 ? -42.007 -3.761 53.685 1.00 96.31 299 VAL A N 1
ATOM 2296 C CA . VAL A 1 299 ? -43.468 -3.595 53.791 1.00 96.31 299 VAL A CA 1
ATOM 2297 C C . VAL A 1 299 ? -44.100 -4.854 54.387 1.00 96.31 299 VAL A C 1
ATOM 2299 O O . VAL A 1 299 ? -44.816 -4.777 55.387 1.00 96.31 299 VAL A O 1
ATOM 2302 N N . ARG A 1 300 ? -43.754 -6.032 53.855 1.00 95.81 300 ARG A N 1
ATOM 2303 C CA . ARG A 1 300 ? -44.266 -7.323 54.337 1.00 95.81 300 ARG A CA 1
ATOM 2304 C C . ARG A 1 300 ? -43.882 -7.611 55.791 1.00 95.81 300 ARG A C 1
ATOM 2306 O O . ARG A 1 300 ? -44.674 -8.185 56.537 1.00 95.81 300 ARG A O 1
ATOM 2313 N N . LYS A 1 301 ? -42.696 -7.177 56.226 1.00 96.50 301 LYS A N 1
ATOM 2314 C CA . LYS A 1 301 ? -42.255 -7.252 57.625 1.00 96.50 301 LYS A CA 1
ATOM 2315 C C . LYS A 1 301 ? -43.214 -6.484 58.535 1.00 96.50 301 LYS A C 1
ATOM 2317 O O . LYS A 1 301 ? -43.670 -7.042 59.533 1.00 96.50 301 LYS A O 1
ATOM 2322 N N . ASN A 1 302 ? -43.552 -5.247 58.174 1.00 94.06 302 ASN A N 1
ATOM 2323 C CA . ASN A 1 302 ? -44.477 -4.420 58.952 1.00 94.06 302 ASN A CA 1
ATOM 2324 C C . ASN A 1 302 ? -45.887 -5.037 58.999 1.00 94.06 302 ASN A C 1
ATOM 2326 O O . ASN A 1 302 ? -46.530 -5.036 60.048 1.00 94.06 302 ASN A O 1
ATOM 2330 N N . GLU A 1 303 ? -46.358 -5.623 57.893 1.00 96.31 303 GLU A N 1
ATOM 2331 C CA . GLU A 1 303 ? -47.640 -6.340 57.856 1.00 96.31 303 GLU A CA 1
ATOM 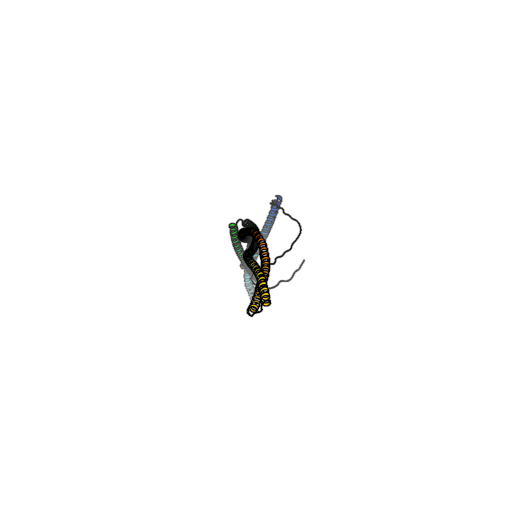2332 C C . GLU A 1 303 ? -47.668 -7.545 58.805 1.00 96.31 303 GLU A C 1
ATOM 2334 O O . GLU A 1 303 ? -48.644 -7.733 59.537 1.00 96.31 303 GLU A O 1
ATOM 2339 N N . LEU A 1 304 ? -46.607 -8.361 58.814 1.00 96.00 304 LEU A N 1
ATOM 2340 C CA . LEU A 1 304 ? -46.490 -9.506 59.721 1.00 96.00 304 LEU A CA 1
ATOM 2341 C C . LEU A 1 304 ? -46.435 -9.062 61.186 1.00 96.00 304 LEU A C 1
ATOM 2343 O O . LEU A 1 304 ? -47.095 -9.670 62.029 1.00 96.00 304 LEU A O 1
ATOM 2347 N N . GLU A 1 305 ? -45.703 -7.989 61.492 1.00 94.31 305 GLU A N 1
ATOM 2348 C CA . GLU A 1 305 ? -45.626 -7.441 62.849 1.00 94.31 305 GLU A CA 1
ATOM 2349 C C . GLU A 1 305 ? -46.997 -6.955 63.342 1.00 94.31 305 GLU A C 1
ATOM 2351 O O . GLU A 1 305 ? -47.409 -7.264 64.463 1.00 94.31 305 GLU A O 1
ATOM 2356 N N . ASN A 1 306 ? -47.746 -6.252 62.488 1.00 95.31 306 ASN A N 1
ATOM 2357 C CA . ASN A 1 306 ? -49.090 -5.774 62.812 1.00 95.31 306 ASN A CA 1
ATOM 2358 C C . ASN A 1 306 ? -50.086 -6.930 63.000 1.00 95.31 306 ASN A C 1
ATOM 2360 O O . ASN A 1 306 ? -50.879 -6.919 63.949 1.00 95.31 306 ASN A O 1
ATOM 2364 N N . LYS A 1 307 ? -50.018 -7.967 62.153 1.00 96.00 307 LYS A N 1
ATOM 2365 C CA . LYS A 1 307 ? -50.820 -9.192 62.320 1.00 96.00 307 LYS A CA 1
ATOM 2366 C C . LYS A 1 307 ? -50.494 -9.901 63.631 1.00 96.00 307 LYS A C 1
ATOM 2368 O O . LYS A 1 307 ? -51.410 -10.252 64.370 1.00 96.00 307 LYS A O 1
ATOM 2373 N N . LYS A 1 308 ? -49.207 -10.035 63.969 1.00 95.56 308 LYS A N 1
ATOM 2374 C CA . LYS A 1 308 ? -48.767 -10.622 65.241 1.00 95.56 308 LYS A CA 1
ATOM 2375 C C . LYS A 1 308 ? -49.319 -9.842 66.437 1.00 95.56 308 LYS A C 1
ATOM 2377 O O . LYS A 1 308 ? -49.884 -10.460 67.335 1.00 95.56 308 LYS A O 1
ATOM 2382 N N . LYS A 1 309 ? -49.222 -8.506 66.437 1.00 95.06 309 LYS A N 1
ATOM 2383 C CA . LYS A 1 309 ? -49.795 -7.651 67.500 1.00 95.06 309 LYS A CA 1
ATOM 2384 C C . LYS A 1 309 ? -51.303 -7.869 67.655 1.00 95.06 309 LYS A C 1
ATOM 2386 O O . LYS A 1 309 ? -51.791 -7.994 68.775 1.00 95.06 309 LYS A O 1
ATOM 2391 N N . THR A 1 310 ? -52.020 -7.979 66.537 1.00 96.50 310 THR A N 1
ATOM 2392 C CA . THR A 1 310 ? -53.466 -8.251 66.526 1.00 96.50 310 THR A CA 1
ATOM 2393 C C . THR A 1 310 ? -53.781 -9.617 67.138 1.00 96.50 310 THR A C 1
ATOM 2395 O O . THR A 1 310 ? -54.623 -9.718 68.026 1.00 96.50 310 THR A O 1
ATOM 2398 N N . PHE A 1 311 ? -53.069 -10.672 66.732 1.00 96.50 311 PHE A N 1
ATOM 2399 C CA . PHE A 1 311 ? -53.276 -12.014 67.283 1.00 96.50 311 PHE A CA 1
ATOM 2400 C C . PHE A 1 311 ? -52.903 -12.103 68.764 1.00 96.50 311 PHE A C 1
ATOM 2402 O O . PHE A 1 311 ? -53.602 -12.768 69.521 1.00 96.50 311 PHE A O 1
ATOM 2409 N N . GLN A 1 312 ? -51.864 -11.393 69.208 1.00 96.06 312 GLN A N 1
ATOM 2410 C CA . GLN A 1 312 ? -51.505 -11.301 70.625 1.00 96.06 312 GLN A CA 1
ATOM 2411 C C . GLN A 1 312 ? -52.588 -10.601 71.456 1.00 96.06 312 GLN A C 1
ATOM 2413 O O . GLN A 1 312 ? -52.898 -11.057 72.558 1.00 96.06 312 GLN A O 1
ATOM 2418 N N . ALA A 1 313 ? -53.190 -9.528 70.934 1.00 96.00 313 ALA A N 1
ATOM 2419 C CA . ALA A 1 313 ? -54.313 -8.859 71.587 1.00 96.00 313 ALA A CA 1
ATOM 2420 C C . ALA A 1 313 ? -55.537 -9.786 71.687 1.00 96.00 313 ALA A C 1
ATOM 2422 O O . ALA A 1 313 ? -56.086 -9.951 72.778 1.00 96.00 313 ALA A O 1
ATOM 2423 N N . ASN A 1 314 ? -55.896 -10.464 70.591 1.00 96.31 314 ASN A N 1
ATOM 2424 C CA . ASN A 1 314 ? -56.995 -11.435 70.565 1.00 96.31 314 ASN A CA 1
ATOM 2425 C C . ASN A 1 314 ? -56.741 -12.614 71.514 1.00 96.31 314 ASN A C 1
ATOM 2427 O O . ASN A 1 314 ? -57.652 -13.048 72.212 1.00 96.31 314 ASN A O 1
ATOM 2431 N N . LEU A 1 315 ? -55.502 -13.114 71.588 1.00 96.62 315 LEU A N 1
ATOM 2432 C CA . LEU A 1 315 ? -55.128 -14.184 72.513 1.00 96.62 315 LEU A CA 1
ATOM 2433 C C . LEU A 1 315 ? -55.327 -13.741 73.964 1.00 96.62 315 LEU A C 1
ATOM 2435 O O . LEU A 1 315 ? -55.896 -14.485 74.757 1.00 96.62 315 LEU A O 1
ATOM 2439 N N . LYS A 1 316 ? -54.898 -12.520 74.305 1.00 95.31 316 LYS A N 1
ATOM 2440 C CA . LYS A 1 316 ? -55.085 -11.957 75.647 1.00 95.31 316 LYS A CA 1
ATOM 2441 C C . LYS A 1 316 ? -56.568 -11.820 75.995 1.00 95.31 316 LYS A C 1
ATOM 2443 O O . LYS A 1 316 ? -56.956 -12.157 77.109 1.00 95.31 316 LYS A O 1
ATOM 2448 N N . GLN A 1 317 ? -57.392 -11.376 75.045 1.00 95.50 317 GLN A N 1
ATOM 2449 C CA . GLN A 1 317 ? -58.843 -11.320 75.222 1.00 95.50 317 GLN A CA 1
ATOM 2450 C C . GLN A 1 317 ? -59.432 -12.719 75.449 1.00 95.50 317 GLN A C 1
ATOM 2452 O O . GLN A 1 317 ? -60.175 -12.921 76.403 1.00 95.50 317 GLN A O 1
ATOM 2457 N N . LYS A 1 318 ? -59.050 -13.714 74.640 1.00 94.38 318 LYS A N 1
ATOM 2458 C CA . LYS A 1 318 ? -59.528 -15.096 74.801 1.00 94.38 318 LYS A CA 1
ATOM 2459 C C . LYS A 1 318 ? -59.104 -15.714 76.129 1.00 94.38 318 LYS A C 1
ATOM 2461 O O . LYS A 1 318 ? -59.893 -16.405 76.760 1.00 94.38 318 LYS A O 1
ATOM 2466 N N . GLN A 1 319 ? -57.901 -15.413 76.610 1.00 93.62 319 GLN A N 1
ATOM 2467 C CA . GLN A 1 319 ? -57.457 -15.822 77.946 1.00 93.62 319 GLN A CA 1
ATOM 2468 C C . GLN A 1 319 ? -58.301 -15.188 79.064 1.00 93.62 319 GLN A C 1
ATOM 2470 O O . GLN A 1 319 ? -58.578 -15.848 80.062 1.00 93.62 319 GLN A O 1
ATOM 2475 N N . GLN A 1 320 ? -58.739 -13.935 78.898 1.00 94.25 320 GLN A N 1
ATOM 2476 C CA . GLN A 1 320 ? -59.673 -13.292 79.830 1.00 94.25 320 GLN A CA 1
ATOM 2477 C C . GLN A 1 320 ? -61.069 -13.928 79.771 1.00 94.25 320 GLN A C 1
ATOM 2479 O O . GLN A 1 320 ? -61.672 -14.136 80.819 1.00 94.25 320 GLN A O 1
ATOM 2484 N N . GLU A 1 321 ? -61.563 -14.280 78.579 1.00 93.56 321 GLU A N 1
ATOM 2485 C CA . GLU A 1 321 ? -62.826 -15.015 78.413 1.00 93.56 321 GLU A CA 1
ATOM 2486 C C . GLU A 1 321 ? -62.772 -16.382 79.108 1.00 93.56 321 GLU A C 1
ATOM 2488 O O . GLU A 1 321 ? -63.678 -16.710 79.868 1.00 93.56 321 GLU A O 1
ATOM 2493 N N . VAL A 1 322 ? -61.686 -17.146 78.932 1.00 94.06 322 VAL A N 1
ATOM 2494 C CA . VAL A 1 322 ? -61.467 -18.421 79.643 1.00 94.06 322 VAL A CA 1
ATOM 2495 C C . VAL A 1 322 ? -61.511 -18.221 81.160 1.00 94.06 322 VAL A C 1
ATOM 2497 O O . VAL A 1 322 ? -62.212 -18.961 81.844 1.00 94.06 322 VAL A O 1
ATOM 2500 N N . ALA A 1 323 ? -60.827 -17.196 81.682 1.00 92.62 323 ALA A N 1
ATOM 2501 C CA . ALA A 1 323 ? -60.841 -16.887 83.112 1.00 92.62 323 ALA A CA 1
ATOM 2502 C C . ALA A 1 323 ? -62.240 -16.483 83.620 1.00 92.62 323 ALA A C 1
ATOM 2504 O O . ALA A 1 323 ? -62.619 -16.845 84.731 1.00 92.62 323 ALA A O 1
ATOM 2505 N N . SER A 1 324 ? -63.028 -15.768 82.809 1.00 94.06 324 SER A N 1
ATOM 2506 C CA . SER A 1 324 ? -64.424 -15.449 83.133 1.00 94.06 324 SER A CA 1
ATOM 2507 C C . SER A 1 324 ? -65.292 -16.705 83.168 1.00 94.06 324 SER A C 1
ATOM 2509 O O . SER A 1 324 ? -66.058 -16.889 84.111 1.00 94.06 324 SER A O 1
ATOM 2511 N N . PHE A 1 325 ? -65.154 -17.593 82.179 1.00 93.50 325 PHE A N 1
ATOM 2512 C CA . PHE A 1 325 ? -65.896 -18.852 82.162 1.00 93.50 325 PHE A CA 1
ATOM 2513 C C . PHE A 1 325 ? -65.489 -19.776 83.311 1.00 93.50 325 PHE A C 1
ATOM 2515 O O . PHE A 1 325 ? -66.343 -20.485 83.830 1.00 93.50 325 PHE A O 1
ATOM 2522 N N . ASP A 1 326 ? -64.235 -19.741 83.767 1.00 91.56 326 ASP A N 1
ATOM 2523 C CA . ASP A 1 326 ? -63.817 -20.438 84.988 1.00 91.56 326 ASP A CA 1
ATOM 2524 C C . ASP A 1 326 ? -64.597 -19.970 86.222 1.00 91.56 326 ASP A C 1
ATOM 2526 O O . ASP A 1 326 ? -65.039 -20.792 87.028 1.00 91.56 326 ASP A O 1
ATOM 2530 N N . GLU A 1 327 ? -64.811 -18.661 86.366 1.00 92.81 327 GLU A N 1
ATOM 2531 C CA . GLU A 1 327 ? -65.645 -18.115 87.440 1.00 92.81 327 GLU A CA 1
ATOM 2532 C C . GLU A 1 327 ? -67.128 -18.476 87.264 1.00 92.81 327 GLU A C 1
ATOM 2534 O O . GLU A 1 327 ? -67.800 -18.806 88.244 1.00 92.81 327 GLU A O 1
ATOM 2539 N N . ASP A 1 328 ? -67.644 -18.486 86.033 1.00 92.19 328 ASP A N 1
ATOM 2540 C CA . ASP A 1 328 ? -69.024 -18.898 85.758 1.00 92.19 328 ASP A CA 1
ATOM 2541 C C . ASP A 1 328 ? -69.250 -20.392 86.027 1.00 92.19 328 ASP A C 1
ATOM 2543 O O . ASP A 1 328 ? -70.288 -20.750 86.579 1.00 92.19 328 ASP A O 1
ATOM 2547 N N . ILE A 1 329 ? -68.280 -21.262 85.722 1.00 93.00 329 ILE A N 1
ATOM 2548 C CA . ILE A 1 329 ? -68.321 -22.691 86.075 1.00 93.00 329 ILE A CA 1
ATOM 2549 C C . ILE A 1 329 ? -68.355 -22.850 87.596 1.00 93.00 329 ILE A C 1
ATOM 2551 O O . ILE A 1 329 ? -69.183 -23.607 88.101 1.00 93.00 329 ILE A O 1
ATOM 2555 N N . LYS A 1 330 ? -67.508 -22.122 88.343 1.00 92.88 330 LYS A N 1
ATOM 2556 C CA . LYS A 1 330 ? -67.529 -22.143 89.818 1.00 92.88 330 LYS A CA 1
ATOM 2557 C C . LYS A 1 330 ? -68.888 -21.707 90.363 1.00 92.88 330 LYS A C 1
ATOM 2559 O O . LYS A 1 330 ? -69.419 -22.359 91.260 1.00 92.88 330 LYS A O 1
ATOM 2564 N N . ARG A 1 331 ? -69.461 -20.631 89.813 1.00 91.75 331 ARG A N 1
ATOM 2565 C CA . ARG A 1 331 ? -70.768 -20.104 90.233 1.00 91.75 331 ARG A CA 1
ATOM 2566 C C . ARG A 1 331 ? -71.900 -21.081 89.899 1.00 91.75 331 ARG A C 1
ATOM 2568 O O . ARG A 1 331 ? -72.659 -21.439 90.789 1.00 91.75 331 ARG A O 1
ATOM 2575 N N . ALA A 1 332 ? -71.952 -21.592 88.669 1.00 90.19 332 ALA A N 1
ATOM 2576 C CA . ALA A 1 332 ? -72.938 -22.586 88.241 1.00 90.19 332 ALA A CA 1
ATOM 2577 C C . ALA A 1 332 ? -72.816 -23.903 89.022 1.00 90.19 332 ALA A C 1
ATOM 2579 O O . ALA A 1 332 ? -73.819 -24.559 89.298 1.00 90.19 332 ALA A O 1
ATOM 2580 N N . GLN A 1 333 ? -71.598 -24.290 89.412 1.00 91.56 333 GLN A N 1
ATOM 2581 C CA . GLN A 1 333 ? -71.380 -25.441 90.278 1.00 91.56 333 GLN A CA 1
ATOM 2582 C C . GLN A 1 333 ? -71.907 -25.197 91.697 1.00 91.56 333 GLN A C 1
ATOM 2584 O O . GLN A 1 333 ? -72.583 -26.073 92.233 1.00 91.56 333 GLN A O 1
ATOM 2589 N N . ALA A 1 334 ? -71.680 -24.014 92.272 1.00 90.12 334 ALA A N 1
ATOM 2590 C CA . ALA A 1 334 ? -72.271 -23.640 93.556 1.00 90.12 334 ALA A CA 1
ATOM 2591 C C . ALA A 1 334 ? -73.812 -23.612 93.497 1.00 90.12 334 ALA A C 1
ATOM 2593 O O . ALA A 1 334 ? -74.465 -24.136 94.398 1.00 90.12 334 ALA A O 1
ATOM 2594 N N . ASP A 1 335 ? -74.396 -23.076 92.419 1.00 90.19 335 ASP A N 1
ATOM 2595 C CA . ASP A 1 335 ? -75.850 -23.063 92.196 1.00 90.19 335 ASP A CA 1
ATOM 2596 C C . ASP A 1 335 ? -76.421 -24.484 92.070 1.00 90.19 335 ASP A C 1
ATOM 2598 O O . ASP A 1 335 ? -77.475 -24.793 92.629 1.00 90.19 335 ASP A O 1
ATOM 2602 N N . TYR A 1 336 ? -75.715 -25.373 91.369 1.00 90.75 336 TYR A N 1
ATOM 2603 C CA . TYR A 1 336 ? -76.083 -26.783 91.244 1.00 90.75 336 TYR A CA 1
ATOM 2604 C C . TYR A 1 336 ? -76.035 -27.510 92.594 1.00 90.75 336 TYR A C 1
ATOM 2606 O O . TYR A 1 336 ? -76.981 -28.213 92.953 1.00 90.75 336 TYR A O 1
ATOM 2614 N N . GLU A 1 337 ? -74.974 -27.307 93.378 1.00 90.50 337 GLU A N 1
ATOM 2615 C CA . GLU A 1 337 ? -74.841 -27.866 94.728 1.00 90.50 337 GLU A CA 1
ATOM 2616 C C . GLU A 1 337 ? -75.927 -27.333 95.680 1.00 90.50 337 GLU A C 1
ATOM 2618 O O . GLU A 1 337 ? -76.505 -28.102 96.455 1.00 90.50 337 GLU A O 1
ATOM 2623 N N . ALA A 1 338 ? -76.270 -26.044 95.585 1.00 89.00 338 ALA A N 1
ATOM 2624 C CA . ALA A 1 338 ? -77.358 -25.436 96.348 1.00 89.00 338 ALA A CA 1
ATOM 2625 C C . ALA A 1 338 ? -78.734 -26.005 95.958 1.00 89.00 338 ALA A C 1
ATOM 2627 O O . ALA A 1 338 ? -79.518 -26.356 96.842 1.00 89.00 338 ALA A O 1
ATOM 2628 N N . ALA A 1 339 ? -79.012 -26.162 94.658 1.00 87.81 339 ALA A N 1
ATOM 2629 C CA . ALA A 1 339 ? -80.251 -26.761 94.160 1.00 87.81 339 ALA A CA 1
ATOM 2630 C C . ALA A 1 339 ? -80.396 -28.233 94.589 1.00 87.81 339 ALA A C 1
ATOM 2632 O O . ALA A 1 339 ? -81.478 -28.653 95.000 1.00 87.81 339 ALA A O 1
ATOM 2633 N N . LEU A 1 340 ? -79.300 -29.003 94.570 1.00 88.44 340 LEU A N 1
ATOM 2634 C CA . LEU A 1 340 ? -79.260 -30.366 95.113 1.00 88.44 340 LEU A CA 1
ATOM 2635 C C . LEU A 1 340 ? -79.562 -30.395 96.617 1.00 88.44 340 LEU A C 1
ATOM 2637 O O . LEU A 1 340 ? -80.302 -31.260 97.090 1.00 88.44 340 LEU A O 1
ATOM 2641 N N . ALA A 1 341 ? -78.997 -29.460 97.384 1.00 87.94 341 ALA A N 1
ATOM 2642 C CA . ALA A 1 341 ? -79.243 -29.360 98.819 1.00 87.94 341 ALA A CA 1
ATOM 2643 C C . ALA A 1 341 ? -80.695 -28.957 99.146 1.00 87.94 341 ALA A C 1
ATOM 2645 O O . ALA A 1 341 ? -81.238 -29.426 100.148 1.00 87.94 341 ALA A O 1
ATOM 2646 N N . GLU A 1 342 ? -81.318 -28.109 98.320 1.00 87.81 342 GLU A N 1
ATOM 2647 C CA . GLU A 1 342 ? -82.731 -27.717 98.427 1.00 87.81 342 GLU A CA 1
ATOM 2648 C C . GLU A 1 342 ? -83.664 -28.908 98.152 1.00 87.81 342 GLU A C 1
ATOM 2650 O O . GLU A 1 342 ? -84.502 -29.234 98.996 1.00 87.81 342 GLU A O 1
ATOM 2655 N N . ASP A 1 343 ? -83.466 -29.625 97.041 1.00 88.12 343 ASP A N 1
ATOM 2656 C CA . ASP A 1 343 ? -84.272 -30.804 96.684 1.00 88.12 343 ASP A CA 1
ATOM 2657 C C . ASP A 1 343 ? -84.180 -31.918 97.739 1.00 88.12 343 ASP A C 1
ATOM 2659 O O . ASP A 1 343 ? -85.176 -32.563 98.067 1.00 88.12 343 ASP A O 1
ATOM 2663 N N . LYS A 1 344 ? -83.004 -32.087 98.361 1.00 87.88 344 LYS A N 1
ATOM 2664 C CA . LYS A 1 344 ? -82.794 -33.050 99.453 1.00 87.88 344 LYS A CA 1
ATOM 2665 C C . LYS A 1 344 ? -83.632 -32.745 100.702 1.00 87.88 344 LYS A C 1
ATOM 2667 O O . LYS A 1 344 ? -83.927 -33.663 101.465 1.00 87.88 344 LYS A O 1
ATOM 2672 N N . LYS A 1 345 ? -83.990 -31.475 100.940 1.00 86.62 345 LYS A N 1
ATOM 2673 C CA . LYS A 1 345 ? -84.854 -31.063 102.063 1.00 86.62 345 LYS A CA 1
ATOM 2674 C C . LYS A 1 345 ? -86.335 -31.241 101.736 1.00 86.62 345 LYS A C 1
ATOM 2676 O O . LYS A 1 345 ? -87.092 -31.648 102.613 1.00 86.62 345 LYS A O 1
ATOM 2681 N N . GLN A 1 346 ? -86.740 -30.933 100.504 1.00 78.06 346 GLN A N 1
ATOM 2682 C CA . GLN A 1 346 ? -88.122 -31.061 100.048 1.00 78.06 346 GLN A CA 1
ATOM 2683 C C . GLN A 1 346 ? -88.165 -31.282 98.531 1.00 78.06 346 GLN A C 1
ATOM 2685 O O . GLN A 1 346 ? -88.124 -30.329 97.755 1.00 78.06 346 GLN A O 1
ATOM 2690 N N . SER A 1 347 ? -88.271 -32.545 98.108 1.00 84.69 347 SER A N 1
ATOM 2691 C CA . SER A 1 347 ? -88.256 -32.880 96.681 1.00 84.69 347 SER A CA 1
ATOM 2692 C C . SER A 1 347 ? -89.609 -32.588 96.033 1.00 84.69 347 SER A C 1
ATOM 2694 O O . SER A 1 347 ? -90.644 -33.137 96.417 1.00 84.69 347 SER A O 1
ATOM 2696 N N . THR A 1 348 ? -89.594 -31.695 95.049 1.00 86.69 348 THR A N 1
ATOM 2697 C CA . THR A 1 348 ? -90.748 -31.245 94.267 1.00 86.69 348 THR A CA 1
ATOM 2698 C C . THR A 1 348 ? -90.375 -31.167 92.787 1.00 86.69 348 THR A C 1
ATOM 2700 O O . THR A 1 348 ? -89.202 -31.130 92.417 1.00 86.69 348 THR A O 1
ATOM 2703 N N . ALA A 1 349 ? -91.375 -31.093 91.905 1.00 83.69 349 ALA A N 1
ATOM 2704 C CA . ALA A 1 349 ? -91.123 -30.890 90.477 1.00 83.69 349 ALA A CA 1
ATOM 2705 C C . ALA A 1 349 ? -90.345 -29.585 90.193 1.00 83.69 349 ALA A C 1
ATOM 2707 O O . ALA A 1 349 ? -89.569 -29.512 89.242 1.00 83.69 349 ALA A O 1
ATOM 2708 N N . GLU A 1 350 ? -90.524 -28.559 91.029 1.00 84.94 350 GLU A N 1
ATOM 2709 C CA . GLU A 1 350 ? -89.827 -27.280 90.909 1.00 84.94 350 GLU A CA 1
ATOM 2710 C C . GLU A 1 350 ? -88.344 -27.395 91.294 1.00 84.94 350 GLU A C 1
ATOM 2712 O O . GLU A 1 350 ? -87.480 -26.953 90.535 1.00 84.94 350 GLU A O 1
ATOM 2717 N N . THR A 1 351 ? -88.024 -28.058 92.410 1.00 85.00 351 THR A N 1
ATOM 2718 C CA . THR A 1 351 ? -86.634 -28.279 92.854 1.00 85.00 351 THR A CA 1
ATOM 2719 C C . THR A 1 351 ? -85.861 -29.204 91.907 1.00 85.00 351 THR A C 1
ATOM 2721 O O . THR A 1 351 ? -84.707 -28.923 91.583 1.00 85.00 351 THR A O 1
ATOM 2724 N N . GLN A 1 352 ? -86.507 -30.225 91.336 1.00 84.19 352 GLN A N 1
ATOM 2725 C CA . GLN A 1 352 ? -85.908 -31.069 90.291 1.00 84.19 352 GLN A CA 1
ATOM 2726 C C . GLN A 1 352 ? -85.639 -30.301 88.983 1.00 84.19 352 GLN A C 1
ATOM 2728 O O . GLN A 1 352 ? -84.617 -30.522 88.326 1.00 84.19 352 GLN A O 1
ATOM 2733 N N . ASN A 1 353 ? -86.518 -29.366 88.604 1.00 87.69 353 ASN A N 1
ATOM 2734 C CA . ASN A 1 353 ? -86.280 -28.482 87.460 1.00 87.69 353 ASN A CA 1
ATOM 2735 C C . ASN A 1 353 ? -85.133 -27.493 87.723 1.00 87.69 353 ASN A C 1
ATOM 2737 O O . ASN A 1 353 ? -84.344 -27.235 86.812 1.00 87.69 353 ASN A O 1
ATOM 2741 N N . LYS A 1 354 ? -84.988 -26.983 88.957 1.00 87.19 354 LYS A N 1
ATOM 2742 C CA . LYS A 1 354 ? -83.833 -26.157 89.354 1.00 87.19 354 LYS A CA 1
ATOM 2743 C C . LYS A 1 354 ? -82.514 -26.920 89.192 1.00 87.19 354 LYS A C 1
ATOM 2745 O O . LYS A 1 354 ? -81.586 -26.369 88.607 1.00 87.19 354 LYS A O 1
ATOM 2750 N N . ILE A 1 355 ? -82.453 -28.190 89.610 1.00 87.12 355 ILE A N 1
ATOM 2751 C CA . ILE A 1 355 ? -81.270 -29.053 89.423 1.00 87.12 355 ILE A CA 1
ATOM 2752 C C . ILE A 1 355 ? -80.927 -29.196 87.935 1.00 87.12 355 ILE A C 1
ATOM 2754 O O . ILE A 1 355 ? -79.798 -28.909 87.543 1.00 87.12 355 ILE A O 1
ATOM 2758 N N . LYS A 1 356 ? -81.897 -29.573 87.089 1.00 88.81 356 LYS A N 1
ATOM 2759 C CA . LYS A 1 356 ? -81.672 -29.729 85.638 1.00 88.81 356 LYS A CA 1
ATOM 2760 C C . LYS A 1 356 ? -81.192 -28.441 84.973 1.00 88.81 356 LYS A C 1
ATOM 2762 O O . LYS A 1 356 ? -80.320 -28.480 84.108 1.00 88.81 356 LYS A O 1
ATOM 2767 N N . ASN A 1 357 ? -81.757 -27.299 85.360 1.00 89.56 357 ASN A N 1
ATOM 2768 C CA . ASN A 1 357 ? -81.345 -26.005 84.824 1.00 89.56 357 ASN A CA 1
ATOM 2769 C C . ASN A 1 357 ? -79.926 -25.633 85.273 1.00 89.56 357 ASN A C 1
ATOM 2771 O O . ASN A 1 357 ? -79.134 -25.187 84.446 1.00 89.56 357 ASN A O 1
ATOM 2775 N N . ALA A 1 358 ? -79.582 -25.858 86.544 1.00 88.31 358 ALA A N 1
ATOM 2776 C CA . ALA A 1 358 ? -78.239 -25.603 87.058 1.00 88.31 358 ALA A CA 1
ATOM 2777 C C . ALA A 1 358 ? -77.187 -26.527 86.412 1.00 88.31 358 ALA A C 1
ATOM 2779 O O . ALA A 1 358 ? -76.121 -26.060 86.017 1.00 88.31 358 ALA A O 1
ATOM 2780 N N . GLU A 1 359 ? -77.513 -27.807 86.199 1.00 90.12 359 GLU A N 1
ATOM 2781 C CA . GLU A 1 359 ? -76.654 -28.756 85.479 1.00 90.12 359 GLU A CA 1
ATOM 2782 C C . GLU A 1 359 ? -76.426 -28.325 84.025 1.00 90.12 359 GLU A C 1
ATOM 2784 O O . GLU A 1 359 ? -75.292 -28.292 83.545 1.00 90.12 359 GLU A O 1
ATOM 2789 N N . LYS A 1 360 ? -77.497 -27.924 83.331 1.00 91.31 360 LYS A N 1
ATOM 2790 C CA . LYS A 1 360 ? -77.418 -27.421 81.956 1.00 91.31 360 LYS A CA 1
ATOM 2791 C C . LYS A 1 360 ? -76.579 -26.143 81.862 1.00 91.31 360 LYS A C 1
ATOM 2793 O O . LYS A 1 360 ? -75.790 -26.005 80.930 1.00 91.31 360 LYS A O 1
ATOM 2798 N N . ASN A 1 361 ? -76.721 -25.228 82.821 1.00 89.56 361 ASN A N 1
ATOM 2799 C CA . ASN A 1 361 ? -75.929 -23.998 82.880 1.00 89.56 361 ASN A CA 1
ATOM 2800 C C . ASN A 1 361 ? -74.445 -24.291 83.129 1.00 89.56 361 ASN A C 1
ATOM 2802 O O . ASN A 1 361 ? -73.592 -23.697 82.471 1.00 89.56 361 ASN A O 1
ATOM 2806 N N . LYS A 1 362 ? -74.133 -25.250 84.009 1.00 90.31 362 LYS A N 1
ATOM 2807 C CA . LYS A 1 362 ? -72.762 -25.721 84.234 1.00 90.31 362 LYS A CA 1
ATOM 2808 C C . LYS A 1 362 ? -72.151 -26.303 82.956 1.00 90.31 362 LYS A C 1
ATOM 2810 O O . LYS A 1 362 ? -71.083 -25.861 82.542 1.00 90.31 362 LYS A O 1
ATOM 2815 N N . GLN A 1 363 ? -72.848 -27.228 82.292 1.00 91.44 363 GLN A N 1
ATOM 2816 C CA . GLN A 1 363 ? -72.382 -27.822 81.031 1.00 91.44 363 GLN A CA 1
ATOM 2817 C C . GLN A 1 363 ? -72.186 -26.768 79.930 1.00 91.44 363 GLN A C 1
ATOM 2819 O O . GLN A 1 363 ? -71.240 -26.852 79.148 1.00 91.44 363 GLN A O 1
ATOM 2824 N N . LEU A 1 364 ? -73.058 -25.756 79.857 1.00 92.81 364 LEU A N 1
ATOM 2825 C CA . LEU A 1 364 ? -72.908 -24.646 78.915 1.00 92.81 364 LEU A CA 1
ATOM 2826 C C . LEU A 1 364 ? -71.633 -23.834 79.197 1.00 92.81 364 LEU A C 1
ATOM 2828 O O . LEU A 1 364 ? -70.887 -23.541 78.264 1.00 92.81 364 LEU A O 1
ATOM 2832 N N . ALA A 1 365 ? -71.357 -23.510 80.464 1.00 90.56 365 ALA A N 1
ATOM 2833 C CA . ALA A 1 365 ? -70.152 -22.783 80.861 1.00 90.56 365 ALA A CA 1
ATOM 2834 C C . ALA A 1 365 ? -68.869 -23.592 80.580 1.00 90.56 365 ALA A C 1
ATOM 2836 O O . ALA A 1 365 ? -67.909 -23.050 80.032 1.00 90.56 365 ALA A O 1
ATOM 2837 N N . GLU A 1 366 ? -68.877 -24.902 80.848 1.00 92.06 366 GLU A N 1
ATOM 2838 C CA . GLU A 1 366 ? -67.776 -25.820 80.510 1.00 92.06 366 GLU A CA 1
ATOM 2839 C C . GLU A 1 366 ? -67.528 -25.903 78.994 1.00 92.06 366 GLU A C 1
ATOM 2841 O O . GLU A 1 366 ? -66.381 -25.842 78.542 1.00 92.06 366 GLU A O 1
ATOM 2846 N N . ASN A 1 367 ? -68.590 -25.983 78.186 1.00 93.69 367 ASN A N 1
ATOM 2847 C CA . ASN A 1 367 ? -68.483 -26.001 76.725 1.00 93.69 367 ASN A CA 1
ATOM 2848 C C . ASN A 1 367 ? -67.960 -24.670 76.159 1.00 93.69 367 ASN A C 1
ATOM 2850 O O . ASN A 1 367 ? -67.118 -24.670 75.254 1.00 93.69 367 ASN A O 1
ATOM 2854 N N . ASN A 1 368 ? -68.420 -23.540 76.703 1.00 92.94 368 ASN A N 1
ATOM 2855 C CA . ASN A 1 368 ? -67.939 -22.214 76.318 1.00 92.94 368 ASN A CA 1
ATOM 2856 C C . ASN A 1 368 ? -66.455 -22.044 76.660 1.00 92.94 368 ASN A C 1
ATOM 2858 O O . ASN A 1 368 ? -65.677 -21.615 75.805 1.00 92.94 368 ASN A O 1
ATOM 2862 N N . LYS A 1 369 ? -66.041 -22.472 77.861 1.00 94.06 369 LYS A N 1
ATOM 2863 C CA . LYS A 1 369 ? -64.630 -22.500 78.260 1.00 94.06 369 LYS A CA 1
ATOM 2864 C C . LYS A 1 369 ? -63.794 -23.324 77.284 1.00 94.06 369 LYS A C 1
ATOM 2866 O O . LYS A 1 369 ? -62.809 -22.818 76.755 1.00 94.06 369 LYS A O 1
ATOM 2871 N N . LYS A 1 370 ? -64.201 -24.565 77.003 1.00 94.38 370 LYS A N 1
ATOM 2872 C CA . LYS A 1 370 ? -63.470 -25.463 76.097 1.00 94.38 370 LYS A CA 1
ATOM 2873 C C . LYS A 1 370 ? -63.316 -24.870 74.692 1.00 94.38 370 LYS A C 1
ATOM 2875 O O . LYS A 1 370 ? -62.268 -25.024 74.066 1.00 94.38 370 LYS A O 1
ATOM 2880 N N . THR A 1 371 ? -64.343 -24.175 74.204 1.00 94.00 371 THR A N 1
ATOM 2881 C CA . THR A 1 371 ? -64.298 -23.464 72.917 1.00 94.00 371 THR A CA 1
ATOM 2882 C C . THR A 1 371 ? -63.287 -22.316 72.960 1.00 94.00 371 THR A C 1
ATOM 2884 O O . THR A 1 371 ? -62.412 -22.244 72.097 1.00 94.00 371 THR A O 1
ATOM 2887 N N . ALA A 1 372 ? -63.335 -21.475 73.998 1.00 93.81 372 ALA A N 1
ATOM 2888 C CA . ALA A 1 372 ? -62.403 -20.362 74.174 1.00 93.81 372 ALA A CA 1
ATOM 2889 C C . ALA A 1 372 ? -60.943 -20.829 74.353 1.00 93.81 372 ALA A C 1
ATOM 2891 O O . ALA A 1 372 ? -60.030 -20.222 73.793 1.00 93.81 372 ALA A O 1
ATOM 2892 N N . GLU A 1 373 ? -60.705 -21.938 75.061 1.00 94.25 373 GLU A N 1
ATOM 2893 C CA . GLU A 1 373 ? -59.384 -22.576 75.173 1.00 94.25 373 GLU A CA 1
ATOM 2894 C C . GLU A 1 373 ? -58.880 -23.096 73.820 1.00 94.25 373 GLU A C 1
ATOM 2896 O O . GLU A 1 373 ? -57.706 -22.919 73.484 1.00 94.25 373 GLU A O 1
ATOM 2901 N N . GLY A 1 374 ? -59.757 -23.711 73.019 1.00 94.25 374 GLY A N 1
ATOM 2902 C CA . GLY A 1 374 ? -59.436 -24.148 71.659 1.00 94.25 374 GLY A CA 1
ATOM 2903 C C . GLY A 1 374 ? -59.028 -22.981 70.755 1.00 94.25 374 GLY A C 1
ATOM 2904 O O . GLY A 1 374 ? -57.991 -23.037 70.094 1.00 94.25 374 GLY A O 1
ATOM 2905 N N . GLU A 1 375 ? -59.794 -21.889 70.779 1.00 95.31 375 GLU A N 1
ATOM 2906 C CA . GLU A 1 375 ? -59.479 -20.660 70.042 1.00 95.31 375 GLU A CA 1
ATOM 2907 C C . GLU A 1 375 ? -58.170 -20.013 70.521 1.00 95.31 375 GLU A C 1
ATOM 2909 O O . GLU A 1 375 ? -57.353 -19.592 69.699 1.00 95.31 375 GLU A O 1
ATOM 2914 N N . ALA A 1 376 ? -57.920 -19.982 71.835 1.00 95.00 376 ALA A N 1
ATOM 2915 C CA . ALA A 1 376 ? -56.667 -19.484 72.400 1.00 95.00 376 ALA A CA 1
ATOM 2916 C C . ALA A 1 376 ? -55.458 -20.327 71.955 1.00 95.00 376 ALA A C 1
ATOM 2918 O O . ALA A 1 376 ? -54.418 -19.776 71.584 1.00 95.00 376 ALA A O 1
ATOM 2919 N N . ASN A 1 377 ? -55.586 -21.656 71.936 1.00 95.00 377 ASN A N 1
ATOM 2920 C CA . ASN A 1 377 ? -54.530 -22.546 71.451 1.00 95.00 377 ASN A CA 1
ATOM 2921 C C . ASN A 1 377 ? -54.249 -22.344 69.954 1.00 95.00 377 ASN A C 1
ATOM 2923 O O . ASN A 1 377 ? -53.082 -22.284 69.561 1.00 95.00 377 ASN A O 1
ATOM 2927 N N . ASN A 1 378 ? -55.289 -22.151 69.135 1.00 96.44 378 ASN A N 1
ATOM 2928 C CA . ASN A 1 378 ? -55.134 -21.827 67.714 1.00 96.44 378 ASN A CA 1
ATOM 2929 C C . ASN A 1 378 ? -54.407 -20.489 67.513 1.00 96.44 378 ASN A C 1
ATOM 2931 O O . ASN A 1 378 ? -53.447 -20.418 66.748 1.00 96.44 378 ASN A O 1
ATOM 2935 N N . LEU A 1 379 ? -54.797 -19.440 68.248 1.00 97.00 379 LEU A N 1
ATOM 2936 C CA . LEU A 1 379 ? -54.118 -18.139 68.204 1.00 97.00 379 LEU A CA 1
ATOM 2937 C C . LEU A 1 379 ? -52.646 -18.245 68.620 1.00 97.00 379 LEU A C 1
ATOM 2939 O O . LEU A 1 379 ? -51.789 -17.601 68.018 1.00 97.00 379 LEU A O 1
ATOM 2943 N N . LYS A 1 380 ? -52.332 -19.075 69.620 1.00 95.88 380 LYS A N 1
ATOM 2944 C CA . LYS A 1 380 ? -50.950 -19.324 70.045 1.00 95.88 380 LYS A CA 1
ATOM 2945 C C . LYS A 1 380 ? -50.121 -19.967 68.926 1.00 95.88 380 LYS A C 1
ATOM 2947 O O . LYS A 1 380 ? -49.011 -19.508 68.673 1.00 95.88 380 LYS A O 1
ATOM 2952 N N . ALA A 1 381 ? -50.666 -20.967 68.231 1.00 95.50 381 ALA A N 1
ATOM 2953 C CA . ALA A 1 381 ? -50.000 -21.611 67.096 1.00 95.50 381 ALA A CA 1
ATOM 2954 C C . ALA A 1 381 ? -49.790 -20.649 65.909 1.00 95.50 381 ALA A C 1
ATOM 2956 O O . ALA A 1 381 ? -48.716 -20.624 65.300 1.00 95.50 381 ALA A O 1
ATOM 2957 N N . GLU A 1 382 ? -50.783 -19.808 65.615 1.00 96.19 382 GLU A N 1
ATOM 2958 C CA . GLU A 1 382 ? -50.688 -18.762 64.591 1.00 96.19 382 GLU A CA 1
ATOM 2959 C C . GLU A 1 382 ? -49.612 -17.719 64.929 1.00 96.19 382 GLU A C 1
ATOM 2961 O O . GLU A 1 382 ? -48.827 -17.330 64.064 1.00 96.19 382 GLU A O 1
ATOM 2966 N N . ILE A 1 383 ? -49.511 -17.298 66.196 1.00 96.12 383 ILE A N 1
ATOM 2967 C CA . ILE A 1 383 ? -48.447 -16.389 66.652 1.00 96.12 383 ILE A CA 1
ATOM 2968 C C . ILE A 1 383 ? -47.069 -17.018 66.440 1.00 96.12 383 ILE A C 1
ATOM 2970 O O . ILE A 1 383 ? -46.203 -16.356 65.871 1.00 96.12 383 ILE A O 1
ATOM 2974 N N . THR A 1 384 ? -46.865 -18.280 66.831 1.00 95.81 384 THR A N 1
ATOM 2975 C CA . THR A 1 384 ? -45.589 -18.983 66.608 1.00 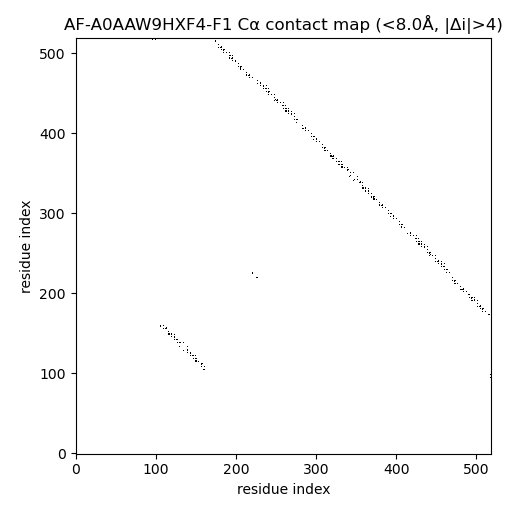95.81 384 THR A CA 1
ATOM 2976 C C . THR A 1 384 ? -45.249 -19.064 65.117 1.00 95.81 384 THR A C 1
ATOM 2978 O O . THR A 1 384 ? -44.139 -18.726 64.713 1.00 95.81 384 THR A O 1
ATOM 2981 N N . THR A 1 385 ? -46.230 -19.389 64.272 1.00 96.00 385 THR A N 1
ATOM 2982 C CA . THR A 1 385 ? -46.050 -19.423 62.811 1.00 96.00 385 THR A CA 1
ATOM 2983 C C . THR A 1 385 ? -45.673 -18.046 62.246 1.00 96.00 385 THR A C 1
ATOM 2985 O O . THR A 1 385 ? -44.834 -17.930 61.348 1.00 96.00 385 THR A O 1
ATOM 2988 N N . LEU A 1 386 ? -46.286 -16.970 62.751 1.00 96.50 386 LEU A N 1
ATOM 2989 C CA . LEU A 1 386 ? -45.938 -15.601 62.365 1.00 96.50 386 LEU A CA 1
ATOM 2990 C C . LEU A 1 386 ? -44.529 -15.2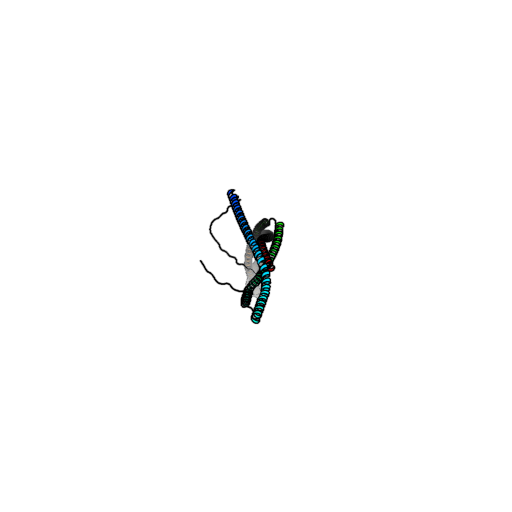14 62.829 1.00 96.50 386 LEU A C 1
ATOM 2992 O O . LEU A 1 386 ? -43.833 -14.522 62.090 1.00 96.50 386 LEU A O 1
ATOM 2996 N N . GLU A 1 387 ? -44.093 -15.657 64.008 1.00 94.19 387 GLU A N 1
ATOM 2997 C CA . GLU A 1 387 ? -42.744 -15.407 64.535 1.00 94.19 387 GLU A CA 1
ATOM 2998 C C . GLU A 1 387 ? -41.651 -16.052 63.682 1.00 94.19 387 GLU A C 1
ATOM 3000 O O . GLU A 1 387 ? -40.638 -15.408 63.390 1.00 94.19 387 GLU A O 1
ATOM 3005 N N . GLU A 1 388 ? -41.875 -17.281 63.223 1.00 94.81 388 GLU A N 1
ATOM 3006 C CA . GLU A 1 388 ? -40.971 -17.981 62.308 1.00 94.81 388 GLU A CA 1
ATOM 3007 C C . GLU A 1 388 ? -40.889 -17.268 60.954 1.00 94.81 388 GLU A C 1
ATOM 3009 O O . GLU A 1 388 ? -39.795 -16.946 60.479 1.00 94.81 388 GLU A O 1
ATOM 3014 N N . LYS A 1 389 ? -42.045 -16.930 60.361 1.00 95.81 389 LYS A N 1
ATOM 3015 C CA . LYS A 1 389 ? -42.113 -16.175 59.097 1.00 95.81 389 LYS A CA 1
ATOM 3016 C C . LYS A 1 389 ? -41.428 -14.814 59.212 1.00 95.81 389 LYS A C 1
ATOM 3018 O O . LYS A 1 389 ? -40.691 -14.421 58.311 1.00 95.81 389 LYS A O 1
ATOM 3023 N N . TYR A 1 390 ? -41.650 -14.105 60.316 1.00 94.44 390 TYR A N 1
ATOM 3024 C CA . TYR A 1 390 ? -41.039 -12.805 60.582 1.00 94.44 390 TYR A CA 1
ATOM 3025 C C . TYR A 1 390 ? -39.515 -12.913 60.712 1.00 94.44 390 TYR A C 1
ATOM 3027 O O . TYR A 1 390 ? -38.785 -12.131 60.104 1.00 94.44 390 TYR A O 1
ATOM 3035 N N . SER A 1 391 ? -39.027 -13.920 61.441 1.00 94.19 391 SER A N 1
ATOM 3036 C CA . SER A 1 391 ? -37.591 -14.168 61.606 1.00 94.19 391 SER A CA 1
ATOM 3037 C C . SER A 1 391 ? -36.917 -14.524 60.278 1.00 94.19 391 SER A C 1
ATOM 3039 O O . SER A 1 391 ? -35.871 -13.962 59.953 1.00 94.19 391 SER A O 1
ATOM 3041 N N . SER A 1 392 ? -37.541 -15.392 59.472 1.00 95.56 392 SER A N 1
ATOM 3042 C CA . SER A 1 392 ? -37.051 -15.737 58.131 1.00 95.56 392 SER A CA 1
ATOM 3043 C C . SER A 1 392 ? -36.991 -14.514 57.214 1.00 95.56 392 SER A C 1
ATOM 3045 O O . SER A 1 392 ? -36.000 -14.314 56.514 1.00 95.56 392 SER A O 1
ATOM 3047 N N . LEU A 1 393 ? -38.024 -13.668 57.240 1.00 96.81 393 LEU A N 1
ATOM 3048 C CA . LEU A 1 393 ? -38.076 -12.462 56.418 1.00 96.81 393 LEU A CA 1
ATOM 3049 C C . LEU A 1 393 ? -36.989 -11.450 56.810 1.00 96.81 393 LEU A C 1
ATOM 3051 O O . LEU A 1 393 ? -36.381 -10.840 55.936 1.00 96.81 393 LEU A O 1
ATOM 3055 N N . ILE A 1 394 ? -36.690 -11.297 58.106 1.00 95.69 394 ILE A N 1
ATOM 3056 C CA . ILE A 1 394 ? -35.574 -10.451 58.563 1.00 95.69 394 ILE A CA 1
ATOM 3057 C C . ILE A 1 394 ? -34.238 -10.957 58.017 1.00 95.69 394 ILE A C 1
ATOM 3059 O O . ILE A 1 394 ? -33.435 -10.153 57.544 1.00 95.69 394 ILE A O 1
ATOM 3063 N N . GLN A 1 395 ? -33.996 -12.269 58.063 1.00 95.56 395 GLN A N 1
ATOM 3064 C CA . GLN A 1 395 ? -32.759 -12.849 57.534 1.00 95.56 395 GLN A CA 1
ATOM 3065 C C . GLN A 1 395 ? -32.622 -12.607 56.028 1.00 95.56 395 GLN A C 1
ATOM 3067 O O . GLN A 1 395 ? -31.544 -12.251 55.552 1.00 95.56 395 GLN A O 1
ATOM 3072 N N . GLU A 1 396 ? -33.718 -12.730 55.277 1.00 95.75 396 GLU A N 1
ATOM 3073 C CA . GLU A 1 396 ? -33.734 -12.419 53.848 1.00 95.75 396 GLU A CA 1
ATOM 3074 C C . GLU A 1 396 ? -33.432 -10.936 53.579 1.00 95.75 396 GLU A C 1
ATOM 3076 O O . GLU A 1 396 ? -32.595 -10.629 52.729 1.00 95.75 396 GLU A O 1
ATOM 3081 N N . ILE A 1 397 ? -34.047 -10.020 54.340 1.00 96.25 397 ILE A N 1
ATOM 3082 C CA . ILE A 1 397 ? -33.805 -8.572 54.231 1.00 96.25 397 ILE A CA 1
ATOM 3083 C C . ILE A 1 397 ? -32.331 -8.237 54.465 1.00 96.25 397 ILE A C 1
ATOM 3085 O O . ILE A 1 397 ? -31.728 -7.479 53.700 1.00 96.25 397 ILE A O 1
ATOM 3089 N N . LEU A 1 398 ? -31.738 -8.814 55.514 1.00 95.56 398 LEU A N 1
ATOM 3090 C CA . LEU A 1 398 ? -30.331 -8.611 55.852 1.00 95.56 398 LEU A CA 1
ATOM 3091 C C . LEU A 1 398 ? -29.413 -9.162 54.761 1.00 95.56 398 LEU A C 1
ATOM 3093 O O . LEU A 1 398 ? -28.490 -8.470 54.334 1.00 95.56 398 LEU A O 1
ATOM 3097 N N . LYS A 1 399 ? -29.691 -10.371 54.260 1.00 96.19 399 LYS A N 1
ATOM 3098 C CA . LYS A 1 399 ? -28.919 -10.980 53.172 1.00 96.19 399 LYS A CA 1
ATOM 3099 C C . LYS A 1 399 ? -28.934 -10.105 51.916 1.00 96.19 399 LYS A C 1
ATOM 3101 O O . LYS A 1 399 ? -27.871 -9.823 51.367 1.00 96.19 399 LYS A O 1
ATOM 3106 N N . LYS A 1 400 ? -30.112 -9.635 51.495 1.00 95.94 400 LYS A N 1
ATOM 3107 C CA . LYS A 1 400 ? -30.251 -8.754 50.324 1.00 95.94 400 LYS A CA 1
ATOM 3108 C C . LYS A 1 400 ? -29.579 -7.399 50.539 1.00 95.94 400 LYS A C 1
ATOM 3110 O O . LYS A 1 400 ? -28.958 -6.889 49.616 1.00 95.94 400 LYS A O 1
ATOM 3115 N N . ALA A 1 401 ? -29.637 -6.833 51.747 1.00 93.38 401 ALA A N 1
ATOM 3116 C CA . ALA A 1 401 ? -28.950 -5.579 52.067 1.00 93.38 401 ALA A CA 1
ATOM 3117 C C . ALA A 1 401 ? -27.421 -5.712 51.964 1.00 93.38 401 ALA A C 1
ATOM 3119 O O . ALA A 1 401 ? -26.763 -4.840 51.396 1.00 93.38 401 ALA A O 1
ATOM 3120 N N . VAL A 1 402 ? -26.858 -6.819 52.463 1.00 95.25 402 VAL A N 1
ATOM 3121 C CA . VAL A 1 402 ? -25.422 -7.117 52.328 1.00 95.25 402 VAL A CA 1
ATOM 3122 C C . VAL A 1 402 ? -25.036 -7.283 50.856 1.00 95.25 402 VAL A C 1
ATOM 3124 O O . VAL A 1 402 ? -24.045 -6.701 50.416 1.00 95.25 402 VAL A O 1
ATOM 3127 N N . GLU A 1 403 ? -25.829 -8.023 50.078 1.00 96.19 403 GLU A N 1
ATOM 3128 C CA . GLU A 1 403 ? -25.592 -8.205 48.641 1.00 96.19 403 GLU A CA 1
ATOM 3129 C C . GLU A 1 403 ? -25.674 -6.878 47.870 1.00 96.19 403 GLU A C 1
ATOM 3131 O O . GLU A 1 403 ? -24.789 -6.578 47.070 1.00 96.19 403 GLU A O 1
ATOM 3136 N N . SER A 1 404 ? -26.677 -6.044 48.163 1.00 95.12 404 SER A N 1
ATOM 3137 C CA . SER A 1 404 ? -26.827 -4.708 47.577 1.00 95.12 404 SER A CA 1
ATOM 3138 C C . SER A 1 404 ? -25.604 -3.841 47.861 1.00 95.12 404 SER A C 1
ATOM 3140 O O . SER A 1 404 ? -25.053 -3.241 46.944 1.00 95.12 404 SER A O 1
ATOM 3142 N N . ARG A 1 405 ? -25.110 -3.831 49.107 1.00 94.38 405 ARG A N 1
ATOM 3143 C CA . ARG A 1 405 ? -23.927 -3.042 49.472 1.00 94.38 405 ARG A CA 1
ATOM 3144 C C . ARG A 1 405 ? -22.662 -3.527 48.764 1.00 94.38 405 ARG A C 1
ATOM 3146 O O . ARG A 1 405 ? -21.842 -2.711 48.359 1.00 94.38 405 ARG A O 1
ATOM 3153 N N . SER A 1 406 ? -22.513 -4.840 48.588 1.00 96.00 406 SER A N 1
ATOM 3154 C CA . SER A 1 406 ? -21.410 -5.404 47.801 1.00 96.00 406 SER A CA 1
ATOM 3155 C C . SER A 1 406 ? -21.489 -4.979 46.334 1.00 96.00 406 SER A C 1
ATOM 3157 O O . SER A 1 406 ? -20.467 -4.648 45.740 1.00 96.00 406 SER A O 1
ATOM 3159 N N . LEU A 1 407 ? -22.688 -4.972 45.745 1.00 97.31 407 LEU A N 1
ATOM 3160 C CA . LEU A 1 407 ? -22.887 -4.524 44.367 1.00 97.31 407 LEU A CA 1
ATOM 3161 C C . LEU A 1 407 ? -22.623 -3.027 44.197 1.00 97.31 407 LEU A C 1
ATOM 3163 O O . LEU A 1 407 ? -22.084 -2.639 43.170 1.00 97.31 407 LEU A O 1
ATOM 3167 N N . GLU A 1 408 ? -22.970 -2.199 45.180 1.00 96.19 408 GLU A N 1
ATOM 3168 C CA . GLU A 1 408 ? -22.694 -0.758 45.163 1.00 96.19 408 GLU A CA 1
ATOM 3169 C C . GLU A 1 408 ? -21.183 -0.484 45.052 1.00 96.19 408 GLU A C 1
ATOM 3171 O O . GLU A 1 408 ? -20.752 0.286 44.195 1.00 96.19 408 GLU A O 1
ATOM 3176 N N . VAL A 1 409 ? -20.369 -1.207 45.831 1.00 96.81 409 VAL A N 1
ATOM 3177 C CA . VAL A 1 409 ? -18.899 -1.135 45.753 1.00 96.81 409 VAL A CA 1
ATOM 3178 C C . VAL A 1 409 ? -18.384 -1.617 44.391 1.00 96.81 409 VAL A C 1
ATOM 3180 O O . VAL A 1 409 ? -17.579 -0.923 43.768 1.00 96.81 409 VAL A O 1
ATOM 3183 N N . ASP A 1 410 ? -18.875 -2.762 43.896 1.00 97.25 410 ASP A N 1
ATOM 3184 C CA . ASP A 1 410 ? -18.514 -3.279 42.566 1.00 97.25 410 ASP A CA 1
ATOM 3185 C C . ASP A 1 410 ? -18.836 -2.263 41.453 1.00 97.25 410 ASP A C 1
ATOM 3187 O O . ASP A 1 410 ? -18.060 -2.100 40.509 1.00 97.25 410 ASP A O 1
ATOM 3191 N N . ILE A 1 411 ? -19.994 -1.597 41.537 1.00 98.25 411 ILE A N 1
ATOM 3192 C CA . ILE A 1 411 ? -20.448 -0.591 40.568 1.00 98.25 411 ILE A CA 1
ATOM 3193 C C . ILE A 1 411 ? -19.511 0.617 40.586 1.00 98.25 411 ILE A C 1
ATOM 3195 O O . ILE A 1 411 ? -19.070 1.040 39.519 1.00 98.25 411 ILE A O 1
ATOM 3199 N N . GLU A 1 412 ? -19.159 1.143 41.763 1.00 97.12 412 GLU A N 1
ATOM 32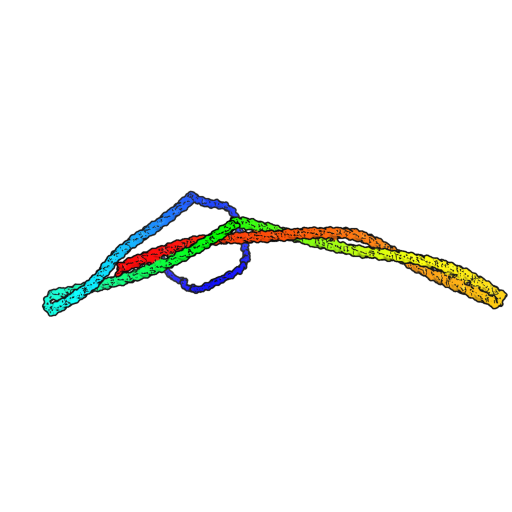00 C CA . GLU A 1 412 ? -18.230 2.274 41.878 1.00 97.12 412 GLU A CA 1
ATOM 3201 C C . GLU A 1 412 ? -16.837 1.953 41.315 1.00 97.12 412 GLU A C 1
ATOM 3203 O O . GLU A 1 412 ? -16.214 2.796 40.657 1.00 97.12 412 GLU A O 1
ATOM 3208 N N . GLU A 1 413 ? -16.325 0.746 41.571 1.00 97.12 413 GLU A N 1
ATOM 3209 C CA . GLU A 1 413 ? -15.035 0.305 41.038 1.00 97.12 413 GLU A CA 1
ATOM 3210 C C . GLU A 1 413 ? -15.086 0.157 39.511 1.00 97.12 413 GLU A C 1
ATOM 3212 O O . GLU A 1 413 ? -14.201 0.655 38.804 1.00 97.12 413 GLU A O 1
ATOM 3217 N N . LEU A 1 414 ? -16.146 -0.470 38.988 1.00 97.88 414 LEU A N 1
ATOM 3218 C CA . LEU A 1 414 ? -16.357 -0.619 37.550 1.00 97.88 414 LEU A CA 1
ATOM 3219 C C . LEU A 1 414 ? -16.531 0.732 36.851 1.00 97.88 414 LEU A C 1
ATOM 3221 O O . LEU A 1 414 ? -15.964 0.903 35.776 1.00 97.88 414 LEU A O 1
ATOM 3225 N N . ASP A 1 415 ? -17.227 1.701 37.450 1.00 97.44 415 ASP A N 1
ATOM 3226 C CA . ASP A 1 415 ? -17.368 3.058 36.902 1.00 97.44 415 ASP A CA 1
ATOM 3227 C C . ASP A 1 415 ? -16.010 3.765 36.781 1.00 97.44 415 ASP A C 1
ATOM 3229 O O . ASP A 1 415 ? -15.671 4.321 35.730 1.00 97.44 415 ASP A O 1
ATOM 3233 N N . LYS A 1 416 ? -15.185 3.717 37.838 1.00 97.25 416 LYS A N 1
ATOM 3234 C CA . LYS A 1 416 ? -13.830 4.302 37.823 1.00 97.25 416 LYS A CA 1
ATOM 3235 C C . LYS A 1 416 ? -12.956 3.645 36.757 1.00 97.25 416 LYS A C 1
ATOM 3237 O O . LYS A 1 416 ? -12.256 4.338 36.006 1.00 97.25 416 LYS A O 1
ATOM 3242 N N . LYS A 1 417 ? -13.010 2.313 36.666 1.00 97.44 417 LYS A N 1
ATOM 3243 C CA . LYS A 1 417 ? -12.278 1.546 35.655 1.00 97.44 417 LYS A CA 1
ATOM 3244 C C . LYS A 1 417 ? -12.755 1.884 34.244 1.00 97.44 417 LYS A C 1
ATOM 3246 O O . LYS A 1 417 ? -11.925 2.171 33.387 1.00 97.44 417 LYS A O 1
ATOM 3251 N N . LEU A 1 418 ? -14.068 1.924 34.018 1.00 97.94 418 LEU A N 1
ATOM 3252 C CA . LEU A 1 418 ? -14.669 2.254 32.729 1.00 97.94 418 LEU A CA 1
ATOM 3253 C C . LEU A 1 418 ? -14.247 3.646 32.260 1.00 97.94 418 LEU A C 1
ATOM 3255 O O . LEU A 1 418 ? -13.832 3.798 31.114 1.00 97.94 418 LEU A O 1
ATOM 3259 N N . LYS A 1 419 ? -14.271 4.652 33.142 1.00 97.00 419 LYS A N 1
ATOM 3260 C CA . LYS A 1 419 ? -13.821 6.014 32.812 1.00 97.00 419 LYS A CA 1
ATOM 3261 C C . LYS A 1 419 ? -12.357 6.042 32.358 1.00 97.00 419 LYS A C 1
ATOM 3263 O O . LYS A 1 419 ? -12.018 6.695 31.368 1.00 97.00 419 LYS A O 1
ATOM 3268 N N . THR A 1 420 ? -11.501 5.312 33.070 1.00 96.38 420 THR A N 1
ATOM 3269 C CA . THR A 1 420 ? -10.061 5.231 32.784 1.00 96.38 420 THR A CA 1
ATOM 3270 C C . THR A 1 420 ? -9.799 4.533 31.450 1.00 96.38 420 THR A C 1
ATOM 3272 O O . THR A 1 420 ? -9.091 5.072 30.600 1.00 96.38 420 THR A O 1
ATOM 3275 N N . GLU A 1 421 ? -10.420 3.374 31.230 1.00 96.62 421 GLU A N 1
ATOM 3276 C CA . GLU A 1 421 ? -10.278 2.603 29.990 1.00 96.62 421 GLU A CA 1
ATOM 3277 C C . GLU A 1 421 ? -10.889 3.320 28.784 1.00 96.62 421 GLU A C 1
ATOM 3279 O O . GLU A 1 421 ? -10.308 3.284 27.704 1.00 96.62 421 GLU A O 1
ATOM 3284 N N . THR A 1 422 ? -11.997 4.046 28.964 1.00 97.31 422 THR A N 1
ATOM 3285 C CA . THR A 1 422 ? -12.598 4.874 27.902 1.00 97.31 422 THR A CA 1
ATOM 3286 C C . THR A 1 422 ? -11.621 5.953 27.450 1.00 97.31 422 THR A C 1
ATOM 3288 O O . THR A 1 422 ? -11.331 6.065 26.263 1.00 97.31 422 THR A O 1
ATOM 3291 N N . THR A 1 423 ? -11.013 6.671 28.399 1.00 96.44 423 THR A N 1
ATOM 3292 C CA . THR A 1 423 ? -10.016 7.712 28.093 1.00 96.44 423 THR A CA 1
ATOM 3293 C C . THR A 1 423 ? -8.790 7.108 27.397 1.00 96.44 423 THR A C 1
ATOM 3295 O O . THR A 1 423 ? -8.249 7.663 26.439 1.00 96.44 423 THR A O 1
ATOM 3298 N N . ALA A 1 424 ? -8.340 5.936 27.855 1.00 95.38 424 ALA A N 1
ATOM 3299 C CA . ALA A 1 424 ? -7.221 5.228 27.248 1.00 95.38 424 ALA A CA 1
ATOM 3300 C C . ALA A 1 424 ? -7.552 4.717 25.833 1.00 95.38 424 ALA A C 1
ATOM 3302 O O . ALA A 1 424 ? -6.683 4.747 24.960 1.00 95.38 424 ALA A O 1
ATOM 3303 N N . ALA A 1 425 ? -8.781 4.259 25.585 1.00 97.19 425 ALA A N 1
ATOM 3304 C CA . ALA A 1 425 ? -9.253 3.851 24.266 1.00 97.19 425 ALA A CA 1
ATOM 3305 C C . ALA A 1 425 ? -9.323 5.050 23.309 1.00 97.19 425 ALA A C 1
ATOM 3307 O O . ALA A 1 425 ? -8.757 4.979 22.221 1.00 97.19 425 ALA A O 1
ATOM 3308 N N . GLU A 1 426 ? -9.909 6.173 23.730 1.00 96.56 426 GLU A N 1
ATOM 3309 C CA . GLU A 1 426 ? -9.962 7.415 22.943 1.00 96.56 426 GLU A CA 1
ATOM 3310 C C . GLU A 1 426 ? -8.566 7.899 22.534 1.00 96.56 426 GLU A C 1
ATOM 3312 O O . GLU A 1 426 ? -8.333 8.233 21.373 1.00 96.56 426 GLU A O 1
ATOM 3317 N N . ASN A 1 427 ? -7.603 7.879 23.460 1.00 97.00 427 ASN A N 1
ATOM 3318 C CA . ASN A 1 427 ? -6.219 8.246 23.155 1.00 97.00 427 ASN A CA 1
ATOM 3319 C C . ASN A 1 427 ? -5.559 7.288 22.150 1.00 97.00 427 ASN A C 1
ATOM 3321 O O . ASN A 1 427 ? -4.734 7.724 21.349 1.00 97.00 427 ASN A O 1
ATOM 3325 N N . ARG A 1 428 ? -5.903 5.993 22.168 1.00 96.75 428 ARG A N 1
ATOM 3326 C CA . ARG A 1 428 ? -5.415 5.030 21.165 1.00 96.75 428 ARG A CA 1
ATOM 3327 C C . ARG A 1 428 ? -6.020 5.288 19.788 1.00 96.75 428 ARG A C 1
ATOM 3329 O O . ARG A 1 428 ? -5.282 5.218 18.813 1.00 96.75 428 ARG A O 1
ATOM 3336 N N . PHE A 1 429 ? -7.307 5.635 19.707 1.00 97.06 429 PHE A N 1
ATOM 3337 C CA . PHE A 1 429 ? -7.924 6.040 18.439 1.00 97.06 429 PHE A CA 1
ATOM 3338 C C . PHE A 1 429 ? -7.276 7.300 17.873 1.00 97.06 429 PHE A C 1
ATOM 3340 O O . PHE A 1 429 ? -6.866 7.280 16.722 1.00 97.06 429 PHE A O 1
ATOM 3347 N N . LYS A 1 430 ? -7.051 8.334 18.694 1.00 97.25 430 LYS A N 1
ATOM 3348 C CA . LYS A 1 430 ? -6.340 9.545 18.245 1.00 97.25 430 LYS A CA 1
ATOM 3349 C C . LYS A 1 430 ? -4.961 9.229 17.663 1.00 97.25 430 LYS A C 1
ATOM 3351 O O . LYS A 1 430 ? -4.620 9.724 16.598 1.00 97.25 430 LYS A O 1
ATOM 3356 N N . LYS A 1 431 ? -4.190 8.354 18.318 1.00 97.38 431 LYS A N 1
ATOM 3357 C CA . LYS A 1 431 ? -2.891 7.898 17.794 1.00 97.38 431 LYS A CA 1
ATOM 3358 C C . LYS A 1 431 ? -3.022 7.121 16.483 1.00 97.38 431 LYS A C 1
ATOM 3360 O O . LYS A 1 431 ? -2.168 7.258 15.615 1.00 97.38 431 LYS A O 1
ATOM 3365 N N . ALA A 1 432 ? -4.058 6.295 16.341 1.00 97.62 432 ALA A N 1
ATOM 3366 C CA . ALA A 1 432 ? -4.327 5.592 15.091 1.00 97.62 432 ALA A CA 1
ATOM 3367 C C . ALA A 1 432 ? -4.686 6.575 13.961 1.00 97.62 432 ALA A C 1
ATOM 3369 O O . ALA A 1 432 ? -4.161 6.427 12.862 1.00 97.62 432 ALA A O 1
ATOM 3370 N N . ASP A 1 433 ? -5.485 7.609 14.242 1.00 96.81 433 ASP A N 1
ATOM 3371 C CA . ASP A 1 433 ? -5.840 8.660 13.278 1.00 96.81 433 ASP A CA 1
ATOM 3372 C C . ASP A 1 433 ? -4.608 9.485 12.856 1.00 96.81 433 ASP A C 1
ATOM 3374 O O . ASP A 1 433 ? -4.400 9.764 11.673 1.00 96.81 433 ASP A O 1
ATOM 3378 N N . GLU A 1 434 ? -3.742 9.847 13.809 1.00 97.56 434 GLU A N 1
ATOM 3379 C CA . GLU A 1 434 ? -2.457 10.509 13.539 1.00 97.56 434 GLU A CA 1
ATOM 3380 C C . GLU A 1 434 ? -1.553 9.640 12.649 1.00 97.56 434 GLU A C 1
ATOM 3382 O O . GLU A 1 434 ? -0.982 10.129 11.670 1.00 97.56 434 GLU A O 1
ATOM 3387 N N . ALA A 1 435 ? -1.466 8.339 12.941 1.00 97.50 435 ALA A N 1
ATOM 3388 C CA . ALA A 1 435 ? -0.705 7.392 12.133 1.00 97.50 435 ALA A CA 1
ATOM 3389 C C . ALA A 1 435 ? -1.303 7.194 10.730 1.00 97.50 435 ALA A C 1
ATOM 3391 O O . ALA A 1 435 ? -0.550 7.039 9.769 1.00 97.50 435 ALA A O 1
ATOM 3392 N N . GLU A 1 436 ? -2.630 7.255 10.578 1.00 98.00 436 GLU A N 1
ATOM 3393 C CA . GLU A 1 436 ? -3.292 7.222 9.268 1.00 98.00 436 GLU A CA 1
ATOM 3394 C C . GLU A 1 436 ? -2.881 8.422 8.411 1.00 98.00 436 GLU A C 1
ATOM 3396 O O . GLU A 1 436 ? -2.574 8.284 7.224 1.00 98.00 436 GLU A O 1
ATOM 3401 N N . ASN A 1 437 ? -2.851 9.613 9.011 1.00 97.62 437 ASN A N 1
ATOM 3402 C CA . ASN A 1 437 ? -2.434 10.827 8.318 1.00 97.62 437 ASN A CA 1
ATOM 3403 C C . ASN A 1 437 ? -0.963 10.739 7.892 1.00 97.62 437 ASN A C 1
ATOM 3405 O O . ASN A 1 437 ? -0.656 10.988 6.725 1.00 97.62 437 ASN A O 1
ATOM 3409 N N . ALA A 1 438 ? -0.079 10.279 8.783 1.00 97.56 438 ALA A N 1
ATOM 3410 C CA . ALA A 1 438 ? 1.327 10.045 8.456 1.00 97.56 438 ALA A CA 1
ATOM 3411 C C . ALA A 1 438 ? 1.502 9.001 7.335 1.00 97.56 438 ALA A C 1
ATOM 3413 O O . ALA A 1 438 ? 2.330 9.177 6.440 1.00 97.56 438 ALA A O 1
ATOM 3414 N N . GLN A 1 439 ? 0.694 7.935 7.329 1.00 98.00 439 GLN A N 1
ATOM 3415 C CA . GLN A 1 439 ? 0.681 6.945 6.251 1.00 98.00 439 GLN A CA 1
ATOM 3416 C C . GLN A 1 439 ? 0.237 7.566 4.916 1.00 98.00 439 GLN A C 1
ATOM 3418 O O . GLN A 1 439 ? 0.855 7.308 3.882 1.00 98.00 439 GLN A O 1
ATOM 3423 N N . LYS A 1 440 ? -0.812 8.399 4.913 1.00 97.62 440 LYS A N 1
ATOM 3424 C CA . LYS A 1 440 ? -1.290 9.095 3.704 1.00 97.62 440 LYS A CA 1
ATOM 3425 C C . LYS A 1 440 ? -0.236 10.047 3.141 1.00 97.62 440 LYS A C 1
ATOM 3427 O O . LYS A 1 440 ? -0.063 10.103 1.924 1.00 97.62 440 LYS A O 1
ATOM 3432 N N . GLU A 1 441 ? 0.476 10.772 3.998 1.00 97.56 441 GLU A N 1
ATOM 3433 C CA . GLU A 1 441 ? 1.590 11.635 3.591 1.00 97.56 441 GLU A CA 1
ATOM 3434 C C . GLU A 1 441 ? 2.759 10.826 3.023 1.00 97.56 441 GLU A C 1
ATOM 3436 O O . GLU A 1 441 ? 3.248 11.139 1.936 1.00 97.56 441 GLU A O 1
ATOM 3441 N N . ALA A 1 442 ? 3.149 9.738 3.694 1.00 97.81 442 ALA A N 1
ATOM 3442 C CA . ALA A 1 442 ? 4.171 8.820 3.197 1.00 97.81 442 ALA A CA 1
ATOM 3443 C C . ALA A 1 442 ? 3.792 8.231 1.830 1.00 97.81 442 ALA A C 1
ATOM 3445 O O . ALA A 1 442 ? 4.651 8.097 0.960 1.00 97.81 442 ALA A O 1
ATOM 3446 N N . LYS A 1 443 ? 2.502 7.938 1.611 1.00 98.19 443 LYS A N 1
ATOM 3447 C CA . LYS A 1 443 ? 2.004 7.421 0.333 1.00 98.19 443 LYS A CA 1
ATOM 3448 C C . LYS A 1 443 ? 2.174 8.438 -0.787 1.00 98.19 443 LYS A C 1
ATOM 3450 O O . LYS A 1 443 ? 2.735 8.098 -1.820 1.00 98.19 443 LYS A O 1
ATOM 3455 N N . ARG A 1 444 ? 1.759 9.689 -0.565 1.00 98.00 444 ARG A N 1
ATOM 3456 C CA . ARG A 1 444 ? 1.950 10.771 -1.546 1.00 98.00 444 ARG A CA 1
ATOM 3457 C C . ARG A 1 444 ? 3.429 10.960 -1.886 1.00 98.00 444 ARG A C 1
ATOM 3459 O O . ARG A 1 444 ? 3.775 11.036 -3.057 1.00 98.00 444 ARG A O 1
ATOM 3466 N N . ALA A 1 445 ? 4.298 10.960 -0.874 1.00 97.56 445 ALA A N 1
ATOM 3467 C CA . ALA A 1 445 ? 5.738 11.089 -1.080 1.00 97.56 445 ALA A CA 1
ATOM 3468 C C . ALA A 1 445 ? 6.341 9.914 -1.873 1.00 97.56 445 ALA A C 1
ATOM 3470 O O . ALA A 1 445 ? 7.257 10.126 -2.666 1.00 97.56 445 ALA A O 1
ATOM 3471 N N . ALA A 1 446 ? 5.847 8.688 -1.671 1.00 98.06 446 ALA A N 1
ATOM 3472 C CA . ALA A 1 446 ? 6.250 7.528 -2.462 1.00 98.06 446 ALA A CA 1
ATOM 3473 C C . ALA A 1 446 ? 5.751 7.628 -3.912 1.00 98.06 446 ALA A C 1
ATOM 3475 O O . ALA A 1 446 ? 6.544 7.447 -4.832 1.00 98.06 446 ALA A O 1
ATOM 3476 N N . ASP A 1 447 ? 4.483 7.992 -4.121 1.00 98.00 447 ASP A N 1
ATOM 3477 C CA . ASP A 1 447 ? 3.896 8.165 -5.457 1.00 98.00 447 ASP A CA 1
ATOM 3478 C C . ASP A 1 447 ? 4.636 9.250 -6.267 1.00 98.00 447 ASP A C 1
ATOM 3480 O O . ASP A 1 447 ? 4.919 9.069 -7.454 1.00 98.00 447 ASP A O 1
ATOM 3484 N N . ASP A 1 448 ? 5.004 10.364 -5.628 1.00 98.12 448 ASP A N 1
ATOM 3485 C CA . ASP A 1 448 ? 5.786 11.427 -6.267 1.00 98.12 448 ASP A CA 1
ATOM 3486 C C . ASP A 1 448 ? 7.219 10.975 -6.596 1.00 98.12 448 ASP A C 1
ATOM 3488 O O . ASP A 1 448 ? 7.720 11.284 -7.679 1.00 98.12 448 ASP A O 1
ATOM 3492 N N . ALA A 1 449 ? 7.864 10.193 -5.722 1.00 97.94 449 ALA A N 1
ATOM 3493 C CA . ALA A 1 449 ? 9.189 9.627 -5.986 1.00 97.94 449 ALA A CA 1
ATOM 3494 C C . ALA A 1 449 ? 9.176 8.590 -7.126 1.00 97.94 449 ALA A C 1
ATOM 3496 O O . ALA A 1 449 ? 10.115 8.535 -7.919 1.00 97.94 449 ALA A O 1
ATOM 3497 N N . ILE A 1 450 ? 8.105 7.795 -7.246 1.00 98.00 450 ILE A N 1
ATOM 3498 C CA . ILE A 1 450 ? 7.905 6.875 -8.375 1.00 98.00 450 ILE A CA 1
ATOM 3499 C C . ILE A 1 450 ? 7.808 7.663 -9.684 1.00 98.00 450 ILE A C 1
ATOM 3501 O O . ILE A 1 450 ? 8.499 7.331 -10.646 1.00 98.00 450 ILE A O 1
ATOM 3505 N N . ARG A 1 451 ? 7.007 8.735 -9.707 1.00 97.88 451 ARG A N 1
ATOM 3506 C CA . ARG A 1 451 ? 6.848 9.589 -10.892 1.00 97.88 451 ARG A CA 1
ATOM 3507 C C . ARG A 1 451 ? 8.159 10.272 -11.291 1.00 97.88 451 ARG A C 1
ATOM 3509 O O . ARG A 1 451 ? 8.487 10.319 -12.473 1.00 97.88 451 ARG A O 1
ATOM 3516 N N . ASP A 1 452 ? 8.918 10.784 -10.321 1.00 97.88 452 ASP A N 1
ATOM 3517 C CA . ASP A 1 452 ? 10.237 11.385 -10.568 1.00 97.88 452 ASP A CA 1
ATOM 3518 C C . ASP A 1 452 ? 11.221 10.370 -11.170 1.00 97.88 452 ASP A C 1
ATOM 3520 O O . ASP A 1 452 ? 11.886 10.666 -12.165 1.00 97.88 452 ASP A O 1
ATOM 3524 N N . TYR A 1 453 ? 11.257 9.146 -10.631 1.00 98.31 453 TYR A N 1
ATOM 3525 C CA . TYR A 1 453 ? 12.051 8.052 -11.190 1.00 98.31 453 TYR A CA 1
ATOM 3526 C C . TYR A 1 453 ? 11.661 7.737 -12.640 1.00 98.31 453 TYR A C 1
ATOM 3528 O O . TYR A 1 453 ? 12.538 7.639 -13.496 1.00 98.31 453 TYR A O 1
ATOM 3536 N N . GLU A 1 454 ? 10.367 7.597 -12.939 1.00 97.94 454 GLU A N 1
ATOM 3537 C CA . GLU A 1 454 ? 9.890 7.287 -14.294 1.00 97.94 454 GLU A CA 1
ATOM 3538 C C . GLU A 1 454 ? 10.253 8.383 -15.301 1.00 97.94 454 GLU A C 1
ATOM 3540 O O . GLU A 1 454 ? 10.743 8.077 -16.390 1.00 97.94 454 GLU A O 1
ATOM 3545 N N . ASN A 1 455 ? 10.100 9.653 -14.918 1.00 97.50 455 ASN A N 1
ATOM 3546 C CA . ASN A 1 455 ? 10.473 10.791 -15.758 1.00 97.50 455 ASN A CA 1
ATOM 3547 C C . ASN A 1 455 ? 11.980 10.818 -16.047 1.00 97.50 455 ASN A C 1
ATOM 3549 O O . ASN A 1 455 ? 12.396 10.968 -17.197 1.00 97.50 455 ASN A O 1
ATOM 3553 N N . LYS A 1 456 ? 12.813 10.635 -15.015 1.00 97.69 456 LYS A N 1
ATOM 3554 C CA . LYS A 1 456 ? 14.275 10.593 -15.174 1.00 97.69 456 LYS A CA 1
ATOM 3555 C C . LYS A 1 456 ? 14.727 9.382 -15.978 1.00 97.69 456 LYS A C 1
ATOM 3557 O O . LYS A 1 456 ? 15.678 9.486 -16.747 1.00 97.69 456 LYS A O 1
ATOM 3562 N N . LYS A 1 457 ? 14.032 8.251 -15.840 1.00 97.94 457 LYS A N 1
ATOM 3563 C CA . LYS A 1 457 ? 14.307 7.049 -16.626 1.00 97.94 457 LYS A CA 1
ATOM 3564 C C . LYS A 1 457 ? 14.052 7.305 -18.106 1.00 97.94 457 LYS A C 1
ATOM 3566 O O . LYS A 1 457 ? 14.918 7.012 -18.919 1.00 97.94 457 LYS A O 1
ATOM 3571 N N . HIS A 1 458 ? 12.910 7.902 -18.438 1.00 96.62 458 HIS A N 1
ATOM 3572 C CA . HIS A 1 458 ? 12.584 8.262 -19.815 1.00 96.62 458 HIS A CA 1
ATOM 3573 C C . HIS A 1 458 ? 13.642 9.188 -20.428 1.00 96.62 458 HIS A C 1
ATOM 3575 O O . HIS A 1 458 ? 14.137 8.913 -21.516 1.00 96.62 458 HIS A O 1
ATOM 3581 N N . ALA A 1 459 ? 14.046 10.238 -19.705 1.00 94.88 459 ALA A N 1
ATOM 3582 C CA . ALA A 1 459 ? 15.083 11.159 -20.168 1.00 94.88 459 ALA A CA 1
ATOM 3583 C C . ALA A 1 459 ? 16.437 10.456 -20.397 1.00 94.88 459 ALA A C 1
ATOM 3585 O O . ALA A 1 459 ? 17.101 10.702 -21.405 1.00 94.88 459 ALA A O 1
ATOM 3586 N N . ALA A 1 460 ? 16.836 9.555 -19.492 1.00 96.88 460 ALA A N 1
ATOM 3587 C CA . ALA A 1 460 ? 18.065 8.777 -19.643 1.00 96.88 460 ALA A CA 1
ATOM 3588 C C . ALA A 1 460 ? 18.005 7.838 -20.860 1.00 96.88 460 ALA A C 1
ATOM 3590 O O . ALA A 1 460 ? 18.970 7.774 -21.624 1.00 96.88 460 ALA A O 1
ATOM 3591 N N . ASP A 1 461 ? 16.872 7.159 -21.066 1.00 96.94 461 ASP A N 1
ATOM 3592 C CA . ASP A 1 461 ? 16.647 6.250 -22.196 1.00 96.94 461 ASP A CA 1
ATOM 3593 C C . ASP A 1 461 ? 16.678 7.011 -23.543 1.00 96.94 461 ASP A C 1
ATOM 3595 O O . ASP A 1 461 ? 17.266 6.536 -24.521 1.00 96.94 461 ASP A O 1
ATOM 3599 N N . GLU A 1 462 ? 16.104 8.219 -23.606 1.00 95.12 462 GLU A N 1
ATOM 3600 C CA . GLU A 1 462 ? 16.149 9.085 -24.794 1.00 95.12 462 GLU A CA 1
ATOM 3601 C C . GLU A 1 462 ? 17.574 9.545 -25.126 1.00 95.12 462 GLU A C 1
ATOM 3603 O O . GLU A 1 462 ? 18.011 9.423 -26.276 1.00 95.12 462 GLU A O 1
ATOM 3608 N N . LEU A 1 463 ? 18.325 10.020 -24.126 1.00 95.31 463 LEU A N 1
ATOM 3609 C CA . LEU A 1 463 ? 19.722 10.426 -24.309 1.00 95.31 463 LEU A CA 1
ATOM 3610 C C . LEU A 1 463 ? 20.604 9.236 -24.710 1.00 95.31 463 LEU A C 1
ATOM 3612 O O . LEU A 1 463 ? 21.475 9.377 -25.570 1.00 95.31 463 LEU A O 1
ATOM 3616 N N . GLU A 1 464 ? 20.362 8.046 -24.156 1.00 96.00 464 GLU A N 1
ATOM 3617 C CA . GLU A 1 464 ? 21.076 6.823 -24.535 1.00 96.00 464 GLU A CA 1
ATOM 3618 C C . GLU A 1 464 ? 20.795 6.436 -25.993 1.00 96.00 464 GLU A C 1
ATOM 3620 O O . GLU A 1 464 ? 21.713 6.078 -26.736 1.00 96.00 464 GLU A O 1
ATOM 3625 N N . ALA A 1 465 ? 19.549 6.573 -26.452 1.00 95.31 465 ALA A N 1
ATOM 3626 C CA . ALA A 1 465 ? 19.196 6.338 -27.848 1.00 95.31 465 ALA A CA 1
ATOM 3627 C C . ALA A 1 465 ? 19.890 7.327 -28.802 1.00 95.31 465 ALA A C 1
ATOM 3629 O O . ALA A 1 465 ? 20.352 6.921 -29.873 1.00 95.31 465 ALA A O 1
ATOM 3630 N N . VAL A 1 466 ? 19.985 8.608 -28.428 1.00 94.56 466 VAL A N 1
ATOM 3631 C CA . VAL A 1 466 ? 20.712 9.626 -29.206 1.00 94.56 466 VAL A CA 1
ATOM 3632 C C . VAL A 1 466 ? 22.213 9.329 -29.228 1.00 94.56 466 VAL A C 1
ATOM 3634 O O . VAL A 1 466 ? 22.808 9.315 -30.308 1.00 94.56 466 VAL A O 1
ATOM 3637 N N . ALA A 1 467 ? 22.812 9.015 -28.076 1.00 94.25 467 ALA A N 1
ATOM 3638 C CA . ALA A 1 467 ? 24.228 8.666 -27.966 1.00 94.25 467 ALA A CA 1
ATOM 3639 C C . ALA A 1 467 ? 24.589 7.466 -28.858 1.00 94.25 467 ALA A C 1
ATOM 3641 O O . ALA A 1 467 ? 25.531 7.542 -29.649 1.00 94.25 467 ALA A O 1
ATOM 3642 N N . ASN A 1 468 ? 23.783 6.401 -28.814 1.00 94.31 468 ASN A N 1
ATOM 3643 C CA . ASN A 1 468 ? 23.975 5.207 -29.640 1.00 94.31 468 ASN A CA 1
ATOM 3644 C C . ASN A 1 468 ? 23.843 5.504 -31.144 1.00 94.31 468 ASN A C 1
ATOM 3646 O O . ASN A 1 468 ? 24.609 4.977 -31.954 1.00 94.31 468 ASN A O 1
ATOM 3650 N N . LYS A 1 469 ? 22.888 6.360 -31.544 1.00 94.19 469 LYS A N 1
ATOM 3651 C CA . LYS A 1 469 ? 22.746 6.799 -32.945 1.00 94.19 469 LYS A CA 1
ATOM 3652 C C . LYS A 1 469 ? 23.970 7.582 -33.416 1.00 94.19 469 LYS A C 1
ATOM 3654 O O . LYS A 1 469 ? 24.444 7.330 -34.523 1.00 94.19 469 LYS A O 1
ATOM 3659 N N . LEU A 1 470 ? 24.485 8.493 -32.589 1.00 94.12 470 LEU A N 1
ATOM 3660 C CA . LEU A 1 470 ? 25.674 9.281 -32.907 1.00 94.12 470 LEU A CA 1
ATOM 3661 C C . LEU A 1 470 ? 26.918 8.397 -33.030 1.00 94.12 470 LEU A C 1
ATOM 3663 O O . LEU A 1 470 ? 27.665 8.523 -33.999 1.00 94.12 470 LEU A O 1
ATOM 3667 N N . GLU A 1 471 ? 27.134 7.483 -32.080 1.00 93.69 471 GLU A N 1
ATOM 3668 C CA . GLU A 1 471 ? 28.266 6.555 -32.124 1.00 93.69 471 GLU A CA 1
ATOM 3669 C C . GLU A 1 471 ? 28.225 5.695 -33.391 1.00 93.69 471 GLU A C 1
ATOM 3671 O O . GLU A 1 471 ? 29.225 5.600 -34.107 1.00 93.69 471 GLU A O 1
ATOM 3676 N N . LYS A 1 472 ? 27.053 5.142 -33.724 1.00 94.00 472 LYS A N 1
ATOM 3677 C CA . LYS A 1 472 ? 26.872 4.368 -34.953 1.00 94.00 472 LYS A CA 1
ATOM 3678 C C . LYS A 1 472 ? 27.143 5.205 -36.204 1.00 94.00 472 LYS A C 1
ATOM 3680 O O . LYS A 1 472 ? 27.878 4.753 -37.075 1.00 94.00 472 LYS A O 1
ATOM 3685 N N . ALA A 1 473 ? 26.610 6.426 -36.285 1.00 92.75 473 ALA A N 1
ATOM 3686 C CA . ALA A 1 473 ? 26.842 7.310 -37.427 1.00 92.75 473 ALA A CA 1
ATOM 3687 C C . ALA A 1 473 ? 28.337 7.625 -37.615 1.00 92.75 473 ALA A C 1
ATOM 3689 O O . ALA A 1 473 ? 28.829 7.594 -38.741 1.00 92.75 473 ALA A O 1
ATOM 3690 N N . LYS A 1 474 ? 29.079 7.848 -36.519 1.00 92.81 474 LYS A N 1
ATOM 3691 C CA . LYS A 1 474 ? 30.540 8.046 -36.549 1.00 92.81 474 LYS A CA 1
ATOM 3692 C C . LYS A 1 474 ? 31.295 6.801 -37.022 1.00 92.81 474 LYS A C 1
ATOM 3694 O O . LYS A 1 474 ? 32.249 6.920 -37.789 1.00 92.81 474 LYS A O 1
ATOM 3699 N N . GLN A 1 475 ? 30.890 5.611 -36.578 1.00 93.62 475 GLN A N 1
ATOM 3700 C CA . GLN A 1 475 ? 31.492 4.352 -37.031 1.00 93.62 475 GLN A CA 1
ATOM 3701 C C . GLN A 1 475 ? 31.218 4.098 -38.520 1.00 93.62 475 GLN A C 1
ATOM 3703 O O . GLN A 1 475 ? 32.144 3.764 -39.261 1.00 93.62 475 GLN A O 1
ATOM 3708 N N . ASP A 1 476 ? 29.978 4.316 -38.963 1.00 91.75 476 ASP A N 1
ATOM 3709 C CA . ASP A 1 476 ? 29.571 4.167 -40.360 1.00 91.75 476 ASP A CA 1
ATOM 3710 C C . ASP A 1 476 ? 30.301 5.176 -41.266 1.00 91.75 476 ASP A C 1
ATOM 3712 O O . ASP A 1 476 ? 30.761 4.799 -42.344 1.00 91.75 476 ASP A O 1
ATOM 3716 N N . GLU A 1 477 ? 30.474 6.435 -40.837 1.00 93.88 477 GLU A N 1
ATOM 3717 C CA . GLU A 1 477 ? 31.232 7.450 -41.592 1.00 93.88 477 GLU A CA 1
ATOM 3718 C C . GLU A 1 477 ? 32.689 7.027 -41.773 1.00 93.88 477 GLU A C 1
ATOM 3720 O O . GLU A 1 477 ? 33.203 7.058 -42.893 1.00 93.88 477 GLU A O 1
ATOM 3725 N N . LYS A 1 478 ? 33.320 6.529 -40.703 1.00 92.38 478 LYS A N 1
ATOM 3726 C CA . LYS A 1 478 ? 34.690 6.013 -40.754 1.00 92.38 478 LYS A CA 1
ATOM 3727 C C . LYS A 1 478 ? 34.813 4.815 -41.698 1.00 92.38 478 LYS A C 1
ATOM 3729 O O . LYS A 1 478 ? 35.783 4.739 -42.452 1.00 92.38 478 LYS A O 1
ATOM 3734 N N . GLY A 1 479 ? 33.850 3.892 -41.668 1.00 90.12 479 GLY A N 1
ATOM 3735 C CA . GLY A 1 479 ? 33.802 2.746 -42.579 1.00 90.12 479 GLY A CA 1
ATOM 3736 C C . GLY A 1 479 ? 33.671 3.179 -44.041 1.00 90.12 479 GLY A C 1
ATOM 3737 O O . GLY A 1 479 ? 34.459 2.756 -44.882 1.00 90.12 479 GLY A O 1
ATOM 3738 N N . VAL A 1 480 ? 32.750 4.104 -44.332 1.00 91.31 480 VAL A N 1
ATOM 3739 C CA . VAL A 1 480 ? 32.563 4.666 -45.681 1.00 91.31 480 VAL A CA 1
ATOM 3740 C C . VAL A 1 480 ? 33.808 5.418 -46.154 1.00 91.31 480 VAL A C 1
ATOM 3742 O O . VAL A 1 480 ? 34.182 5.293 -47.317 1.00 91.31 480 VAL A O 1
ATOM 3745 N N . ALA A 1 481 ? 34.489 6.161 -45.278 1.00 86.94 481 ALA A N 1
ATOM 3746 C CA . ALA A 1 481 ? 35.734 6.845 -45.623 1.00 86.94 481 ALA A CA 1
ATOM 3747 C C . ALA A 1 481 ? 36.853 5.857 -46.009 1.00 86.94 481 ALA A C 1
ATOM 3749 O O . ALA A 1 481 ? 37.588 6.100 -46.967 1.00 86.94 481 ALA A O 1
ATOM 3750 N N . GLN A 1 482 ? 36.956 4.721 -45.310 1.00 89.69 48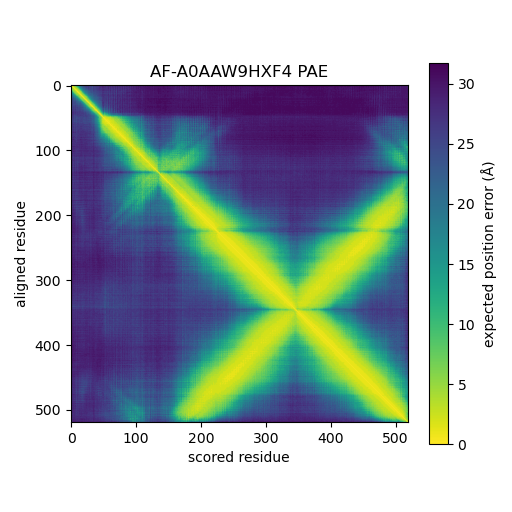2 GLN A N 1
ATOM 3751 C CA . GLN A 1 482 ? 37.905 3.653 -45.647 1.00 89.69 482 GLN A CA 1
ATOM 3752 C C . GLN A 1 482 ? 37.554 2.966 -46.973 1.00 89.69 482 GLN A C 1
ATOM 3754 O O . GLN A 1 482 ? 38.433 2.782 -47.815 1.00 89.69 482 GLN A O 1
ATOM 3759 N N . GLU A 1 483 ? 36.280 2.621 -47.186 1.00 87.88 483 GLU A N 1
ATOM 3760 C CA . GLU A 1 483 ? 35.801 2.053 -48.454 1.00 87.88 483 GLU A CA 1
ATOM 3761 C C . GLU A 1 483 ? 36.052 3.012 -49.622 1.00 87.88 483 GLU A C 1
ATOM 3763 O O . GLU A 1 483 ? 36.539 2.596 -50.674 1.00 87.88 483 GLU A O 1
ATOM 3768 N N . LYS A 1 484 ? 35.802 4.312 -49.425 1.00 87.81 484 LYS A N 1
ATOM 3769 C CA . LYS A 1 484 ? 36.077 5.344 -50.427 1.00 87.81 484 LYS A CA 1
ATOM 3770 C C . LYS A 1 484 ? 37.552 5.344 -50.831 1.00 87.81 484 LYS A C 1
ATOM 3772 O O . LYS A 1 484 ? 37.846 5.299 -52.021 1.00 87.81 484 LYS A O 1
ATOM 3777 N N . GLN A 1 485 ? 38.471 5.315 -49.865 1.00 87.94 485 GLN A N 1
ATOM 3778 C CA . GLN A 1 485 ? 39.914 5.286 -50.133 1.00 87.94 485 GLN A CA 1
ATOM 3779 C C . GLN A 1 485 ? 40.346 4.028 -50.916 1.00 87.94 485 GLN A C 1
ATOM 3781 O O . GLN A 1 485 ? 41.211 4.086 -51.797 1.00 87.94 485 GLN A O 1
ATOM 3786 N N . GLN A 1 486 ? 39.730 2.876 -50.631 1.00 87.94 486 GLN A N 1
ATOM 3787 C CA . GLN A 1 486 ? 39.968 1.649 -51.399 1.00 87.94 486 GLN A CA 1
ATOM 3788 C C . GLN A 1 486 ? 39.476 1.791 -52.844 1.00 87.94 486 GLN A C 1
ATOM 3790 O O . GLN A 1 486 ? 40.207 1.457 -53.777 1.00 87.94 486 GLN A O 1
ATOM 3795 N N . PHE A 1 487 ? 38.274 2.336 -53.047 1.00 86.31 487 PHE A N 1
ATOM 3796 C CA . PHE A 1 487 ? 37.725 2.567 -54.385 1.00 86.31 487 PHE A CA 1
ATOM 3797 C C . PHE A 1 487 ? 38.480 3.644 -55.174 1.00 86.31 487 PHE A C 1
ATOM 3799 O O . PHE A 1 487 ? 38.603 3.514 -56.389 1.00 86.31 487 PHE A O 1
ATOM 3806 N N . GLU A 1 488 ? 39.052 4.656 -54.516 1.00 86.31 488 GLU A N 1
ATOM 3807 C CA . GLU A 1 488 ? 39.974 5.617 -55.141 1.00 86.31 488 GLU A CA 1
ATOM 3808 C C . GLU A 1 488 ? 41.229 4.918 -55.688 1.00 86.31 488 GLU A C 1
ATOM 3810 O O . GLU A 1 488 ? 41.656 5.184 -56.814 1.00 86.31 488 GLU A O 1
ATOM 3815 N N . THR A 1 489 ? 41.779 3.966 -54.929 1.00 87.50 489 THR A N 1
ATOM 3816 C CA . THR A 1 489 ? 42.931 3.157 -55.360 1.00 87.50 489 THR A CA 1
ATOM 3817 C C . THR A 1 489 ? 42.560 2.255 -56.541 1.00 87.50 489 THR A C 1
ATOM 3819 O O . THR A 1 489 ? 43.254 2.251 -57.559 1.00 87.50 489 THR A O 1
ATOM 3822 N N . LEU A 1 490 ? 41.420 1.557 -56.459 1.00 84.38 490 LEU A N 1
ATOM 3823 C CA . LEU A 1 490 ? 40.909 0.715 -57.548 1.00 84.38 490 LEU A CA 1
ATOM 3824 C C . LEU A 1 490 ? 40.610 1.519 -58.815 1.00 84.38 490 LEU A C 1
ATOM 3826 O O . LEU A 1 490 ? 40.868 1.045 -59.921 1.00 84.38 490 LEU A O 1
ATOM 3830 N N . LEU A 1 491 ? 40.091 2.742 -58.677 1.00 85.31 491 LEU A N 1
ATOM 3831 C CA . LEU A 1 491 ? 39.867 3.636 -59.806 1.00 85.31 491 LEU A CA 1
ATOM 3832 C C . LEU A 1 491 ? 41.195 4.004 -60.478 1.00 85.31 491 LEU A C 1
ATOM 3834 O O . LEU A 1 491 ? 41.284 3.942 -61.703 1.00 85.31 491 LEU A O 1
ATOM 3838 N N . ALA A 1 492 ? 42.239 4.325 -59.707 1.00 84.88 492 ALA A N 1
ATOM 3839 C CA . ALA A 1 492 ? 43.567 4.613 -60.250 1.00 84.88 492 ALA A CA 1
ATOM 3840 C C . ALA A 1 492 ? 44.175 3.398 -60.979 1.00 84.88 492 ALA A C 1
ATOM 3842 O O . ALA A 1 492 ? 44.720 3.535 -62.079 1.00 84.88 492 ALA A O 1
ATOM 3843 N N . GLU A 1 493 ? 44.040 2.194 -60.418 1.00 83.75 493 GLU A N 1
ATOM 3844 C CA . GLU A 1 493 ? 44.468 0.942 -61.056 1.00 83.75 493 GLU A CA 1
ATOM 3845 C C . GLU A 1 493 ? 43.693 0.647 -62.349 1.00 83.75 493 GLU A C 1
ATOM 3847 O O . GLU A 1 493 ? 44.289 0.303 -63.379 1.00 83.75 493 GLU A O 1
ATOM 3852 N N . ALA A 1 494 ? 42.369 0.823 -62.332 1.00 81.00 494 ALA A N 1
ATOM 3853 C CA . ALA A 1 494 ? 41.518 0.663 -63.506 1.00 81.00 494 ALA A CA 1
ATOM 3854 C C . ALA A 1 494 ? 41.880 1.680 -64.600 1.00 81.00 494 ALA A C 1
ATOM 3856 O O . ALA A 1 494 ? 41.968 1.317 -65.774 1.00 81.00 494 ALA A O 1
ATOM 3857 N N . GLN A 1 495 ? 42.174 2.927 -64.220 1.00 81.44 495 GLN A N 1
ATOM 3858 C CA . GLN A 1 495 ? 42.606 3.980 -65.138 1.00 81.44 495 GLN A CA 1
ATOM 3859 C C . GLN A 1 495 ? 43.967 3.653 -65.772 1.00 81.44 495 GLN A C 1
ATOM 3861 O O . GLN A 1 495 ? 44.138 3.803 -66.982 1.00 81.44 495 GLN A O 1
ATOM 3866 N N . ASN A 1 496 ? 44.923 3.142 -64.989 1.00 86.12 496 ASN A N 1
ATOM 3867 C CA . ASN A 1 496 ? 46.215 2.675 -65.501 1.00 86.12 496 ASN A CA 1
ATOM 3868 C C . ASN A 1 496 ? 46.053 1.500 -66.472 1.00 86.12 496 ASN A C 1
ATOM 3870 O O . ASN A 1 496 ? 46.684 1.478 -67.530 1.00 86.12 496 ASN A O 1
ATOM 3874 N N . THR A 1 497 ? 45.170 0.554 -66.147 1.00 83.06 497 THR A N 1
ATOM 3875 C CA . THR A 1 497 ? 44.847 -0.589 -67.014 1.00 83.06 497 THR A CA 1
ATOM 3876 C C . THR A 1 497 ? 44.232 -0.123 -68.334 1.00 83.06 497 THR A C 1
ATOM 3878 O O . THR A 1 497 ? 44.638 -0.586 -69.399 1.00 83.06 497 THR A O 1
ATOM 3881 N N . LEU A 1 498 ? 43.302 0.834 -68.286 1.00 80.88 498 LEU A N 1
ATOM 3882 C CA . LEU A 1 498 ? 42.699 1.435 -69.475 1.00 80.88 498 LEU A CA 1
ATOM 3883 C C . LEU A 1 498 ? 43.741 2.162 -70.337 1.00 80.88 498 LEU A C 1
ATOM 3885 O O . LEU A 1 498 ? 43.745 1.993 -71.557 1.00 80.88 498 LEU A O 1
ATOM 3889 N N . ASN A 1 499 ? 44.645 2.929 -69.723 1.00 82.38 499 ASN A N 1
ATOM 3890 C CA . ASN A 1 499 ? 45.722 3.621 -70.435 1.00 82.38 499 ASN A CA 1
ATOM 3891 C C . ASN A 1 499 ? 46.654 2.627 -71.144 1.00 82.38 499 ASN A C 1
ATOM 3893 O O . ASN A 1 499 ? 46.991 2.823 -72.313 1.00 82.38 499 ASN A O 1
ATOM 3897 N N . LEU A 1 500 ? 47.024 1.535 -70.467 1.00 81.25 500 LEU A N 1
ATOM 3898 C CA . LEU A 1 500 ? 47.849 0.474 -71.044 1.00 81.25 500 LEU A CA 1
ATOM 3899 C C . LEU A 1 500 ? 47.134 -0.235 -72.202 1.00 81.25 500 LEU A C 1
ATOM 3901 O O . LEU A 1 500 ? 47.710 -0.360 -73.281 1.00 81.25 500 LEU A O 1
ATOM 3905 N N . ALA A 1 501 ? 45.875 -0.641 -72.014 1.00 76.38 501 ALA A N 1
ATOM 3906 C CA . ALA A 1 501 ? 45.073 -1.288 -73.054 1.00 76.38 501 ALA A CA 1
ATOM 3907 C C . ALA A 1 501 ? 44.894 -0.378 -74.282 1.00 76.38 501 ALA A C 1
ATOM 3909 O O . ALA A 1 501 ? 45.026 -0.823 -75.423 1.00 76.38 501 ALA A O 1
ATOM 3910 N N . THR A 1 502 ? 44.669 0.919 -74.057 1.00 77.25 502 THR A N 1
ATOM 3911 C CA . THR A 1 502 ? 44.543 1.920 -75.127 1.00 77.25 502 THR A CA 1
ATOM 3912 C C . THR A 1 502 ? 45.860 2.095 -75.879 1.00 77.25 502 THR A C 1
ATOM 3914 O O . THR A 1 502 ? 45.865 2.107 -77.109 1.00 77.25 502 THR A O 1
ATOM 3917 N N . SER A 1 503 ? 46.986 2.171 -75.163 1.00 78.69 503 SER A N 1
ATOM 3918 C CA . SER A 1 503 ? 48.323 2.246 -75.762 1.00 78.69 503 SER A CA 1
ATOM 3919 C C . SER A 1 503 ? 48.637 1.008 -76.612 1.00 78.69 503 SER A C 1
ATOM 3921 O O . SER A 1 503 ? 49.033 1.139 -77.772 1.00 78.69 503 SER A O 1
ATOM 3923 N N . ASN A 1 504 ? 48.371 -0.192 -76.083 1.00 79.19 504 ASN A N 1
ATOM 3924 C CA . ASN A 1 504 ? 48.562 -1.458 -76.796 1.00 79.19 504 ASN A CA 1
ATOM 3925 C C . ASN A 1 504 ? 47.712 -1.522 -78.070 1.00 79.19 504 ASN A C 1
ATOM 3927 O O . ASN A 1 504 ? 48.215 -1.894 -79.132 1.00 79.19 504 ASN A O 1
ATOM 3931 N N . LYS A 1 505 ? 46.444 -1.099 -77.989 1.00 77.62 505 LYS A N 1
ATOM 3932 C CA . LYS A 1 505 ? 45.549 -1.010 -79.146 1.00 77.62 505 LYS A CA 1
ATOM 3933 C C . LYS A 1 505 ? 46.090 -0.045 -80.203 1.00 77.62 505 LYS A C 1
ATOM 3935 O O . LYS A 1 505 ? 46.195 -0.431 -81.361 1.00 77.62 505 LYS A O 1
ATOM 3940 N N . LEU A 1 506 ? 46.478 1.174 -79.818 1.00 77.19 506 LEU A N 1
ATOM 3941 C CA . LEU A 1 506 ? 47.027 2.177 -80.743 1.00 77.19 506 LEU A CA 1
ATOM 3942 C C . LEU A 1 506 ? 48.318 1.692 -81.414 1.00 77.19 506 LEU A C 1
ATOM 3944 O O . LEU A 1 506 ? 48.522 1.897 -82.612 1.00 77.19 506 LEU A O 1
ATOM 3948 N N . GLN A 1 507 ? 49.186 1.018 -80.659 1.00 77.94 507 GLN A N 1
ATOM 3949 C CA . GLN A 1 507 ? 50.402 0.420 -81.199 1.00 77.94 507 GLN A CA 1
ATOM 3950 C C . GLN A 1 507 ? 50.079 -0.706 -82.189 1.00 77.94 507 GLN A C 1
ATOM 3952 O O . GLN A 1 507 ? 50.674 -0.768 -83.267 1.00 77.94 507 GLN A O 1
ATOM 3957 N N . ALA A 1 508 ? 49.113 -1.569 -81.867 1.00 73.12 508 ALA A N 1
ATOM 3958 C CA . ALA A 1 508 ? 48.653 -2.623 -82.763 1.00 73.12 508 ALA A CA 1
ATOM 3959 C C . ALA A 1 508 ? 48.005 -2.054 -84.039 1.00 73.12 508 ALA A C 1
ATOM 3961 O O . ALA A 1 508 ? 48.302 -2.536 -85.129 1.00 73.12 508 ALA A O 1
ATOM 3962 N N . GLU A 1 509 ? 47.200 -0.993 -83.934 1.00 72.12 509 GLU A N 1
ATOM 3963 C CA . GLU A 1 509 ? 46.594 -0.297 -85.077 1.00 72.12 509 GLU A CA 1
ATOM 3964 C C . GLU A 1 509 ? 47.653 0.345 -85.976 1.00 72.12 509 GLU A C 1
ATOM 3966 O O . GLU A 1 509 ? 47.575 0.231 -87.201 1.00 72.12 509 GLU A O 1
ATOM 3971 N N . LYS A 1 510 ? 48.681 0.974 -85.392 1.00 77.69 510 LYS A N 1
ATOM 3972 C CA . LYS A 1 510 ? 49.812 1.533 -86.144 1.00 77.69 510 LYS A CA 1
ATOM 3973 C C . LYS A 1 510 ? 50.578 0.437 -86.886 1.00 77.69 510 LYS A C 1
ATOM 3975 O O . LYS A 1 510 ? 50.855 0.588 -88.073 1.00 77.69 510 LYS A O 1
ATOM 3980 N N . ASN A 1 511 ? 50.853 -0.684 -86.220 1.00 70.06 511 ASN A N 1
ATOM 3981 C CA . ASN A 1 511 ? 51.511 -1.838 -86.830 1.00 70.06 511 ASN A CA 1
ATOM 3982 C C . ASN A 1 511 ? 50.658 -2.454 -87.951 1.00 70.06 511 ASN A C 1
ATOM 3984 O O . ASN A 1 511 ? 51.184 -2.780 -89.013 1.00 70.06 511 ASN A O 1
ATOM 3988 N N . ALA A 1 512 ? 49.343 -2.572 -87.756 1.00 65.69 512 ALA A N 1
ATOM 3989 C CA . ALA A 1 512 ? 48.420 -3.058 -88.777 1.00 65.69 512 ALA A CA 1
ATOM 3990 C C . ALA A 1 512 ? 48.333 -2.093 -89.973 1.00 65.69 512 ALA A C 1
ATOM 3992 O O . ALA A 1 512 ? 48.327 -2.535 -91.119 1.00 65.69 512 ALA A O 1
ATOM 3993 N N . LYS A 1 513 ? 48.322 -0.774 -89.737 1.00 64.62 513 LYS A N 1
ATOM 3994 C CA . LYS A 1 513 ? 48.301 0.250 -90.795 1.00 64.62 513 LYS A CA 1
ATOM 3995 C C . LYS A 1 513 ? 49.577 0.240 -91.634 1.00 64.62 513 LYS A C 1
ATOM 3997 O O . LYS A 1 513 ? 49.481 0.287 -92.856 1.00 64.62 513 LYS A O 1
ATOM 4002 N N . LEU A 1 514 ? 50.740 0.119 -90.995 1.00 62.91 514 LEU A N 1
ATOM 4003 C CA . LEU A 1 514 ? 52.024 -0.041 -91.684 1.00 62.91 514 LEU A CA 1
ATOM 4004 C C . LEU A 1 514 ? 52.029 -1.309 -92.551 1.00 62.91 514 LEU A C 1
ATOM 4006 O O . LEU A 1 514 ? 52.431 -1.252 -93.707 1.00 62.91 514 LEU A O 1
ATOM 4010 N N . LYS A 1 515 ? 51.463 -2.414 -92.045 1.00 58.38 515 LYS A N 1
ATOM 4011 C CA . LYS A 1 515 ? 51.291 -3.660 -92.811 1.00 58.38 515 LYS A CA 1
ATOM 4012 C C . LYS A 1 515 ? 50.269 -3.569 -93.956 1.00 58.38 515 LYS A C 1
ATOM 4014 O O . LYS A 1 515 ? 50.372 -4.303 -94.930 1.00 58.38 515 LYS A O 1
ATOM 4019 N N . ARG A 1 516 ? 49.262 -2.694 -93.856 1.00 50.88 516 ARG A N 1
ATOM 4020 C CA . ARG A 1 516 ? 48.256 -2.461 -94.916 1.00 50.88 516 ARG A CA 1
ATOM 4021 C C . ARG A 1 516 ? 48.773 -1.596 -96.064 1.00 50.88 516 ARG A C 1
ATOM 4023 O O . ARG A 1 516 ? 48.184 -1.634 -97.131 1.00 50.88 516 ARG A O 1
ATOM 4030 N N . GLN A 1 517 ? 49.818 -0.805 -95.834 1.00 47.75 517 GLN A N 1
ATOM 4031 C CA . GLN A 1 517 ? 50.491 -0.003 -96.864 1.00 47.75 517 GLN A CA 1
ATOM 4032 C C . GLN A 1 517 ? 51.672 -0.751 -97.512 1.00 47.75 517 GLN A C 1
ATOM 4034 O O . GLN A 1 517 ? 52.310 -0.214 -98.414 1.00 47.75 517 GLN A O 1
ATOM 4039 N N . SER A 1 518 ? 51.972 -1.963 -97.031 1.00 39.69 518 SER A N 1
ATOM 4040 C CA . SER A 1 518 ? 53.066 -2.836 -97.473 1.00 39.69 518 SER A CA 1
ATOM 4041 C C . SER A 1 518 ? 52.588 -4.122 -98.167 1.00 39.69 518 SER A C 1
ATOM 4043 O O . SER A 1 518 ? 53.387 -5.040 -98.331 1.00 39.69 518 SER A O 1
ATOM 4045 N N . ALA A 1 519 ? 51.299 -4.229 -98.488 1.00 40.00 519 ALA A N 1
ATOM 4046 C CA . ALA A 1 519 ? 50.690 -5.298 -99.280 1.00 40.00 519 ALA A CA 1
ATOM 4047 C C . ALA A 1 519 ? 49.922 -4.638 -100.420 1.00 40.00 519 ALA A C 1
ATOM 4049 O O . ALA A 1 519 ? 50.019 -5.152 -101.554 1.00 40.00 519 ALA A O 1
#

Nearest PDB structures (foldseek):
  5xg2-assembly1_A  TM=6.918E-01  e=2.240E-02  Pyrococcus yayanosii CH1
  7zr1-assembly1_D  TM=2.949E-01  e=1.228E-03  Thermochaetoides thermophila
  6djl-assembly1_C  TM=3.632E-01  e=1.277E-02  Homo sapiens
  6grj-assembly1_D  TM=5.468E-01  e=3.233E-01  Aeromonas hydrophila
  6ixe-assembly1_A  TM=2.661E-01  e=6.277E-02  Homo sapiens

Mean predicted aligned error: 19.25 Å

Sequence (519 aa):
MNTKKTKCLAAALSLGVGFTIATTNAFGANKPAPNSTPVPSTNTKISLTREQLQAAIKDATNEVAQAKKNLDEKTALLNEAKKTYDKAVSTVEAKQAEVKDLQTQTAALLQQKEEAEKAVQVAEDDLKKAIENSGAADDLKKLQEDQKVAAKEAEEATAAEVLAQQKLEKAQQEKKQADEKVAEFGKEVVSATKKVDEAKTQLNLLEQKQKTLKETIELLEGNHPNIASELQESKSQLAEADKTKKDKEAFLTEKTNEYNKLVKEAVSARSAVETLTKKLEEKRARHKDLTEENQQNLVRKNELENKKKTFQANLKQKQQEVASFDEDIKRAQADYEAALAEDKKQSTAETQNKIKNAEKNKQLAENNKKTAEGEANNLKAEITTLEEKYSSLIQEILKKAVESRSLEVDIEELDKKLKTETTAAENRFKKADEAENAQKEAKRAADDAIRDYENKKHAADELEAVANKLEKAKQDEKGVAQEKQQFETLLAEAQNTLNLATSNKLQAEKNAKLKRQSA

pLDDT: mean 78.67, std 21.15, range [22.08, 98.38]

Organism: NCBI:txid190146

Radius of gyration: 82.63 Å; Cα contacts (8 Å, |Δi|>4): 279; chains: 1; bounding box: 168×54×247 Å

Foldseek 3Di:
DDDDDDDDDDDDDDDDDDDDDDDDDDDDDDDDDDDDDDDDDDDDPPPPPPVSVVVVVVVVVVVVVVVVVVVVVVVVVVVVVVVVVVVVVVVLVVVLVVLVVLVVVLVVLVVVLVVLVVQLVVLVVVLVVCVVVVHDPVVNVVSVVSNVVSVVSNVVSVVSNVVSVVVVVVLVVVLVVLVVLLVVLVVLLVVLVVLLVVLVVVLVVLVVLLVVLVVVLCVLCVVPVPLVVLLVVLVVLLVVLVVLLVVLVVVLVVLVVVLVVLVVVLVVLVVVLVVLVVVLVVLVVLLVVLVVVLVVLVVVLVVLVVVLVVLVVVLVVLVVQLVVLVVQLVVLVVQLVVLVVVCVVPNDPVSVVSNVVSVVSNVVSVVSNVVSVVSSVVSVVVSVVSVVVSVVSVVVSVVSVVVSVVSVVVSVVSVVVSVVSVVVSVVSVVVSVVSVVVSVVSVVSSVVSVVSSVVSVVSSVVSVVSVVVSVVSVVVSVVSVVVSVVSVVSSVVSVVSSVVSVVSSVVSVVVSVSSVSSD

Solvent-accessible surface area (backbone atoms only — not comparable to full-atom values): 26951 Å² total; per-residue (Å²): 136,90,86,84,89,84,89,87,91,80,88,86,83,87,85,86,84,82,88,83,89,86,89,86,90,89,86,87,90,85,88,83,89,88,84,85,88,84,89,81,91,71,93,70,79,82,70,65,48,73,67,53,48,51,46,53,51,49,49,53,49,48,50,50,50,49,52,46,49,51,48,50,49,50,48,47,51,49,51,47,50,45,50,52,45,53,51,47,48,51,50,48,52,50,48,39,52,49,44,54,48,45,52,53,45,48,55,49,38,53,50,46,32,58,47,26,51,49,46,26,51,49,33,48,52,51,40,51,51,37,65,74,66,70,52,59,72,71,60,56,55,49,35,54,51,51,29,53,52,30,49,51,53,32,53,54,36,51,57,51,48,54,56,49,50,55,53,48,55,52,52,52,53,54,44,53,56,32,52,51,50,29,53,52,29,48,52,48,28,55,56,27,51,50,52,33,54,52,35,52,53,52,43,54,51,38,51,53,51,39,49,54,34,51,53,49,44,52,51,50,40,68,77,40,77,53,45,71,59,54,34,53,50,33,50,50,54,27,53,52,27,50,50,50,24,52,54,29,50,50,49,26,52,52,33,46,52,52,23,57,50,35,44,54,53,21,53,51,35,45,53,50,38,55,53,46,52,53,56,42,51,55,48,52,51,52,37,50,52,43,51,54,54,43,53,52,48,53,52,52,48,53,52,48,52,52,51,42,54,50,42,53,51,51,31,53,50,29,53,51,50,32,55,50,27,53,50,47,30,54,50,26,47,51,50,25,54,50,28,49,56,50,24,73,76,58,76,44,77,65,34,54,48,46,30,55,51,24,49,51,50,25,55,50,28,51,52,51,26,54,48,32,50,51,53,31,52,49,36,51,52,52,44,52,55,48,51,53,53,48,53,52,50,51,52,50,45,52,52,46,51,55,52,35,53,52,43,53,53,53,46,55,52,46,51,56,49,42,56,53,45,44,54,52,22,52,53,32,42,52,52,20,53,53,30,46,51,52,24,53,52,33,42,52,54,21,54,52,29,47,50,51,26,53,54,34,44,52,54,28,55,52,41,49,52,51,47,52,51,47,53,48,40,54,54,52,36,52,50,41,53,53,52,40,55,51,41,54,50,51,31,51,53,30,48,52,50,26,53,50,31,46,49,53,24,53,51,34,47,51,54,37,51,57,52,64,76,62,112